Protein 8WG3 (pdb70)

GO terms:
  GO:0006091 generation of precursor metabolites and energy (P, TAS)
  GO:0008218 bioluminescence (P, TAS)

Organism: Aequorea victoria (NCBI:txid6100)

Solvent-accessible surface area: 27228 Å² total

InterPro domains:
  IPR000786 Green fluorescent protein, GFP [PR01229] (3-27)
  IPR000786 Green fluorescent protein, GFP [PR01229] (28-48)
  IPR000786 Green fluorescent protein, GFP [PR01229] (49-69)
  IPR000786 Green fluorescent protein, GFP [PR01229] (70-85)
  IPR000786 Green fluorescent protein, GFP [PR01229] (86-108)
  IPR000786 Green fluorescent protein, GFP [PR01229] (109-129)
  IPR000786 Green fluorescent protein, GFP [PR01229] (130-149)
  IPR000786 Green fluorescent protein, GFP [PR01229] (150-171)
  IPR000786 Green fluorescent protein, GFP [PR01229] (173-192)
  IPR000786 Green fluorescent protein, GFP [PR01229] (193-211)
  IPR000786 Green fluorescent protein, GFP [PR01229] (214-237)
  IPR009017 Green fluorescent protein [G3DSA:2.40.155.10] (1-145)
  IPR009017 Green fluorescent protein [G3DSA:2.40.155.10] (146-238)
  IPR009017 Green fluorescent protein [SSF54511] (2-228)
  IPR011584 Green fluorescent protein-related [PF01353] (14-227)

Foldseek 3Di:
DAAPPCVVPQFQLQADQLLLPVVLLVVLQVLLVVLLLVLLCQVVVPPPPSPLVVVLPPDDPVLLCVAFHDVLVLLLLVLVLVLVLLVVLQCCLVPPQQVVLLVAPHHVDVVRALLSRFLLSHAPPPPCLVVLLVSLLVSLVSLLVSQQVSLQVAALLQKKKKADFDLPADQVLVQVVCCVLPVVWHWDDWAADPVGPGMIMTGTPDNVSSVVQLCQLPPQDDDPVDRGNARDDDPSCVRGVRNRMHMGSDDPPVFFDSPQVSDDDPVLVVQVVVLVVVLLVVLVVLQVVLLVQQDPSDPPHLTRNVSDDNCVRNANVSLLSLVVCLVCLLVVLLVSLVRSRDGTNQVSLLVSLVVNQVSLCCRPPNVSLVSQLPPCVVVCVVVCVNRDGRSNCSNLLSNLSNCLSVVLSVLSVPFGDPPPCAPSSSNLLSSLLSNVLSCLLRCSRRVVSSVSNSSSSVSNSSSSSSCSSPPDDRDDDDCVNSVVSSVSSSVSSLSSLVVSLVVSCVNPNCPPVSNVSSVVSNVVVVVVVVCVPPVNPDDPDSHNNHD

Secondary structure (DSSP, 8-state):
--SS-TTT--BGGG--GGGGHHHHHHHHHHHHHHHHHHHHHHHTT------HHHHTTT--HHHHHHHH-HHHHHHHHHHHHHHHHHHHHHHHIIIIIHHHHTT-STT-SSTT-GGGGSGGGS-TT-TTHHHHHHHHHHHHHHHHHHHHHHHHT---TTEEEEE---TT--HHHHHHHHHHHSTT--EEEEEEE----SEEEEEES-HHHHHHHHHTTT-----SS-SS-PPPP-TTGGGT-GGG-EEEE---TTTB-TTGGG--THHHHHHHHHHHHHHHHHHHHHHHHHHHHH-----SS--BGGGPPPHIIIIIHHHHHHHHHHHHHHHHHHHHGGGG--SBHHHHHHHHHHHHHHHHIIIIIIHHHHHHH--HHHHHHHH------GGGGHHHHHHHHHIIIIIHHHHHHTS---------HHHHHHHHHHHHHHHHHHTTTSTTHHHHHHHHHHHHHHHHHHHHHHTSPP----THHHHHHHHHHHHHHHHHHHHHHHHHHTTS-TTSHHHHHHHHHHHHHHHHHHTTTSS----SSSS----

Radius of gyration: 27.49 Å; Cα contacts (8 Å, |Δi|>4): 751; chains: 1; bounding box: 73×60×71 Å

B-factor: mean 152.03, std 117.5, range [28.9, 999.0]

Structure (mmCIF, N/CA/C/O backbone):
data_8WG3
#
_entry.id   8WG3
#
_cell.length_a   1.00
_cell.length_b   1.00
_cell.length_c   1.00
_cell.angle_alpha   90.00
_cell.angle_beta   90.00
_cell.angle_gamma   90.00
#
_symmetry.space_group_name_H-M   'P 1'
#
loop_
_entity.id
_entity.type
_entity.pdbx_description
1 polymer 'CSC1-like protein 2,Green fluorescent protein'
2 non-polymer 'CHOLESTEROL HEMISUCCINATE'
3 non-polymer 1-palmitoyl-2-oleoyl-sn-glycero-3-phosphocholine
#
loop_
_atom_site.group_PDB
_atom_site.id
_atom_site.type_symbol
_atom_site.label_atom_id
_atom_site.label_alt_id
_atom_site.label_comp_id
_atom_site.label_asym_id
_atom_site.label_entity_id
_atom_site.label_seq_id
_atom_site.pdbx_PDB_ins_code
_atom_site.Cartn_x
_atom_site.Cartn_y
_atom_site.Cartn_z
_atom_site.occupancy
_atom_site.B_iso_or_equiv
_atom_site.auth_seq_id
_atom_site.auth_comp_id
_atom_site.auth_asym_id
_atom_site.auth_atom_id
_atom_site.pdbx_PDB_model_num
ATOM 1 N N . ASP A 1 21 ? 91.972 146.283 131.678 1.00 181.49 21 ASP A N 1
ATOM 2 C CA . ASP A 1 21 ? 92.759 145.499 130.687 1.00 180.83 21 ASP A CA 1
ATOM 3 C C . ASP A 1 21 ? 93.886 144.749 131.403 1.00 200.25 21 ASP A C 1
ATOM 4 O O . ASP A 1 21 ? 94.839 145.374 131.870 1.00 218.27 21 ASP A O 1
ATOM 9 N N . TYR A 1 22 ? 93.765 143.408 131.471 1.00 173.22 22 TYR A N 1
ATOM 10 C CA . TYR A 1 22 ? 94.781 142.515 132.029 1.00 125.90 22 TYR A CA 1
ATOM 11 C C . TYR A 1 22 ? 94.771 141.176 131.290 1.00 103.76 22 TYR A C 1
ATOM 12 O O . TYR A 1 22 ? 93.892 140.908 130.473 1.00 124.38 22 TYR A O 1
ATOM 21 N N . CYS A 1 23 ? 95.730 140.309 131.622 1.00 86.71 23 CYS A N 1
ATOM 22 C CA . CYS A 1 23 ? 95.738 138.940 131.112 1.00 104.60 23 CYS A CA 1
ATOM 23 C C . CYS A 1 23 ? 94.823 138.024 131.937 1.00 133.50 23 CYS A C 1
ATOM 24 O O . CYS A 1 23 ? 93.910 137.419 131.374 1.00 160.83 23 CYS A O 1
ATOM 27 N N . TYR A 1 24 ? 95.050 137.900 133.259 1.00 136.61 24 TYR A N 1
ATOM 28 C CA . TYR A 1 24 ? 94.396 136.866 134.058 1.00 139.06 24 TYR A CA 1
ATOM 29 C C . TYR A 1 24 ? 93.073 137.294 134.699 1.00 142.33 24 TYR A C 1
ATOM 30 O O . TYR A 1 24 ? 92.288 136.422 135.075 1.00 116.32 24 TYR A O 1
ATOM 39 N N . SER A 1 25 ? 92.852 138.609 134.865 1.00 176.54 25 SER A N 1
ATOM 40 C CA . SER A 1 25 ? 91.642 139.164 135.469 1.00 196.41 25 SER A CA 1
ATOM 41 C C . SER A 1 25 ? 91.301 138.439 136.777 1.00 166.44 25 SER A C 1
ATOM 42 O O . SER A 1 25 ? 90.191 137.920 136.949 1.00 181.38 25 SER A O 1
ATOM 45 N N . ALA A 1 26 ? 92.249 138.500 137.725 1.00 139.46 26 ALA A N 1
ATOM 46 C CA . ALA A 1 26 ? 92.261 137.664 138.919 1.00 151.53 26 ALA A CA 1
ATOM 47 C C . ALA A 1 26 ? 91.038 137.880 139.818 1.00 159.03 26 ALA A C 1
ATOM 48 O O . ALA A 1 26 ? 90.771 137.049 140.695 1.00 167.07 26 ALA A O 1
ATOM 50 N N . ARG A 1 27 ? 90.287 138.972 139.594 1.00 164.28 27 ARG A N 1
ATOM 51 C CA . ARG A 1 27 ? 89.072 139.261 140.348 1.00 193.66 27 ARG A CA 1
ATOM 52 C C . ARG A 1 27 ? 87.924 138.343 139.909 1.00 204.71 27 ARG A C 1
ATOM 53 O O . ARG A 1 27 ? 87.070 137.983 140.724 1.00 217.47 27 ARG A O 1
ATOM 61 N N . ILE A 1 28 ? 87.905 137.971 138.618 1.00 211.05 28 ILE A N 1
ATOM 62 C CA . ILE A 1 28 ? 86.832 137.181 138.021 1.00 220.91 28 ILE A CA 1
ATOM 63 C C . ILE A 1 28 ? 87.037 135.686 138.309 1.00 218.18 28 ILE A C 1
ATOM 64 O O . ILE A 1 28 ? 86.085 135.000 138.690 1.00 231.77 28 ILE A O 1
ATOM 69 N N . ARG A 1 29 ? 88.267 135.182 138.096 1.00 207.49 29 ARG A N 1
ATOM 70 C CA . ARG A 1 29 ? 88.642 133.792 138.350 1.00 190.79 29 ARG A CA 1
ATOM 71 C C . ARG A 1 29 ? 90.012 133.734 139.046 1.00 195.85 29 ARG A C 1
ATOM 72 O O . ARG A 1 29 ? 91.034 133.933 138.392 1.00 212.39 29 ARG A O 1
ATOM 80 N N . SER A 1 30 ? 90.027 133.427 140.358 1.00 189.47 30 SER A N 1
ATOM 81 C CA . SER A 1 30 ? 91.233 133.423 141.189 1.00 164.31 30 SER A CA 1
ATOM 82 C C . SER A 1 30 ? 92.124 132.208 140.894 1.00 123.81 30 SER A C 1
ATOM 83 O O . SER A 1 30 ? 92.354 131.357 141.749 1.00 118.46 30 SER A O 1
ATOM 86 N N . THR A 1 31 ? 92.709 132.198 139.691 1.00 101.58 31 THR A N 1
ATOM 87 C CA . THR A 1 31 ? 93.236 130.998 139.047 1.00 106.35 31 THR A CA 1
ATOM 88 C C . THR A 1 31 ? 94.652 130.639 139.522 1.00 91.77 31 THR A C 1
ATOM 89 O O . THR A 1 31 ? 95.549 131.474 139.487 1.00 98.93 31 THR A O 1
ATOM 93 N N . VAL A 1 32 ? 94.881 129.361 139.855 1.00 80.21 32 VAL A N 1
ATOM 94 C CA . VAL A 1 32 ? 96.166 128.873 140.343 1.00 84.66 32 VAL A CA 1
ATOM 95 C C . VAL A 1 32 ? 97.303 129.196 139.381 1.00 79.37 32 VAL A C 1
ATOM 96 O O . VAL A 1 32 ? 98.448 129.281 139.819 1.00 94.61 32 VAL A O 1
ATOM 100 N N . LEU A 1 33 ? 97.022 129.362 138.082 1.00 91.88 33 LEU A N 1
ATOM 101 C CA . LEU A 1 33 ? 98.059 129.568 137.070 1.00 114.59 33 LEU A CA 1
ATOM 102 C C . LEU A 1 33 ? 98.897 130.843 137.278 1.00 119.84 33 LEU A C 1
ATOM 103 O O . LEU A 1 33 ? 99.934 130.990 136.635 1.00 127.79 33 LEU A O 1
ATOM 108 N N . GLN A 1 34 ? 98.510 131.760 138.179 1.00 119.56 34 GLN A N 1
ATOM 109 C CA . GLN A 1 34 ? 99.162 133.064 138.240 1.00 112.58 34 GLN A CA 1
ATOM 110 C C . GLN A 1 34 ? 100.438 133.087 139.103 1.00 101.78 34 GLN A C 1
ATOM 111 O O . GLN A 1 34 ? 100.949 1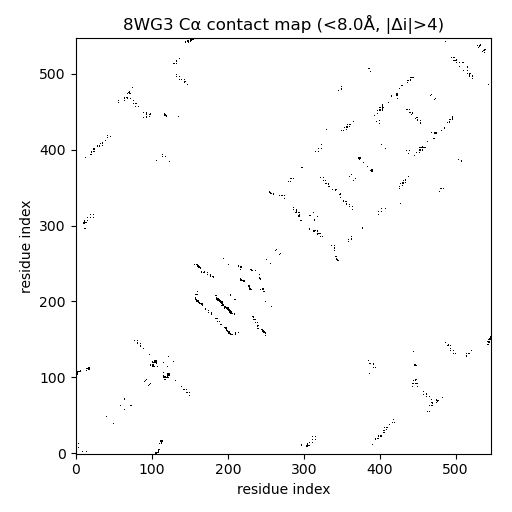34.174 139.391 1.00 121.23 34 GLN A O 1
ATOM 117 N N . GLY A 1 35 ? 100.976 131.912 139.485 1.00 94.70 35 GLY A N 1
ATOM 118 C CA . GLY A 1 35 ? 102.347 131.744 139.967 1.00 86.07 35 GLY A CA 1
ATOM 119 C C . GLY A 1 35 ? 102.597 132.233 141.401 1.00 102.67 35 GLY A C 1
ATOM 120 O O . GLY A 1 35 ? 101.728 132.812 142.052 1.00 119.72 35 GLY A O 1
ATOM 121 N N . LEU A 1 36 ? 103.832 132.021 141.884 1.00 107.98 36 LEU A N 1
ATOM 122 C CA . LEU A 1 36 ? 104.245 132.415 143.230 1.00 106.67 36 LEU A CA 1
ATOM 123 C C . LEU A 1 36 ? 104.487 133.929 143.328 1.00 114.28 36 LEU A C 1
ATOM 124 O O . LEU A 1 36 ? 104.615 134.626 142.324 1.00 107.26 36 LEU A O 1
ATOM 129 N N . PRO A 1 37 ? 104.660 134.470 144.557 1.00 116.36 37 PRO A N 1
ATOM 130 C CA . PRO A 1 37 ? 105.380 135.729 144.766 1.00 116.82 37 PRO A CA 1
ATOM 131 C C . PRO A 1 37 ? 106.800 135.683 144.217 1.00 107.83 37 PRO A C 1
ATOM 132 O O . PRO A 1 37 ? 107.527 134.760 144.556 1.00 95.64 37 PRO A O 1
ATOM 136 N N . PHE A 1 38 ? 107.156 136.644 143.341 1.00 97.03 38 PHE A N 1
ATOM 137 C CA . PHE A 1 38 ? 108.513 136.826 142.830 1.00 81.55 38 PHE A CA 1
ATOM 138 C C . PHE A 1 38 ? 109.082 135.537 142.223 1.00 70.85 38 PHE A C 1
ATOM 139 O O . PHE A 1 38 ? 110.292 135.320 142.240 1.00 57.61 38 PHE A O 1
ATOM 147 N N . GLY A 1 39 ? 108.205 134.695 141.672 1.00 71.00 39 GLY A N 1
ATOM 148 C CA . GLY A 1 39 ? 108.649 133.448 141.074 1.00 87.08 39 GLY A CA 1
ATOM 149 C C . GLY A 1 39 ? 109.335 132.473 142.043 1.00 90.09 39 GLY A C 1
ATOM 150 O O . GLY A 1 39 ? 109.948 131.502 141.609 1.00 87.40 39 GLY A O 1
ATOM 151 N N . GLY A 1 40 ? 109.205 132.692 143.348 1.00 81.66 40 GLY A N 1
ATOM 152 C CA . GLY A 1 40 ? 109.949 131.902 144.308 1.00 96.96 40 GLY A CA 1
ATOM 153 C C . GLY A 1 40 ? 111.455 132.201 144.316 1.00 109.98 40 GLY A C 1
ATOM 154 O O . GLY A 1 40 ? 112.207 131.470 144.944 1.00 84.66 40 GLY A O 1
ATOM 155 N N . VAL A 1 41 ? 111.909 133.295 143.683 1.00 116.71 41 VAL A N 1
ATOM 156 C CA . VAL A 1 41 ? 113.341 133.594 143.634 1.00 99.83 41 VAL A CA 1
ATOM 157 C C . VAL A 1 41 ? 113.878 133.895 145.035 1.00 86.00 41 VAL A C 1
ATOM 1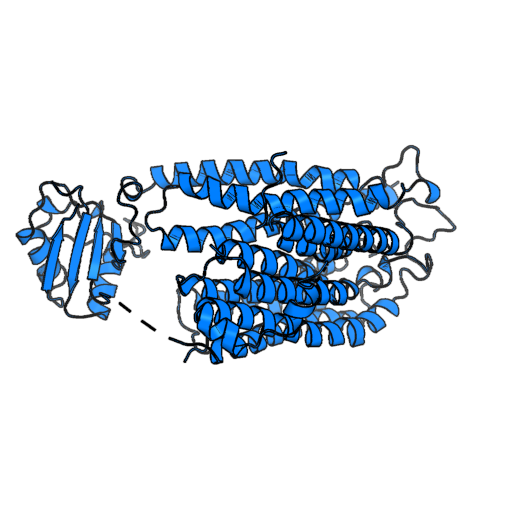58 O O . VAL A 1 41 ? 114.881 133.322 145.418 1.00 81.38 41 VAL A O 1
ATOM 162 N N . PRO A 1 42 ? 113.259 134.775 145.858 1.00 82.59 42 PRO A N 1
ATOM 163 C CA . PRO A 1 42 ? 113.753 135.041 147.210 1.00 86.25 42 PRO A CA 1
ATOM 164 C C . PRO A 1 42 ? 114.040 133.814 148.085 1.00 79.74 42 PRO A C 1
ATOM 165 O O . PRO A 1 42 ? 115.124 133.748 148.655 1.00 68.81 42 PRO A O 1
ATOM 169 N N . THR A 1 43 ? 113.124 132.829 148.168 1.00 71.52 43 THR A N 1
ATOM 170 C CA . THR A 1 43 ? 113.379 131.614 148.947 1.00 62.24 43 THR A CA 1
ATOM 171 C C . THR A 1 43 ? 114.482 130.767 148.327 1.00 64.49 43 THR A C 1
ATOM 172 O O . THR A 1 43 ? 115.307 130.226 149.062 1.00 70.16 43 THR A O 1
ATOM 176 N N . VAL A 1 44 ? 114.509 130.655 146.990 1.00 72.07 44 VAL A N 1
ATOM 177 C CA . VAL A 1 44 ? 115.550 129.883 146.330 1.00 91.05 44 VAL A CA 1
ATOM 178 C C . VAL A 1 44 ? 116.914 130.503 146.630 1.00 96.46 44 VAL A C 1
ATOM 179 O O . VAL A 1 44 ? 117.844 129.804 147.015 1.00 63.53 44 VAL A O 1
ATOM 183 N N . LEU A 1 45 ? 117.012 131.829 146.481 1.00 92.38 45 LEU A N 1
ATOM 184 C CA . LEU A 1 45 ? 118.222 132.603 146.711 1.00 79.29 45 LEU A CA 1
ATOM 185 C C . LEU A 1 45 ? 118.677 132.510 148.171 1.00 96.33 45 LEU A C 1
ATOM 186 O O . LEU A 1 45 ? 119.837 132.190 148.429 1.00 103.34 45 LEU A O 1
ATOM 191 N N . ALA A 1 46 ? 117.769 132.773 149.120 1.00 88.94 46 ALA A N 1
ATOM 192 C CA . ALA A 1 46 ? 118.068 132.697 150.546 1.00 71.04 46 ALA A CA 1
ATOM 193 C C . ALA A 1 46 ? 118.584 131.323 150.948 1.00 62.69 46 ALA A C 1
ATOM 194 O O . ALA A 1 46 ? 119.615 131.237 151.608 1.00 77.84 46 ALA A O 1
ATOM 196 N N . LEU A 1 47 ? 117.883 130.252 150.564 1.00 67.85 47 LEU A N 1
ATOM 197 C CA . LEU A 1 47 ? 118.310 128.903 150.910 1.00 94.23 47 LEU A CA 1
ATOM 198 C C . LEU A 1 47 ? 119.585 128.518 150.171 1.00 102.85 47 LEU A C 1
ATOM 199 O O . LEU A 1 47 ? 120.393 127.785 150.741 1.00 91.82 47 LEU A O 1
ATOM 204 N N . ASP A 1 48 ? 119.766 128.982 148.919 1.00 107.81 48 ASP A N 1
ATOM 205 C CA . ASP A 1 48 ? 120.951 128.632 148.142 1.00 129.59 48 ASP A CA 1
ATOM 206 C C . ASP A 1 48 ? 122.196 129.311 148.727 1.00 113.04 48 ASP A C 1
ATOM 207 O O . ASP A 1 48 ? 123.219 128.653 148.924 1.00 68.84 48 ASP A O 1
ATOM 212 N N . PHE A 1 49 ? 122.101 130.609 149.048 1.00 95.41 49 PHE A N 1
ATOM 213 C CA . PHE A 1 49 ? 123.174 131.287 149.761 1.00 100.23 49 PHE A CA 1
ATOM 214 C C . PHE A 1 49 ? 123.511 130.585 151.083 1.00 70.10 49 PHE A C 1
ATOM 215 O O . PHE A 1 49 ? 124.658 130.288 151.357 1.00 66.15 49 PHE A O 1
ATOM 223 N N . MET A 1 50 ? 122.509 130.343 151.915 1.00 69.53 50 MET A N 1
ATOM 224 C CA . MET A 1 50 ? 122.693 129.713 153.208 1.00 82.65 50 MET A CA 1
ATOM 225 C C . MET A 1 50 ? 123.289 128.301 153.070 1.00 74.20 50 MET A C 1
ATOM 226 O O . MET A 1 50 ? 124.077 127.870 153.909 1.00 72.14 50 MET A O 1
ATOM 231 N N . CYS A 1 51 ? 122.955 127.583 152.003 1.00 72.78 51 CYS A N 1
ATOM 232 C CA . CYS A 1 51 ? 123.546 126.286 151.731 1.00 102.68 51 CYS A CA 1
ATOM 233 C C . CYS A 1 51 ? 124.996 126.427 151.230 1.00 131.78 51 CYS A C 1
ATOM 234 O O . CYS A 1 51 ? 125.857 125.616 151.582 1.00 114.66 51 CYS A O 1
ATOM 237 N N . PHE A 1 52 ? 125.287 127.467 150.428 1.00 129.01 52 PHE A N 1
ATOM 238 C CA . PHE A 1 52 ? 126.647 127.808 150.008 1.00 113.39 52 PHE A CA 1
ATOM 239 C C . PHE A 1 52 ? 127.521 128.071 151.230 1.00 104.17 52 PHE A C 1
ATOM 240 O O . PHE A 1 52 ? 128.528 127.401 151.414 1.00 83.11 52 PHE A O 1
ATOM 248 N N . LEU A 1 53 ? 127.094 129.019 152.070 1.00 92.29 53 LEU A N 1
ATOM 249 C CA . LEU A 1 53 ? 127.778 129.422 153.292 1.00 70.53 53 LEU A CA 1
ATOM 250 C C . LEU A 1 53 ? 128.091 128.204 154.166 1.00 64.74 53 LEU A C 1
ATOM 251 O O . LEU A 1 53 ? 129.235 127.996 154.557 1.00 81.98 53 LEU A O 1
ATOM 256 N N . ALA A 1 54 ? 127.102 127.351 154.413 1.00 60.17 54 ALA A N 1
ATOM 257 C CA . ALA A 1 54 ? 127.302 126.138 155.190 1.00 70.26 54 ALA A CA 1
ATOM 258 C C . ALA A 1 54 ? 128.360 125.222 154.570 1.00 93.23 54 ALA A C 1
ATOM 259 O O . ALA A 1 54 ? 129.187 124.650 155.290 1.00 89.75 54 ALA A O 1
ATOM 261 N N . LEU A 1 55 ? 128.364 125.092 153.234 1.00 114.38 55 LEU A N 1
ATOM 262 C CA . LEU A 1 55 ? 129.370 124.294 152.544 1.00 135.69 55 LEU A CA 1
ATOM 263 C C . LEU A 1 55 ? 130.768 124.915 152.665 1.00 112.97 55 LEU A C 1
ATOM 264 O O . LEU A 1 55 ? 131.728 124.153 152.717 1.00 88.43 55 LEU A O 1
ATOM 269 N N . LEU A 1 56 ? 130.908 126.260 152.725 1.00 79.96 56 LEU A N 1
ATOM 270 C CA . LEU A 1 56 ? 132.225 126.868 152.907 1.00 74.90 56 LEU A CA 1
ATOM 271 C C . LEU A 1 56 ? 132.768 126.635 154.322 1.00 83.94 56 LEU A C 1
ATOM 272 O O . LEU A 1 56 ? 133.970 126.450 154.505 1.00 87.07 56 LEU A O 1
ATOM 277 N N . PHE A 1 57 ? 131.905 126.622 155.335 1.00 86.47 57 PHE A N 1
ATOM 278 C CA . PHE A 1 57 ? 132.335 126.182 156.649 1.00 91.94 57 PHE A CA 1
ATOM 279 C C . PHE A 1 57 ? 132.728 124.710 156.605 1.00 79.17 57 PHE A C 1
ATOM 280 O O . PHE A 1 57 ? 133.773 124.346 157.143 1.00 89.61 57 PHE A O 1
ATOM 288 N N . LEU A 1 58 ? 131.922 123.875 155.944 1.00 80.78 58 LEU A N 1
ATOM 289 C CA . LEU A 1 58 ? 132.233 122.453 155.860 1.00 114.65 58 LEU A CA 1
ATOM 290 C C . LEU A 1 58 ? 133.573 122.234 155.159 1.00 133.52 58 LEU A C 1
ATOM 291 O O . LEU A 1 58 ? 134.347 121.371 155.581 1.00 134.07 58 LEU A O 1
ATOM 296 N N . PHE A 1 59 ? 133.831 123.004 154.087 1.00 118.40 59 PHE A N 1
ATO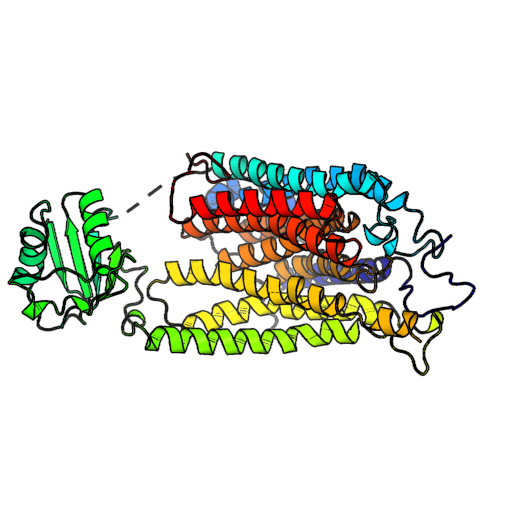M 297 C CA . PHE A 1 59 ? 135.100 122.957 153.380 1.00 114.59 59 PHE A CA 1
ATOM 298 C C . PHE A 1 59 ? 136.251 123.284 154.338 1.00 105.93 59 PHE A C 1
ATOM 299 O O . PHE A 1 59 ? 137.246 122.550 154.403 1.00 74.18 59 PHE A O 1
ATOM 307 N N . SER A 1 60 ? 136.086 124.356 155.120 1.00 82.01 60 SER A N 1
ATOM 308 C CA . SER A 1 60 ? 137.126 124.786 156.034 1.00 86.87 60 SER A CA 1
ATOM 309 C C . SER A 1 60 ? 137.515 123.663 157.014 1.00 69.73 60 SER A C 1
ATOM 310 O O . SER A 1 60 ? 138.683 123.300 157.098 1.00 71.38 60 SER A O 1
ATOM 313 N N . ILE A 1 61 ? 136.559 123.094 157.743 1.00 72.67 61 ILE A N 1
ATOM 314 C CA . ILE A 1 61 ? 136.871 122.025 158.686 1.00 91.87 61 ILE A CA 1
ATOM 315 C C . ILE A 1 61 ? 137.367 120.771 157.968 1.00 109.90 61 ILE A C 1
ATOM 316 O O . ILE A 1 61 ? 137.958 119.914 158.625 1.00 144.77 61 ILE A O 1
ATOM 321 N N . LEU A 1 62 ? 137.137 120.643 156.650 1.00 103.48 62 LEU A N 1
ATOM 322 C CA . LEU A 1 62 ? 137.731 119.547 155.903 1.00 118.27 62 LEU A CA 1
ATOM 323 C C . LEU A 1 62 ? 139.201 119.831 155.604 1.00 135.96 62 LEU A C 1
ATOM 324 O O . LEU A 1 62 ? 140.037 118.984 155.913 1.00 123.38 62 LEU A O 1
ATOM 329 N N . ARG A 1 63 ? 139.549 121.000 155.030 1.00 140.75 63 ARG A N 1
ATOM 330 C CA . ARG A 1 63 ? 140.944 121.241 154.657 1.00 155.71 63 ARG A CA 1
ATOM 331 C C . ARG A 1 63 ? 141.848 121.436 155.880 1.00 145.33 63 ARG A C 1
ATOM 332 O O . ARG A 1 63 ? 143.040 121.157 155.792 1.00 151.51 63 ARG A O 1
ATOM 340 N N . LYS A 1 64 ? 141.293 121.840 157.028 1.00 133.09 64 LYS A N 1
ATOM 341 C CA . LYS A 1 64 ? 142.062 121.904 158.266 1.00 142.26 64 LYS A CA 1
ATOM 342 C C . LYS A 1 64 ? 142.206 120.552 158.985 1.00 156.16 64 LYS A C 1
ATOM 343 O O . LYS A 1 64 ? 142.878 120.500 160.014 1.00 165.24 64 LYS A O 1
ATOM 349 N N . VAL A 1 65 ? 141.635 119.449 158.479 1.00 137.89 65 VAL A N 1
ATOM 350 C CA . VAL A 1 65 ? 141.621 118.206 159.246 1.00 138.54 65 VAL A CA 1
ATOM 351 C C . VAL A 1 65 ? 142.983 117.506 159.205 1.00 147.84 65 VAL A C 1
ATOM 352 O O . VAL A 1 65 ? 143.304 116.749 160.127 1.00 159.59 65 VAL A O 1
ATOM 356 N N . ALA A 1 66 ? 143.787 117.775 158.163 1.00 165.19 66 ALA A N 1
ATOM 357 C CA . ALA A 1 66 ? 144.901 116.908 157.785 1.00 193.38 66 ALA A CA 1
ATOM 358 C C . ALA A 1 66 ? 146.188 117.186 158.576 1.00 202.55 66 ALA A C 1
ATOM 359 O O . ALA A 1 66 ? 147.059 116.314 158.642 1.00 195.72 66 ALA A O 1
ATOM 361 N N . TRP A 1 67 ? 146.325 118.389 159.162 1.00 207.27 67 TRP A N 1
ATOM 362 C CA . TRP A 1 67 ? 147.581 118.782 159.794 1.00 217.65 67 TRP A CA 1
ATOM 363 C C . TRP A 1 67 ? 147.389 119.918 160.814 1.00 251.06 67 TRP A C 1
ATOM 364 O O . TRP A 1 67 ? 146.446 120.740 160.689 1.00 278.29 67 TRP A O 1
ATOM 375 N N . ASN A 1 123 ? 147.281 127.622 158.398 1.00 252.89 123 ASN A N 1
ATOM 376 C CA . ASN A 1 123 ? 147.657 128.921 159.025 1.00 246.84 123 ASN A CA 1
ATOM 377 C C . ASN A 1 123 ? 146.556 129.390 159.981 1.00 209.48 123 ASN A C 1
ATOM 378 O O . ASN A 1 123 ? 146.846 130.068 160.967 1.00 207.54 123 ASN A O 1
ATOM 383 N N . GLY A 1 124 ? 145.296 129.036 159.680 1.00 168.25 124 GLY A N 1
ATOM 384 C CA . GLY A 1 124 ? 144.141 129.567 160.387 1.00 154.48 124 GLY A CA 1
ATOM 385 C C . GLY A 1 124 ? 142.849 129.245 159.641 1.00 125.98 124 GLY A C 1
ATOM 386 O O . GLY A 1 124 ? 142.897 128.891 158.464 1.00 125.72 124 GLY A O 1
ATOM 387 N N . PHE A 1 125 ? 141.698 129.428 160.297 1.00 116.22 125 PHE A N 1
ATOM 388 C CA . PHE A 1 125 ? 140.469 128.760 159.889 1.00 135.74 125 PHE A CA 1
ATOM 389 C C . PHE A 1 125 ? 140.116 129.113 158.447 1.00 113.73 125 PHE A C 1
ATOM 390 O O . PHE A 1 125 ? 139.975 128.230 157.581 1.00 104.67 125 PHE A O 1
ATOM 421 N N . SER A 1 127 ? 141.863 130.851 156.244 1.00 128.87 127 SER A N 1
ATOM 422 C CA . SER A 1 127 ? 143.072 131.378 155.618 1.00 124.05 127 SER A CA 1
ATOM 423 C C . SER A 1 127 ? 143.005 131.264 154.100 1.00 102.49 127 SER A C 1
ATOM 424 O O . SER A 1 127 ? 143.470 132.158 153.397 1.00 104.61 127 SER A O 1
ATOM 427 N N . TRP A 1 128 ? 142.422 130.169 153.606 1.00 89.50 128 TRP A N 1
ATOM 428 C CA . TRP A 1 128 ? 142.278 129.905 152.183 1.00 90.57 128 TRP A CA 1
ATOM 429 C C . TRP A 1 128 ? 141.521 131.011 151.450 1.00 101.58 128 TRP A C 1
ATOM 430 O O . TRP A 1 128 ? 141.806 131.279 150.282 1.00 108.75 128 TRP A O 1
ATOM 441 N N . LEU A 1 129 ? 140.562 131.656 152.127 1.00 105.70 129 LEU A N 1
ATOM 442 C CA . LEU A 1 129 ? 139.775 132.732 151.538 1.00 107.64 129 LEU A CA 1
ATOM 443 C C . LEU A 1 129 ? 140.632 133.977 151.276 1.00 91.99 129 LEU A C 1
ATOM 444 O O . LEU A 1 129 ? 140.323 134.737 150.372 1.00 93.63 129 LEU A O 1
ATOM 449 N N . THR A 1 130 ? 141.714 134.183 152.045 1.00 86.89 130 THR A N 1
ATOM 450 C CA . THR A 1 130 ? 142.672 135.253 151.793 1.00 99.81 130 THR A CA 1
ATOM 451 C C . THR A 1 130 ? 143.552 134.925 150.582 1.00 122.94 130 THR A C 1
ATOM 452 O O . THR A 1 130 ? 143.888 135.814 149.798 1.00 127.65 130 THR A O 1
ATOM 456 N N . ALA A 1 131 ? 143.923 133.646 150.428 1.00 155.18 131 ALA A N 1
ATOM 457 C CA . ALA A 1 131 ? 144.800 133.192 149.356 1.00 162.73 131 ALA A CA 1
ATOM 458 C C . ALA A 1 131 ? 144.193 133.483 147.977 1.00 176.15 131 ALA A C 1
ATOM 459 O O . ALA A 1 131 ? 144.915 133.894 147.072 1.00 203.07 131 ALA A O 1
ATOM 461 N N . ILE A 1 132 ? 142.868 133.313 147.836 1.00 160.91 132 ILE A N 1
ATOM 462 C CA . ILE A 1 132 ? 142.127 133.506 146.592 1.00 167.80 132 ILE A CA 1
ATOM 463 C C . ILE A 1 132 ? 142.521 134.808 145.882 1.00 156.44 132 ILE A C 1
ATOM 464 O O . ILE A 1 132 ? 142.725 134.807 144.668 1.00 184.62 132 ILE A O 1
ATOM 469 N N . PHE A 1 133 ? 142.616 135.914 146.626 1.00 132.02 133 PHE A N 1
ATOM 470 C CA . PHE A 1 133 ? 142.807 137.232 146.037 1.00 131.47 133 PHE A CA 1
ATOM 471 C C . PHE A 1 133 ? 144.279 137.654 146.015 1.00 137.40 133 PHE A C 1
ATOM 472 O O . PHE A 1 133 ? 144.574 138.768 145.582 1.00 157.97 133 PHE A O 1
ATOM 480 N N . ARG A 1 134 ? 145.202 136.787 146.466 1.00 131.53 134 ARG A N 1
ATOM 481 C CA . ARG A 1 134 ? 146.611 137.148 146.571 1.00 151.94 134 ARG A CA 1
ATOM 482 C C . ARG A 1 134 ? 147.404 136.650 145.359 1.00 161.23 134 ARG A C 1
ATOM 483 O O . ARG A 1 134 ? 148.294 137.364 144.894 1.00 177.27 134 ARG A O 1
ATOM 491 N N . ILE A 1 135 ? 147.105 135.443 144.851 1.00 149.91 135 ILE A N 1
ATOM 492 C CA . ILE A 1 135 ? 147.972 134.806 143.863 1.00 146.05 135 ILE A CA 1
ATOM 493 C C . ILE A 1 135 ? 147.942 135.578 142.539 1.00 147.32 135 ILE A C 1
ATOM 494 O O . ILE A 1 135 ? 146.875 135.882 142.002 1.00 122.98 135 ILE A O 1
ATOM 499 N N . LYS A 1 136 ? 149.150 135.874 142.020 1.00 179.77 136 LYS A N 1
ATOM 500 C CA . LYS A 1 136 ? 149.329 136.671 140.814 1.00 196.26 136 LYS A CA 1
ATOM 501 C C . LYS A 1 136 ? 149.208 135.788 139.570 1.00 158.47 136 LYS A C 1
ATOM 502 O O . LYS A 1 136 ? 149.529 134.604 139.582 1.00 108.02 136 LYS A O 1
ATOM 508 N N . ASP A 1 137 ? 148.800 136.418 138.466 1.00 153.27 137 ASP A N 1
ATOM 509 C CA . ASP A 1 137 ? 148.523 135.722 137.223 1.00 146.66 137 ASP A CA 1
ATOM 510 C C . ASP A 1 137 ? 149.774 135.007 136.723 1.00 129.52 137 ASP A C 1
ATOM 511 O O . ASP A 1 137 ? 149.684 133.905 136.176 1.00 136.75 137 ASP A O 1
ATOM 516 N N . ASP A 1 138 ? 150.943 135.622 136.935 1.00 130.99 138 ASP A N 1
ATOM 517 C CA . ASP A 1 138 ? 152.215 135.043 136.519 1.00 153.49 138 ASP A CA 1
ATOM 518 C C . ASP A 1 138 ? 152.546 133.770 137.299 1.00 151.95 138 ASP A C 1
ATOM 519 O O . ASP A 1 138 ? 153.233 132.890 136.772 1.00 150.32 138 ASP A O 1
ATOM 524 N N . GLU A 1 139 ? 152.071 133.671 138.548 1.00 132.92 139 GLU A N 1
ATOM 525 C CA . GLU A 1 139 ? 152.255 132.465 139.346 1.00 133.49 139 GLU A CA 1
ATOM 526 C C . GLU A 1 139 ? 151.429 131.316 138.756 1.00 117.17 139 GLU A C 1
ATOM 527 O O . GLU A 1 139 ? 151.917 130.191 138.647 1.00 92.96 139 GLU A O 1
ATOM 533 N N . ILE A 1 140 ? 150.197 131.622 138.322 1.00 119.96 140 ILE A N 1
ATOM 534 C CA . ILE A 1 140 ? 149.351 130.659 137.628 1.00 110.87 140 ILE A CA 1
ATOM 535 C C . ILE A 1 140 ? 150.081 130.183 136.372 1.00 108.62 140 ILE A C 1
ATOM 536 O O . ILE A 1 140 ? 150.270 128.983 136.188 1.00 116.55 140 ILE A O 1
ATOM 541 N N . ARG A 1 141 ? 150.463 131.140 135.513 1.00 94.67 141 ARG A N 1
ATOM 542 C CA . ARG A 1 141 ? 151.141 130.887 134.253 1.00 92.19 141 ARG A CA 1
ATOM 543 C C . ARG A 1 141 ? 152.384 130.017 134.455 1.00 110.65 141 ARG A C 1
ATOM 544 O O . ARG A 1 141 ? 152.607 129.072 133.694 1.00 122.59 141 ARG A O 1
ATOM 552 N N . ASP A 1 142 ? 153.195 130.342 135.470 1.00 117.48 142 ASP A N 1
ATOM 553 C CA . ASP A 1 142 ? 154.462 129.670 135.717 1.00 153.40 142 ASP A CA 1
ATOM 554 C C . ASP A 1 142 ? 154.260 128.219 136.183 1.00 176.67 142 ASP A C 1
ATOM 555 O O . ASP A 1 142 ? 154.888 127.307 135.640 1.00 191.84 142 ASP A O 1
ATOM 560 N N . LYS A 1 143 ? 153.395 127.989 137.186 1.00 173.24 143 LYS A N 1
ATOM 561 C CA . LYS A 1 143 ? 153.194 126.659 137.762 1.00 152.59 143 LYS A CA 1
ATOM 562 C C . LYS A 1 143 ? 152.450 125.719 136.809 1.00 122.54 143 LYS A C 1
ATOM 563 O O . LYS A 1 143 ? 152.852 124.570 136.638 1.00 117.78 143 LYS A O 1
ATOM 569 N N . CYS A 1 144 ? 151.360 126.208 136.207 1.00 120.67 144 CYS A N 1
ATOM 570 C CA . CYS A 1 144 ? 150.390 125.366 135.523 1.00 125.24 144 CYS A CA 1
ATOM 571 C C . CYS A 1 144 ? 150.778 125.106 134.066 1.00 129.77 144 CYS A C 1
ATOM 572 O O . CYS A 1 144 ? 150.545 124.017 133.545 1.00 114.89 144 CYS A O 1
ATOM 575 N N . GLY A 1 145 ? 151.334 126.129 133.403 1.00 129.57 145 GLY A N 1
ATOM 576 C CA . GLY A 1 145 ? 151.531 126.111 131.965 1.00 112.01 145 GLY A CA 1
ATOM 577 C C . GLY A 1 145 ? 150.350 126.718 131.210 1.00 104.18 145 GLY A C 1
ATOM 578 O O . GLY A 1 145 ? 149.320 127.026 131.792 1.00 85.19 145 GLY A O 1
ATOM 579 N N . GLY A 1 146 ? 150.506 126.811 129.884 1.00 129.31 146 GLY A N 1
ATOM 580 C CA . GLY A 1 146 ? 149.700 127.678 129.033 1.00 121.42 146 GLY A CA 1
ATOM 581 C C . GLY A 1 146 ? 148.236 127.262 128.937 1.00 86.45 146 GLY A C 1
ATOM 582 O O . GLY A 1 146 ? 147.370 128.108 128.751 1.00 63.29 146 GLY A O 1
ATOM 583 N N . ASP A 1 147 ? 147.951 125.967 129.098 1.00 85.71 147 ASP A N 1
ATOM 584 C CA . ASP A 1 147 ? 146.584 125.480 128.966 1.00 93.07 147 ASP A CA 1
ATOM 585 C C . ASP A 1 147 ? 145.662 126.034 130.042 1.00 71.15 147 ASP A C 1
ATOM 586 O O . ASP A 1 147 ? 144.510 126.319 129.771 1.00 64.80 147 ASP A O 1
ATOM 591 N N . ALA A 1 148 ? 146.199 126.232 131.249 1.00 86.78 148 ALA A N 1
ATOM 592 C CA . ALA A 1 148 ? 145.479 126.853 132.354 1.00 72.43 148 ALA A CA 1
ATOM 593 C C . ALA A 1 148 ? 145.227 128.348 132.072 1.00 59.52 148 ALA A C 1
ATOM 594 O O . ALA A 1 148 ? 144.169 128.860 132.425 1.00 41.64 148 ALA A O 1
ATOM 596 N N . VAL A 1 149 ? 146.176 129.034 131.424 1.00 53.11 149 VAL A N 1
ATOM 597 C CA . VAL A 1 149 ? 146.019 130.441 131.132 1.00 66.11 149 VAL A CA 1
ATOM 598 C C . VAL A 1 149 ? 145.073 130.666 129.954 1.00 73.15 149 VAL A C 1
ATOM 599 O O . VAL A 1 149 ? 144.297 131.629 129.951 1.00 82.66 149 VAL A O 1
ATOM 603 N N . HIS A 1 150 ? 145.110 129.782 128.965 1.00 80.96 150 HIS A N 1
ATOM 604 C CA . HIS A 1 150 ? 144.176 129.824 127.843 1.00 90.25 150 HIS A CA 1
ATOM 605 C C . HIS A 1 150 ? 142.759 129.583 128.368 1.00 73.97 150 HIS A C 1
ATOM 606 O O . HIS A 1 150 ? 141.812 130.245 127.956 1.00 65.72 150 HIS A O 1
ATOM 613 N N . TYR A 1 151 ? 142.628 128.682 129.347 1.00 73.63 151 TYR A N 1
ATOM 614 C CA . TYR A 1 151 ? 141.371 128.381 130.005 1.00 65.03 151 TYR A CA 1
ATOM 615 C C . TYR A 1 151 ? 140.881 129.575 130.785 1.00 67.94 151 TYR A C 1
ATOM 616 O O . TYR A 1 151 ? 139.727 129.967 130.620 1.00 83.95 151 TYR A O 1
ATOM 625 N N . LEU A 1 152 ? 141.726 130.140 131.652 1.00 72.94 152 LEU A N 1
ATOM 626 C CA . LEU A 1 152 ? 141.317 131.307 132.441 1.00 78.43 152 LEU A CA 1
ATOM 627 C C . LEU A 1 152 ? 141.058 132.503 131.533 1.00 67.86 152 LEU A C 1
ATOM 628 O O . LEU A 1 152 ? 140.145 133.259 131.832 1.00 75.01 152 LEU A O 1
ATOM 633 N N . SER A 1 153 ? 141.786 132.655 130.416 1.00 58.52 153 SER A N 1
ATOM 634 C CA . SER A 1 153 ? 141.443 133.684 129.442 1.00 81.74 153 SER A CA 1
ATOM 635 C C . SER A 1 153 ? 140.012 133.542 128.916 1.00 81.66 153 SER A C 1
ATOM 636 O O . SER A 1 153 ? 139.288 134.532 128.811 1.00 60.03 153 SER A O 1
ATOM 639 N N . PHE A 1 154 ? 139.593 132.308 128.618 1.00 89.72 154 PHE A N 1
ATOM 640 C CA . PHE A 1 154 ? 138.249 132.056 128.118 1.00 92.61 154 PHE A CA 1
ATOM 641 C C . PHE A 1 154 ? 137.200 132.529 129.118 1.00 79.19 154 PHE A C 1
ATOM 642 O O . PHE A 1 154 ? 136.282 133.260 128.752 1.00 75.46 154 PHE A O 1
ATOM 650 N N . GLN A 1 155 ? 137.406 132.173 130.386 1.00 57.42 155 GLN A N 1
ATOM 651 C CA . GLN A 1 155 ? 136.536 132.607 131.459 1.00 55.70 155 GLN A CA 1
ATOM 652 C C . GLN A 1 155 ? 136.538 134.109 131.567 1.00 56.64 155 GLN A C 1
ATOM 653 O O . GLN A 1 155 ? 135.457 134.687 131.742 1.00 67.44 155 GLN A O 1
ATOM 659 N N . ARG A 1 156 ? 137.735 134.719 131.496 1.00 50.62 156 ARG A N 1
ATOM 660 C CA . ARG A 1 156 ? 137.915 136.148 131.721 1.00 57.91 156 ARG A CA 1
ATOM 661 C C . ARG A 1 156 ? 137.170 136.978 130.685 1.00 54.60 156 ARG A C 1
ATOM 662 O O . ARG A 1 156 ? 136.648 138.055 131.026 1.00 28.90 156 ARG A O 1
ATOM 670 N N . HIS A 1 157 ? 137.116 136.430 129.441 1.00 66.83 157 HIS A N 1
ATOM 671 C CA . HIS A 1 157 ? 136.346 137.010 128.341 1.00 61.87 157 HIS A CA 1
ATOM 672 C C . HIS A 1 157 ? 134.853 136.870 128.574 1.00 82.75 157 HIS A C 1
ATOM 673 O O . HIS A 1 157 ? 134.130 137.854 128.485 1.00 55.09 157 HIS A O 1
ATOM 680 N N . ILE A 1 158 ? 134.390 135.675 128.948 1.00 102.90 158 ILE A N 1
ATOM 681 C CA . ILE A 1 158 ? 132.969 135.456 129.197 1.00 101.25 158 ILE A CA 1
ATOM 682 C C . ILE A 1 158 ? 132.457 136.295 130.375 1.00 101.27 158 ILE A C 1
ATOM 683 O O . ILE A 1 158 ? 131.340 136.826 130.287 1.00 112.74 158 ILE A O 1
ATOM 688 N N . ILE A 1 159 ? 133.269 136.494 131.430 1.00 67.96 159 ILE A N 1
ATOM 689 C CA . ILE A 1 159 ? 132.864 137.392 132.498 1.00 66.54 159 ILE A CA 1
ATOM 690 C C . ILE A 1 159 ? 132.638 138.796 131.920 1.00 70.52 159 ILE A C 1
ATOM 691 O O . ILE A 1 159 ? 131.615 139.435 132.211 1.00 50.78 159 ILE A O 1
ATOM 696 N N . GLY A 1 160 ? 133.612 139.286 131.125 1.00 63.95 160 GLY A N 1
ATOM 697 C CA . GLY A 1 160 ? 133.530 140.613 130.534 1.00 69.76 160 GLY A CA 1
ATOM 698 C C . GLY A 1 160 ? 132.376 140.758 129.548 1.00 67.62 160 GLY A C 1
ATOM 699 O O . GLY A 1 160 ? 131.741 141.823 129.459 1.00 56.82 160 GLY A O 1
ATOM 700 N N . LEU A 1 161 ? 132.116 139.661 128.829 1.00 56.40 161 LEU A N 1
ATOM 701 C CA . LEU A 1 161 ? 131.026 139.561 127.865 1.00 72.22 161 LEU A CA 1
ATOM 702 C C . LEU A 1 161 ? 129.669 139.776 128.557 1.00 68.50 161 LEU A C 1
ATOM 703 O O . LEU A 1 161 ? 128.833 140.561 128.103 1.00 37.38 161 LEU A O 1
ATOM 708 N N . LEU A 1 162 ? 129.504 139.075 129.690 1.00 82.72 162 LEU A N 1
ATOM 709 C CA . LEU A 1 162 ? 128.296 139.138 130.489 1.00 90.71 162 LEU A CA 1
ATOM 710 C C . LEU A 1 162 ? 128.102 140.492 131.178 1.00 96.74 162 LEU A C 1
ATOM 711 O O . LEU A 1 162 ? 126.966 140.814 131.470 1.00 103.49 162 LEU A O 1
ATOM 716 N N . VAL A 1 163 ? 129.134 141.310 131.436 1.00 80.51 163 VAL A N 1
ATOM 717 C CA . VAL A 1 163 ? 128.870 142.667 131.902 1.00 59.08 163 VAL A CA 1
ATOM 718 C C . VAL A 1 163 ? 128.214 143.468 130.780 1.00 66.58 163 VAL A C 1
ATOM 719 O O . VAL A 1 163 ? 127.213 144.132 131.044 1.00 65.64 163 VAL A O 1
ATOM 723 N N . VAL A 1 164 ? 128.697 143.374 129.529 1.00 79.88 164 VAL A N 1
ATOM 724 C CA . VAL A 1 164 ? 128.087 144.153 128.449 1.00 100.80 164 VAL A CA 1
ATOM 725 C C . VAL A 1 164 ? 126.652 143.668 128.165 1.00 106.70 164 VAL A C 1
ATOM 726 O O . VAL A 1 164 ? 125.725 144.477 128.082 1.00 68.84 164 VAL A O 1
ATOM 730 N N . VAL A 1 165 ? 126.472 142.340 128.043 1.00 129.21 165 VAL A N 1
ATOM 731 C CA . VAL A 1 165 ? 125.164 141.720 127.851 1.00 115.32 165 VAL A CA 1
ATOM 732 C C . VAL A 1 165 ? 124.284 141.978 129.077 1.00 87.17 165 VAL A C 1
ATOM 733 O O . VAL A 1 165 ? 123.079 142.156 128.950 1.00 98.05 165 VAL A O 1
ATOM 737 N N . GLY A 1 166 ? 124.885 142.005 130.265 1.00 61.36 166 GLY A N 1
ATOM 738 C CA . GLY A 1 166 ? 124.183 142.273 131.507 1.00 66.84 166 GLY A CA 1
ATOM 739 C C . GLY A 1 166 ? 123.635 143.683 131.601 1.00 64.85 166 GLY A C 1
ATOM 740 O O . GLY A 1 166 ? 122.466 143.851 131.914 1.00 73.24 166 GLY A O 1
ATOM 741 N N . VAL A 1 167 ? 124.466 144.689 131.312 1.00 60.74 167 VAL A N 1
ATOM 742 C CA . VAL A 1 167 ? 124.035 146.079 131.361 1.00 73.87 167 VAL A CA 1
ATOM 743 C C . VAL A 1 167 ? 122.996 146.383 130.273 1.00 79.98 167 VAL A C 1
ATOM 744 O O . VAL A 1 167 ? 122.071 147.142 130.516 1.00 62.33 167 VAL A O 1
ATOM 748 N N . LEU A 1 168 ? 123.109 145.786 129.086 1.00 84.00 168 LEU A N 1
ATOM 749 C CA . LEU A 1 168 ? 122.075 145.966 128.076 1.00 98.18 168 LEU A CA 1
ATOM 750 C C . LEU A 1 168 ? 120.768 145.282 128.502 1.00 92.67 168 LEU A C 1
ATOM 751 O O . LEU A 1 168 ? 119.702 145.866 128.355 1.00 67.51 168 LEU A O 1
ATOM 756 N N . SER A 1 169 ? 120.834 144.063 129.058 1.00 94.41 169 SER A N 1
ATOM 757 C CA . SER A 1 169 ? 119.657 143.326 129.511 1.00 90.59 169 SER A CA 1
ATOM 758 C C . SER A 1 169 ? 118.919 144.027 130.655 1.00 80.38 169 SER A C 1
ATOM 759 O O . SER A 1 169 ? 117.733 144.322 130.537 1.00 73.08 169 SER A O 1
ATOM 762 N N . VAL A 1 170 ? 119.638 144.325 131.742 1.00 63.81 170 VAL A N 1
ATOM 763 C CA . VAL A 1 170 ? 119.047 144.985 132.900 1.00 71.15 170 VAL A CA 1
ATOM 764 C C . VAL A 1 170 ? 118.813 146.490 132.642 1.00 84.02 170 VAL A C 1
ATOM 765 O O . VAL A 1 170 ? 117.867 147.083 133.161 1.00 60.10 170 VAL A O 1
ATOM 769 N N . GLY A 1 171 ? 119.656 147.107 131.807 1.00 82.69 171 GLY A N 1
ATOM 770 C CA . GLY A 1 171 ? 119.582 148.521 131.524 1.00 86.86 171 GLY A CA 1
ATOM 771 C C . GLY A 1 171 ? 118.530 148.877 130.475 1.00 112.39 171 GLY A C 1
ATOM 772 O O . GLY A 1 171 ? 117.795 149.847 130.675 1.00 138.85 171 GLY A O 1
ATOM 773 N N . ILE A 1 172 ? 118.459 148.119 129.362 1.00 104.23 172 ILE A N 1
ATOM 774 C CA . ILE A 1 172 ? 117.670 148.555 128.208 1.00 109.93 172 ILE A CA 1
ATOM 775 C C . ILE A 1 172 ? 116.566 147.559 127.835 1.00 87.66 172 ILE A C 1
ATOM 776 O O . ILE A 1 172 ? 115.526 147.986 127.342 1.00 80.09 172 ILE A O 1
ATOM 781 N N . VAL A 1 173 ? 116.727 146.247 128.093 1.00 79.65 173 VAL A N 1
ATOM 782 C CA . VAL A 1 173 ? 115.628 145.312 127.852 1.00 77.87 173 VAL A CA 1
ATOM 783 C C . VAL A 1 173 ? 114.604 145.421 128.988 1.00 85.79 173 VAL A C 1
ATOM 784 O O . VAL A 1 173 ? 113.419 145.598 128.719 1.00 66.59 173 VAL A O 1
ATOM 788 N N . LEU A 1 174 ? 115.059 145.310 130.250 1.00 91.20 174 LEU A N 1
ATOM 789 C CA . LEU A 1 174 ? 114.150 145.161 131.387 1.00 84.28 174 LEU A CA 1
ATOM 790 C C . LEU A 1 174 ? 113.176 146.328 131.524 1.00 82.49 174 LEU A C 1
ATOM 791 O O . LEU A 1 174 ? 111.976 146.096 131.601 1.00 91.56 174 LEU A O 1
ATOM 796 N N . PRO A 1 175 ? 113.595 147.607 131.522 1.00 81.88 175 PRO A N 1
ATOM 797 C CA . PRO A 1 175 ? 112.628 148.709 131.508 1.00 87.79 175 PRO A CA 1
ATOM 798 C C . PRO A 1 175 ? 111.643 148.753 130.340 1.00 89.63 175 PRO A C 1
ATOM 799 O O . PRO A 1 175 ? 110.595 149.377 130.477 1.00 87.61 175 PRO A O 1
ATOM 803 N N . VAL A 1 176 ? 111.949 148.084 129.211 1.00 107.43 176 VAL A N 1
ATOM 804 C CA . VAL A 1 176 ? 110.955 147.903 128.159 1.00 109.52 176 VAL A CA 1
ATOM 805 C C . VAL A 1 176 ? 109.950 146.846 128.616 1.00 107.07 176 VAL A C 1
ATOM 806 O O . VAL A 1 176 ? 108.761 147.145 128.665 1.00 117.84 176 VAL A O 1
ATOM 810 N N . ASN A 1 177 ? 110.410 145.638 128.982 1.00 81.28 177 ASN A N 1
ATOM 811 C CA . ASN A 1 177 ? 109.508 144.585 129.429 1.00 84.19 177 ASN A CA 1
ATOM 812 C C . ASN A 1 177 ? 108.545 145.101 130.502 1.00 79.84 177 ASN A C 1
ATOM 813 O O . ASN A 1 177 ? 107.330 144.889 130.439 1.00 69.67 177 ASN A O 1
ATOM 818 N N . PHE A 1 178 ? 109.122 145.727 131.517 1.00 78.04 178 PHE A N 1
ATOM 819 C CA . PHE A 1 178 ? 108.378 146.159 132.679 1.00 74.34 178 PHE A CA 1
ATOM 820 C C . PHE A 1 178 ? 107.377 147.264 132.337 1.00 70.96 178 PHE A C 1
ATOM 821 O O . PHE A 1 178 ? 106.529 147.589 133.175 1.00 74.27 178 PHE A O 1
ATOM 829 N N . SER A 1 179 ? 107.464 147.857 131.139 1.00 66.27 179 SER A N 1
ATOM 830 C CA . SER A 1 179 ? 106.459 148.825 130.708 1.00 96.75 179 SER A CA 1
ATOM 831 C C . SER A 1 179 ? 105.219 148.135 130.123 1.00 111.30 179 SER A C 1
ATOM 832 O O . SER A 1 179 ? 104.264 148.813 129.723 1.00 94.51 179 SER A O 1
ATOM 835 N N . GLY A 1 180 ? 105.231 146.790 130.094 1.00 104.87 180 GLY A N 1
ATOM 836 C CA . GLY A 1 180 ? 104.156 145.981 129.547 1.00 111.45 180 GLY A CA 1
ATOM 837 C C . GLY A 1 180 ? 102.832 146.147 130.285 1.00 103.51 180 GLY A C 1
ATOM 838 O O . GLY A 1 180 ? 102.794 146.230 131.506 1.00 104.40 180 GLY A O 1
ATOM 839 N N . ASP A 1 181 ? 101.739 146.170 129.509 1.00 109.05 181 ASP A N 1
ATOM 840 C CA . ASP A 1 181 ? 100.409 146.431 130.039 1.00 101.94 181 ASP A CA 1
ATOM 841 C C . ASP A 1 181 ? 99.679 145.134 130.374 1.00 78.36 181 ASP A C 1
ATOM 842 O O . ASP A 1 181 ? 98.570 145.211 130.897 1.00 92.78 181 ASP A O 1
ATOM 847 N N . LEU A 1 182 ? 100.288 143.965 130.128 1.00 65.69 182 LEU A N 1
ATOM 848 C CA . LEU A 1 182 ? 99.560 142.697 130.100 1.00 71.55 182 LEU A CA 1
ATOM 849 C C . LEU A 1 182 ? 99.409 142.060 131.489 1.00 70.40 182 LEU A C 1
ATOM 850 O O . LEU A 1 182 ? 98.338 141.571 131.818 1.00 72.68 182 LEU A O 1
ATOM 855 N N . LEU A 1 183 ? 100.466 142.085 132.308 1.00 85.07 183 LEU A N 1
ATOM 856 C CA . LEU A 1 183 ? 100.469 141.543 133.668 1.00 84.57 183 LEU A CA 1
ATOM 857 C C . LEU A 1 183 ? 100.585 142.699 134.684 1.00 91.16 183 LEU A C 1
ATOM 858 O O . LEU A 1 183 ? 101.511 142.733 135.511 1.00 106.48 183 LEU A O 1
ATOM 863 N N . GLU A 1 184 ? 99.685 143.688 134.615 1.00 102.53 184 GLU A N 1
ATOM 864 C CA . GLU A 1 184 ? 99.778 144.836 135.510 1.00 131.57 184 GLU A CA 1
ATOM 865 C C . GLU A 1 184 ? 98.968 144.613 136.793 1.00 163.27 184 GLU A C 1
ATOM 866 O O . GLU A 1 184 ? 99.252 145.262 137.799 1.00 197.70 184 GLU A O 1
ATOM 872 N N . ASN A 1 185 ? 97.971 143.713 136.779 1.00 159.86 185 ASN A N 1
ATOM 873 C CA . ASN A 1 185 ? 97.512 143.084 138.010 1.00 167.79 185 ASN A CA 1
ATOM 874 C C . ASN A 1 185 ? 98.621 142.132 138.457 1.00 173.82 185 ASN A C 1
ATOM 875 O O . ASN A 1 185 ? 99.585 141.945 137.724 1.00 172.85 185 ASN A O 1
ATOM 880 N N . ASN A 1 186 ? 98.510 141.543 139.656 1.00 168.89 186 ASN A N 1
ATOM 881 C CA . ASN A 1 186 ? 99.475 140.537 140.087 1.00 160.14 186 ASN A CA 1
ATOM 882 C C . ASN A 1 186 ? 100.868 141.178 140.128 1.00 136.51 186 ASN A C 1
ATOM 883 O O . ASN A 1 186 ? 101.836 140.669 139.554 1.00 108.50 186 ASN A O 1
ATOM 888 N N . ALA A 1 187 ? 100.968 142.271 140.898 1.00 137.84 187 ALA A N 1
ATOM 889 C CA . ALA A 1 187 ? 102.108 143.180 140.905 1.00 133.65 187 ALA A CA 1
ATOM 890 C C . ALA A 1 187 ? 103.425 142.523 141.337 1.00 114.86 187 ALA A C 1
ATOM 891 O O . ALA A 1 187 ? 104.490 143.015 140.960 1.00 124.56 187 ALA A O 1
ATOM 893 N N . TYR A 1 188 ? 103.368 141.443 142.135 1.00 120.60 188 TYR A N 1
ATOM 894 C CA . TYR A 1 188 ? 104.558 140.734 142.589 1.00 126.72 188 TYR A CA 1
ATOM 895 C C . TYR A 1 188 ? 104.966 139.607 141.638 1.00 110.96 188 TYR A C 1
ATOM 896 O O . TYR A 1 188 ? 105.906 138.871 141.939 1.00 109.20 188 TYR A O 1
ATOM 905 N N . SER A 1 189 ? 104.300 139.466 140.486 1.00 103.30 189 SER A N 1
ATOM 906 C CA . SER A 1 189 ? 104.557 138.332 139.608 1.00 111.49 189 SER A CA 1
ATOM 907 C C . SER A 1 189 ? 105.879 138.487 138.863 1.00 91.91 189 SER A C 1
ATOM 908 O O . SER A 1 189 ? 106.081 139.471 138.170 1.00 85.87 189 SER A O 1
ATOM 911 N N . PHE A 1 190 ? 106.748 137.469 138.956 1.00 88.48 190 PHE A N 1
ATOM 912 C CA . PHE A 1 190 ? 108.043 137.463 138.284 1.00 75.69 190 PHE A CA 1
ATOM 913 C C . PHE A 1 190 ? 107.861 137.563 136.772 1.00 71.27 190 PHE A C 1
ATOM 914 O O . PHE A 1 190 ? 108.736 138.053 136.069 1.00 79.23 190 PHE A O 1
ATOM 922 N N . GLY A 1 191 ? 106.699 137.136 136.285 1.00 79.37 191 GLY A N 1
ATOM 923 C CA . GLY A 1 191 ? 106.323 137.274 134.884 1.00 82.36 191 GLY A CA 1
ATOM 924 C C . GLY A 1 191 ? 106.431 138.692 134.354 1.00 65.78 191 GLY A C 1
ATOM 925 O O . GLY A 1 191 ? 106.599 138.821 133.155 1.00 97.42 191 GLY A O 1
ATOM 926 N N . ARG A 1 192 ? 106.346 139.734 135.195 1.00 65.07 192 ARG A N 1
ATOM 927 C CA . ARG A 1 192 ? 106.424 141.118 134.726 1.00 82.41 192 ARG A CA 1
ATOM 928 C C . ARG A 1 192 ? 107.779 141.454 134.082 1.00 75.93 192 ARG A C 1
ATOM 929 O O . ARG A 1 192 ? 107.839 142.207 133.110 1.00 60.89 192 ARG A O 1
ATOM 937 N N . THR A 1 193 ? 108.856 140.858 134.599 1.00 59.12 193 THR A N 1
ATOM 938 C CA . THR A 1 193 ? 110.188 141.086 134.065 1.00 54.11 193 THR A CA 1
ATOM 939 C C . THR A 1 193 ? 110.550 140.094 132.952 1.00 80.61 193 THR A C 1
ATOM 940 O O . THR A 1 193 ? 111.712 139.700 132.868 1.00 93.85 193 THR A O 1
ATOM 944 N N . THR A 1 194 ? 109.588 139.711 132.080 1.00 99.55 194 THR A N 1
ATOM 945 C CA . THR A 1 194 ? 109.825 138.807 130.945 1.00 88.89 194 THR A CA 1
ATOM 946 C C . THR A 1 194 ? 109.006 139.264 129.735 1.00 83.09 194 THR A C 1
ATOM 947 O O . THR A 1 194 ? 108.112 140.100 129.858 1.00 64.67 194 THR A O 1
ATOM 951 N N . ILE A 1 195 ? 109.306 138.675 128.565 1.00 93.87 195 ILE A N 1
ATOM 952 C CA . ILE A 1 195 ? 108.690 139.026 127.281 1.00 107.19 195 ILE A CA 1
ATOM 953 C C . ILE A 1 195 ? 107.171 138.839 127.315 1.00 99.22 195 ILE A C 1
ATOM 954 O O . ILE A 1 195 ? 106.444 139.474 126.546 1.00 63.97 195 ILE A O 1
ATOM 959 N N . ALA A 1 196 ? 106.717 137.950 128.220 1.00 86.02 196 ALA A N 1
ATOM 960 C CA . ALA A 1 196 ? 105.315 137.613 128.412 1.00 69.37 196 ALA A CA 1
ATOM 961 C C . ALA A 1 196 ? 104.484 138.812 128.861 1.00 52.31 196 ALA A C 1
ATOM 962 O O . ALA A 1 196 ? 103.257 138.743 128.843 1.00 45.64 196 ALA A O 1
ATOM 964 N N . ASN A 1 197 ? 105.145 139.895 129.258 1.00 48.03 197 ASN A N 1
ATOM 965 C CA . ASN A 1 197 ? 104.450 141.092 129.675 1.00 61.28 197 ASN A CA 1
ATOM 966 C C . ASN A 1 197 ? 104.153 142.001 128.470 1.00 77.11 197 ASN A C 1
ATOM 967 O O . ASN A 1 197 ? 103.559 143.065 128.654 1.00 78.91 197 ASN A O 1
ATOM 972 N N . LEU A 1 198 ? 104.534 141.607 127.240 1.00 79.64 198 LEU A N 1
ATOM 973 C CA . LEU A 1 198 ? 104.428 142.502 126.090 1.00 94.12 198 LEU A CA 1
ATOM 974 C C . LEU A 1 198 ? 103.352 142.034 125.124 1.00 79.54 198 LEU A C 1
ATOM 975 O O . LEU A 1 198 ? 103.482 140.957 124.533 1.00 80.60 198 LEU A O 1
ATOM 980 N N . LYS A 1 199 ? 102.333 142.895 124.952 1.00 82.13 199 LYS A N 1
ATOM 981 C CA . LYS A 1 199 ? 101.132 142.567 124.192 1.00 97.14 199 LYS A CA 1
ATOM 982 C C . LYS A 1 199 ? 101.496 142.386 122.719 1.00 127.04 199 LYS A C 1
ATOM 983 O O . LYS A 1 199 ? 102.143 143.260 122.151 1.00 176.14 199 LYS A O 1
ATOM 989 N N . SER A 1 200 ? 101.098 141.271 122.088 1.00 135.13 200 SER A N 1
ATOM 990 C CA . SER A 1 200 ? 101.500 140.983 120.714 1.00 136.82 200 SER A CA 1
ATOM 991 C C . SER A 1 200 ? 101.052 142.106 119.776 1.00 150.40 200 SER A C 1
ATOM 992 O O . SER A 1 200 ? 99.950 142.641 119.907 1.00 139.28 200 SER A O 1
ATOM 995 N N . GLY A 1 201 ? 101.923 142.473 118.826 1.00 165.18 201 GLY A N 1
ATOM 996 C CA . GLY A 1 201 ? 101.650 143.586 117.928 1.00 177.64 201 GLY A CA 1
ATOM 997 C C . GLY A 1 201 ? 102.197 144.925 118.435 1.00 175.11 201 GLY A C 1
ATOM 998 O O . GLY A 1 201 ? 102.218 145.900 117.686 1.00 200.09 201 GLY A O 1
ATOM 999 N N . ASN A 1 202 ? 102.656 144.973 119.694 1.00 141.78 202 ASN A N 1
ATOM 1000 C CA . ASN A 1 202 ? 103.270 146.164 120.272 1.00 128.09 202 ASN A CA 1
ATOM 1001 C C . ASN A 1 202 ? 104.592 146.440 119.557 1.00 120.18 202 ASN A C 1
ATOM 1002 O O . ASN A 1 202 ? 105.447 145.562 119.507 1.00 95.41 202 ASN A O 1
ATOM 1007 N N . ASN A 1 203 ? 104.794 147.687 119.089 1.00 123.00 203 ASN A N 1
ATOM 1008 C CA . ASN A 1 203 ? 105.898 148.060 118.203 1.00 110.28 203 ASN A CA 1
ATOM 1009 C C . ASN A 1 203 ? 107.269 147.704 118.785 1.00 95.50 203 ASN A C 1
ATOM 1010 O O . ASN A 1 203 ? 108.175 147.360 118.034 1.00 68.85 203 ASN A O 1
ATOM 1015 N N . LEU A 1 204 ? 107.404 147.784 120.118 1.00 106.90 204 LEU A N 1
ATOM 1016 C CA . LEU A 1 204 ? 108.690 147.660 120.801 1.00 98.28 204 LEU A CA 1
ATOM 1017 C C . LEU A 1 204 ? 109.233 146.237 120.744 1.00 81.69 204 LEU A C 1
ATOM 1018 O O . LEU A 1 204 ? 110.362 146.029 121.176 1.00 82.67 204 LEU A O 1
ATOM 1023 N N . LEU A 1 205 ? 108.478 145.278 120.190 1.00 87.34 205 LEU A N 1
ATOM 1024 C CA . LEU A 1 205 ? 108.911 143.882 120.129 1.00 109.02 205 LEU A CA 1
ATOM 1025 C C . LEU A 1 205 ? 110.116 143.674 119.209 1.00 98.63 205 LEU A C 1
ATOM 1026 O O . LEU A 1 205 ? 110.774 142.640 119.331 1.00 61.45 205 LEU A O 1
ATOM 1031 N N . TRP A 1 206 ? 110.405 144.654 118.330 1.00 99.51 206 TRP A N 1
ATOM 1032 C CA . TRP A 1 206 ? 111.596 144.621 117.483 1.00 115.59 206 TRP A CA 1
ATOM 1033 C C . TRP A 1 206 ? 112.903 144.759 118.275 1.00 115.36 206 TRP A C 1
ATOM 1034 O O . TRP A 1 206 ? 113.961 144.317 117.823 1.00 74.84 206 TRP A O 1
ATOM 1045 N N . LEU A 1 207 ? 112.834 145.415 119.432 1.00 102.43 207 LEU A N 1
ATOM 1046 C CA . LEU A 1 207 ? 113.992 145.635 120.272 1.00 87.81 207 LEU A CA 1
ATOM 1047 C C . LEU A 1 207 ? 114.569 144.309 120.756 1.00 73.60 207 LEU A C 1
ATOM 1048 O O . LEU A 1 207 ? 115.774 144.118 120.773 1.00 62.53 207 LEU A O 1
ATOM 1053 N N . HIS A 1 208 ? 113.702 143.349 121.062 1.00 81.52 208 HIS A N 1
ATOM 1054 C CA . HIS A 1 208 ? 114.117 142.024 121.516 1.00 94.36 208 HIS A CA 1
ATOM 1055 C C . HIS A 1 208 ? 114.854 141.258 120.419 1.00 84.81 208 HIS A C 1
ATOM 1056 O O . HIS A 1 208 ? 115.884 140.648 120.696 1.00 54.40 208 HIS A O 1
ATOM 1063 N N . THR A 1 209 ? 114.336 141.322 119.181 1.00 90.63 209 THR A N 1
ATOM 1064 C CA . THR A 1 209 ? 114.971 140.674 118.043 1.00 105.92 209 THR A CA 1
ATOM 1065 C C . THR A 1 209 ? 116.310 141.336 117.702 1.00 127.41 209 THR A C 1
ATOM 1066 O O . THR A 1 209 ? 117.266 140.650 117.306 1.00 105.22 209 THR A O 1
ATOM 1070 N N . SER A 1 210 ? 116.366 142.675 117.861 1.00 93.15 210 SER A N 1
ATOM 1071 C CA . SER A 1 210 ? 117.568 143.456 117.601 1.00 64.87 210 SER A CA 1
ATOM 1072 C C . SER A 1 210 ? 118.685 143.083 118.567 1.00 63.07 210 SER A C 1
ATOM 1073 O O . SER A 1 210 ? 119.795 142.774 118.141 1.00 54.52 210 SER A O 1
ATOM 1076 N N . PHE A 1 211 ? 118.367 143.075 119.864 1.00 70.16 211 PHE A N 1
ATOM 1077 C CA . PHE A 1 211 ? 119.347 142.699 120.867 1.00 76.93 211 PHE A CA 1
ATOM 1078 C C . PHE A 1 211 ? 119.811 141.267 120.645 1.00 78.18 211 PHE A C 1
ATOM 1079 O O . PHE A 1 211 ? 120.991 140.993 120.819 1.00 78.01 211 PHE A O 1
ATOM 1087 N N . ALA A 1 212 ? 118.923 140.360 120.248 1.00 77.00 212 ALA A N 1
ATOM 1088 C CA . ALA A 1 212 ? 119.324 138.977 120.049 1.00 92.46 212 ALA A CA 1
ATOM 1089 C C . ALA A 1 212 ? 120.410 138.899 118.985 1.00 81.10 212 ALA A C 1
ATOM 1090 O O . ALA A 1 212 ? 121.361 138.135 119.133 1.00 73.38 212 ALA A O 1
ATOM 1092 N N . PHE A 1 213 ? 120.267 139.702 117.919 1.00 87.98 213 PHE A N 1
ATOM 1093 C CA . PHE A 1 213 ? 121.278 139.777 116.874 1.00 116.58 213 PHE A CA 1
ATOM 1094 C C . PHE A 1 213 ? 122.545 140.465 117.397 1.00 115.38 213 PHE A C 1
ATOM 1095 O O . PHE A 1 213 ? 123.654 139.978 117.168 1.00 83.79 213 PHE A O 1
ATOM 1103 N N . LEU A 1 214 ? 122.391 141.587 118.113 1.00 111.51 214 LEU A N 1
ATOM 1104 C CA . LEU A 1 214 ? 123.522 142.333 118.654 1.00 96.83 214 LEU A CA 1
ATOM 1105 C C . LEU A 1 214 ? 124.385 141.446 119.558 1.00 67.81 214 LEU A C 1
ATOM 1106 O O . LEU A 1 214 ? 125.606 141.499 119.470 1.00 46.73 214 LEU A O 1
ATOM 1111 N N . TYR A 1 215 ? 123.737 140.614 120.388 1.00 67.70 215 TYR A N 1
ATOM 1112 C CA . TYR A 1 215 ? 124.405 139.664 121.261 1.00 70.61 215 TYR A CA 1
ATOM 1113 C C . TYR A 1 215 ? 125.198 138.626 120.465 1.00 64.30 215 TYR A C 1
ATOM 1114 O O . TYR A 1 215 ? 126.267 138.217 120.898 1.00 71.25 215 TYR A O 1
ATOM 1123 N N . LEU A 1 216 ? 124.727 138.229 119.292 1.00 62.17 216 LEU A N 1
ATOM 1124 C CA . LEU A 1 216 ? 125.526 137.360 118.451 1.00 76.56 216 LEU A CA 1
ATOM 1125 C C . LEU A 1 216 ? 126.810 138.075 118.015 1.00 103.43 216 LEU A C 1
ATOM 1126 O O . LEU A 1 216 ? 127.899 137.498 118.098 1.00 90.17 216 LEU A O 1
ATOM 1131 N N . LEU A 1 217 ? 126.713 139.352 117.622 1.00 105.41 217 LEU A N 1
ATOM 1132 C CA . LEU A 1 217 ? 127.900 140.096 117.214 1.00 97.42 217 LEU A CA 1
ATOM 1133 C C . LEU A 1 217 ? 128.884 140.186 118.381 1.00 82.86 217 LEU A C 1
ATOM 1134 O O . LEU A 1 217 ? 130.062 139.956 118.178 1.00 82.27 217 LEU A O 1
ATOM 1139 N N . LEU A 1 218 ? 128.404 140.446 119.609 1.00 77.43 218 LEU A N 1
ATOM 1140 C CA . LEU A 1 218 ? 129.262 140.555 120.784 1.00 66.55 218 LEU A CA 1
ATOM 1141 C C . LEU A 1 218 ? 129.853 139.214 121.182 1.00 53.88 218 LEU A C 1
ATOM 1142 O O . LEU A 1 218 ? 131.041 139.173 121.485 1.00 50.85 218 LEU A O 1
ATOM 1147 N N . THR A 1 219 ? 129.078 138.129 121.176 1.00 56.78 219 THR A N 1
ATOM 1148 C CA . THR A 1 219 ? 129.648 136.830 121.525 1.00 81.09 219 THR A CA 1
ATOM 1149 C C . THR A 1 219 ? 130.674 136.359 120.504 1.00 92.38 219 THR A C 1
ATOM 1150 O O . THR A 1 219 ? 131.503 135.513 120.839 1.00 97.77 219 THR A O 1
ATOM 1154 N N . VAL A 1 220 ? 130.599 136.885 119.270 1.00 87.23 220 VAL A N 1
ATOM 1155 C CA . VAL A 1 220 ? 131.626 136.665 118.253 1.00 94.37 220 VAL A CA 1
ATOM 1156 C C . VAL A 1 220 ? 132.837 137.575 118.507 1.00 75.59 220 VAL A C 1
ATOM 1157 O O . VAL A 1 220 ? 133.952 137.091 118.630 1.00 64.19 220 VAL A O 1
ATOM 1161 N N . TYR A 1 221 ? 132.610 138.882 118.601 1.00 64.23 221 TYR A N 1
ATOM 1162 C CA . TYR A 1 221 ? 133.669 139.858 118.761 1.00 66.89 221 TYR A CA 1
ATOM 1163 C C . TYR A 1 221 ? 134.481 139.567 120.022 1.00 59.20 221 TYR A C 1
ATOM 1164 O O . TYR A 1 221 ? 135.714 139.640 119.998 1.00 58.03 221 TYR A O 1
ATOM 1173 N N . SER A 1 222 ? 133.815 139.195 121.112 1.00 67.67 222 SER A N 1
ATOM 1174 C CA . SER A 1 222 ? 134.517 138.846 122.347 1.00 98.60 222 SER A CA 1
ATOM 1175 C C . SER A 1 222 ? 135.362 137.569 122.217 1.00 87.04 222 SER A C 1
ATOM 1176 O O . SER A 1 222 ? 136.341 137.380 122.933 1.00 59.94 222 SER A O 1
ATOM 1179 N N . MET A 1 223 ? 135.009 136.706 121.258 1.00 80.06 223 MET A N 1
ATOM 1180 C CA . MET A 1 223 ? 135.754 135.497 121.025 1.00 79.91 223 MET A CA 1
ATOM 1181 C C . MET A 1 223 ? 136.838 135.690 119.958 1.00 83.45 223 MET A C 1
ATOM 1182 O O . MET A 1 223 ? 137.865 135.012 120.015 1.00 99.78 223 MET A O 1
ATOM 1187 N N . ARG A 1 224 ? 136.682 136.659 119.044 1.00 77.32 224 ARG A N 1
ATOM 1188 C CA . ARG A 1 224 ? 137.794 137.103 118.212 1.00 78.04 224 ARG A CA 1
ATOM 1189 C C . ARG A 1 224 ? 138.899 137.706 119.081 1.00 70.50 224 ARG A C 1
ATOM 1190 O O . ARG A 1 224 ? 140.064 137.553 118.753 1.00 68.66 224 ARG A O 1
ATOM 1198 N N . ARG A 1 225 ? 138.562 138.344 120.209 1.00 64.64 225 ARG A N 1
ATOM 1199 C CA . ARG A 1 225 ? 139.565 138.876 121.118 1.00 63.99 225 ARG A CA 1
ATOM 1200 C C . ARG A 1 225 ? 140.263 137.773 121.915 1.00 62.26 225 ARG A C 1
ATOM 1201 O O . ARG A 1 225 ? 141.494 137.741 121.971 1.00 57.95 225 ARG A O 1
ATOM 1209 N N . HIS A 1 226 ? 139.487 136.885 122.545 1.00 62.10 226 HIS A N 1
ATOM 1210 C CA . HIS A 1 226 ? 140.064 135.763 123.261 1.00 64.58 226 HIS A CA 1
ATOM 1211 C C . HIS A 1 226 ? 141.054 135.054 122.348 1.00 90.10 226 HIS A C 1
ATOM 1212 O O . HIS A 1 226 ? 142.219 134.923 122.694 1.00 122.46 226 HIS A O 1
ATOM 1219 N N . THR A 1 227 ? 140.614 134.618 121.159 1.00 90.28 227 THR A N 1
ATOM 1220 C CA . THR A 1 227 ? 141.471 133.829 120.297 1.00 85.42 227 THR A CA 1
ATOM 1221 C C . THR A 1 227 ? 142.659 134.648 119.786 1.00 91.15 227 THR A C 1
ATOM 1222 O O . THR A 1 227 ? 143.762 134.105 119.741 1.00 91.08 227 THR A O 1
ATOM 1226 N N . SER A 1 228 ? 142.477 135.952 119.499 1.00 72.21 228 SER A N 1
ATOM 1227 C CA . SER A 1 228 ? 143.553 136.839 119.049 1.00 73.09 228 SER A CA 1
ATOM 1228 C C . SER A 1 228 ? 144.770 136.859 119.962 1.00 87.64 228 SER A C 1
ATOM 1229 O O . SER A 1 228 ? 145.873 137.111 119.487 1.00 113.17 228 SER A O 1
ATOM 1232 N N . LYS A 1 229 ? 144.569 136.633 121.262 1.00 106.32 229 LYS A N 1
ATOM 1233 C CA . LYS A 1 229 ? 145.658 136.678 122.227 1.00 97.32 229 LYS A CA 1
ATOM 1234 C C . LYS A 1 229 ? 146.433 135.372 122.302 1.00 68.42 229 LYS A C 1
ATOM 1235 O O . LYS A 1 229 ? 147.442 135.357 122.990 1.00 100.59 229 LYS A O 1
ATOM 1241 N N . MET A 1 230 ? 146.022 134.306 121.602 1.00 72.13 230 MET A N 1
ATOM 1242 C CA . MET A 1 230 ? 146.570 132.987 121.907 1.00 111.64 230 MET A CA 1
ATOM 1243 C C . MET A 1 230 ? 147.273 132.345 120.703 1.00 135.26 230 MET A C 1
ATOM 1244 O O . MET A 1 230 ? 146.874 132.523 119.552 1.00 168.02 230 MET A O 1
ATOM 1249 N N . ARG A 1 231 ? 148.332 131.579 121.009 1.00 157.80 231 ARG A N 1
ATOM 1250 C CA . ARG A 1 231 ? 149.129 130.856 120.023 1.00 182.55 231 ARG A CA 1
ATOM 1251 C C . ARG A 1 231 ? 148.323 129.662 119.487 1.00 184.53 231 ARG A C 1
ATOM 1252 O O . ARG A 1 231 ? 148.715 129.110 118.432 1.00 152.63 231 ARG A O 1
ATOM 1260 N N . VAL A 1 238 ? 155.593 114.895 110.403 1.00 323.94 238 VAL A N 1
ATOM 1261 C CA . VAL A 1 238 ? 154.324 114.129 110.607 1.00 329.30 238 VAL A CA 1
ATOM 1262 C C . VAL A 1 238 ? 153.262 114.605 109.614 1.00 314.60 238 VAL A C 1
ATOM 1263 O O . VAL A 1 238 ? 152.392 113.826 109.228 1.00 299.90 238 VAL A O 1
ATOM 1267 N N . LYS A 1 239 ? 153.357 115.864 109.162 1.00 316.08 239 LYS A N 1
ATOM 1268 C CA . LYS A 1 239 ? 152.306 116.475 108.361 1.00 311.86 239 LYS A CA 1
ATOM 1269 C C . LYS A 1 239 ? 152.282 115.927 106.928 1.00 304.08 239 LYS A C 1
ATOM 1270 O O . LYS A 1 239 ? 151.424 116.343 106.147 1.00 315.51 239 LYS A O 1
ATOM 1276 N N . ARG A 1 240 ? 153.168 114.963 106.603 1.00 272.49 240 ARG A N 1
ATOM 1277 C CA . ARG A 1 240 ? 153.133 114.223 105.340 1.00 235.28 240 ARG A CA 1
ATOM 1278 C C . ARG A 1 240 ? 152.864 112.726 105.559 1.00 202.88 240 ARG A C 1
ATOM 1279 O O . ARG A 1 240 ? 153.046 111.933 104.636 1.00 200.53 240 ARG A O 1
ATOM 1287 N N . THR A 1 241 ? 152.412 112.334 106.766 1.00 185.80 241 THR A N 1
ATOM 1288 C CA . THR A 1 241 ? 152.311 110.929 107.158 1.00 179.84 241 THR A CA 1
ATOM 1289 C C . THR A 1 241 ? 150.849 110.509 107.355 1.00 176.96 241 THR A C 1
ATOM 1290 O O . THR A 1 241 ? 150.088 111.167 108.067 1.00 180.90 241 THR A O 1
ATOM 1294 N N . LEU A 1 242 ? 150.484 109.369 106.749 1.00 149.07 242 LEU A N 1
ATOM 1295 C CA . LEU A 1 242 ? 149.157 108.794 106.875 1.00 131.47 242 LEU A CA 1
ATOM 1296 C C . LEU A 1 242 ? 149.207 107.475 107.640 1.00 143.51 242 LEU A C 1
ATOM 1297 O O . LEU A 1 242 ? 150.162 106.707 107.525 1.00 131.20 242 LEU A O 1
ATOM 1302 N N . PHE A 1 243 ? 148.128 107.232 108.394 1.00 149.46 243 PHE A N 1
ATOM 1303 C CA . PHE A 1 243 ? 147.865 105.962 109.045 1.00 153.16 243 PHE A CA 1
ATOM 1304 C C . PHE A 1 243 ? 146.734 105.261 108.288 1.00 138.11 243 PHE A C 1
ATOM 1305 O O . PHE A 1 243 ? 145.630 105.794 108.136 1.00 97.19 243 PHE A O 1
ATOM 1313 N N . ILE A 1 244 ? 147.066 104.061 107.798 1.00 145.46 244 ILE A N 1
ATOM 1314 C CA . ILE A 1 244 ? 146.290 103.322 106.818 1.00 140.86 244 ILE A CA 1
ATOM 1315 C C . ILE A 1 244 ? 145.907 101.982 107.439 1.00 144.97 244 ILE A C 1
ATOM 1316 O O . ILE A 1 244 ? 146.778 101.202 107.833 1.00 113.23 244 ILE A O 1
ATOM 1321 N N . ASN A 1 245 ? 144.590 101.740 107.505 1.00 160.13 245 ASN A N 1
ATOM 1322 C CA . ASN A 1 245 ? 144.003 100.682 108.312 1.00 162.48 245 ASN A CA 1
ATOM 1323 C C . ASN A 1 245 ? 143.162 99.779 107.408 1.00 149.15 245 ASN A C 1
ATOM 1324 O O . ASN A 1 245 ? 142.529 100.250 106.464 1.00 131.55 245 ASN A O 1
ATOM 1329 N N . GLY A 1 246 ? 143.177 98.473 107.699 1.00 146.76 246 GLY A N 1
ATOM 1330 C CA . GLY A 1 246 ? 142.442 97.502 106.903 1.00 162.31 246 GLY A CA 1
ATOM 1331 C C . GLY A 1 246 ? 143.317 96.774 105.885 1.00 153.06 246 GLY A C 1
ATOM 1332 O O . GLY A 1 246 ? 142.802 96.052 105.036 1.00 181.41 246 GLY A O 1
ATOM 1333 N N . ILE A 1 247 ? 144.634 96.969 105.972 1.00 151.45 247 ILE A N 1
ATOM 1334 C CA . ILE A 1 247 ? 145.600 96.143 105.259 1.00 178.83 247 ILE A CA 1
ATOM 1335 C C . ILE A 1 247 ? 145.485 94.706 105.778 1.00 184.25 247 ILE A C 1
ATOM 1336 O O . ILE A 1 247 ? 145.343 94.499 106.979 1.00 166.39 247 ILE A O 1
ATOM 1341 N N . SER A 1 248 ? 145.548 93.710 104.879 1.00 206.61 248 SER A N 1
ATOM 1342 C CA . SER A 1 248 ? 145.613 92.312 105.288 1.00 227.33 248 SER A CA 1
ATOM 1343 C C . SER A 1 248 ? 147.009 91.984 105.828 1.00 256.82 248 SER A C 1
ATOM 1344 O O . SER A 1 248 ? 148.011 92.455 105.295 1.00 244.86 248 SER A O 1
ATOM 1347 N N . LYS A 1 249 ? 147.069 91.126 106.861 1.00 284.23 249 LYS A N 1
ATOM 1348 C CA . LYS A 1 249 ? 148.283 90.885 107.637 1.00 282.68 249 LYS A CA 1
ATOM 1349 C C . LYS A 1 249 ? 149.413 90.314 106.771 1.00 289.07 249 LYS A C 1
ATOM 1350 O O . LYS A 1 249 ? 150.585 90.422 107.139 1.00 282.88 249 LYS A O 1
ATOM 1356 N N . TYR A 1 250 ? 149.061 89.725 105.614 1.00 310.71 250 TYR A N 1
ATOM 1357 C CA . TYR A 1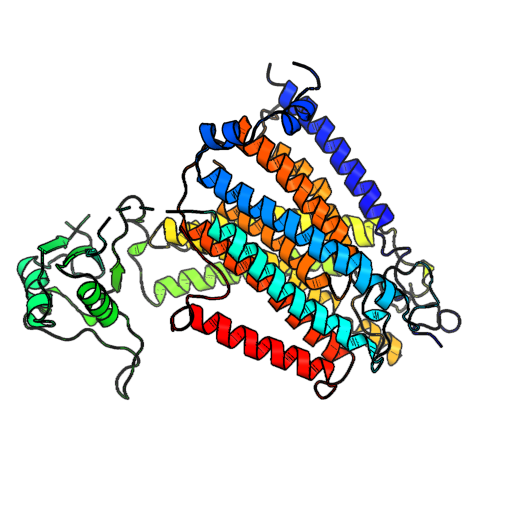 250 ? 150.021 89.090 104.714 1.00 329.60 250 TYR A CA 1
ATOM 1358 C C . TYR A 1 250 ? 150.588 90.055 103.665 1.00 321.13 250 TYR A C 1
ATOM 1359 O O . TYR A 1 250 ? 151.311 89.618 102.770 1.00 313.14 250 TYR A O 1
ATOM 1368 N N . ALA A 1 251 ? 150.282 91.359 103.775 1.00 324.16 251 ALA A N 1
ATOM 1369 C CA . ALA A 1 251 ? 150.718 92.361 102.804 1.00 333.45 251 ALA A CA 1
ATOM 1370 C C . ALA A 1 251 ? 152.225 92.633 102.900 1.00 351.32 251 ALA A C 1
ATOM 1371 O O . ALA A 1 251 ? 152.876 92.316 103.897 1.00 353.34 251 ALA A O 1
ATOM 1373 N N . GLU A 1 252 ? 152.768 93.255 101.839 1.00 358.08 252 GLU A N 1
ATOM 1374 C CA . GLU A 1 252 ? 154.202 93.449 101.666 1.00 361.49 252 GLU A CA 1
ATOM 1375 C C . GLU A 1 252 ? 154.498 94.915 101.335 1.00 341.01 252 GLU A C 1
ATOM 1376 O O . GLU A 1 252 ? 153.807 95.520 100.518 1.00 313.61 252 GLU A O 1
ATOM 1382 N N . SER A 1 253 ? 155.568 95.467 101.933 1.00 324.66 253 SER A N 1
ATOM 1383 C CA . SER A 1 253 ? 155.917 96.874 101.773 1.00 302.41 253 SER A CA 1
ATOM 1384 C C . SER A 1 253 ? 156.127 97.230 100.298 1.00 295.55 253 SER A C 1
ATOM 1385 O O . SER A 1 253 ? 155.733 98.313 99.880 1.00 278.84 253 SER A O 1
ATOM 1388 N N . GLU A 1 254 ? 156.693 96.307 99.502 1.00 301.39 254 GLU A N 1
ATOM 1389 C CA . GLU A 1 254 ? 156.940 96.513 98.077 1.00 298.67 254 GLU A CA 1
ATOM 1390 C C . GLU A 1 254 ? 155.675 96.973 97.348 1.00 272.33 254 GLU A C 1
ATOM 1391 O O . GLU A 1 254 ? 155.679 97.987 96.647 1.00 262.39 254 GLU A O 1
ATOM 1397 N N . LYS A 1 255 ? 154.598 96.199 97.511 1.00 254.86 255 LYS A N 1
ATOM 1398 C CA . LYS A 1 255 ? 153.340 96.438 96.822 1.00 240.06 255 LYS A CA 1
ATOM 1399 C C . LYS A 1 255 ? 152.662 97.692 97.370 1.00 225.88 255 LYS A C 1
ATOM 1400 O O . LYS A 1 255 ? 152.148 98.496 96.595 1.00 221.86 255 LYS A O 1
ATOM 1406 N N . ILE A 1 256 ? 152.699 97.877 98.697 1.00 196.17 256 ILE A N 1
ATOM 1407 C CA . ILE A 1 256 ? 152.120 99.046 99.351 1.00 173.34 256 ILE A CA 1
ATOM 1408 C C . ILE A 1 256 ? 152.795 100.322 98.836 1.00 182.30 256 ILE A C 1
ATOM 1409 O O . ILE A 1 256 ? 152.113 101.278 98.465 1.00 184.24 256 ILE A O 1
ATOM 1414 N N . LYS A 1 257 ? 154.130 100.299 98.762 1.00 173.09 257 LYS A N 1
ATOM 1415 C CA . LYS A 1 257 ? 154.946 101.393 98.253 1.00 188.73 257 LYS A CA 1
ATOM 1416 C C . LYS A 1 257 ? 154.613 101.680 96.786 1.00 204.40 257 LYS A C 1
ATOM 1417 O O . LYS A 1 257 ? 154.257 102.805 96.435 1.00 210.69 257 LYS A O 1
ATOM 1423 N N . LYS A 1 258 ? 154.720 100.650 95.934 1.00 208.03 258 LYS A N 1
ATOM 1424 C CA . LYS A 1 258 ? 154.541 100.789 94.495 1.00 215.70 258 LYS A CA 1
ATOM 1425 C C . LYS A 1 258 ? 153.106 101.191 94.132 1.00 215.60 258 LYS A C 1
ATOM 1426 O O . LYS A 1 258 ? 152.905 101.809 93.084 1.00 231.31 258 LYS A O 1
ATOM 1432 N N . HIS A 1 259 ? 152.121 100.870 94.988 1.00 204.64 259 HIS A N 1
ATOM 1433 C CA . HIS A 1 259 ? 150.730 101.233 94.750 1.00 213.55 259 HIS A CA 1
ATOM 1434 C C . HIS A 1 259 ? 150.584 102.739 94.505 1.00 237.47 259 HIS A C 1
ATOM 1435 O O . HIS A 1 259 ? 150.113 103.147 93.442 1.00 263.32 259 HIS A O 1
ATOM 1442 N N . PHE A 1 260 ? 151.001 103.576 95.465 1.00 221.22 260 PHE A N 1
ATOM 1443 C CA . PHE A 1 260 ? 150.735 105.006 95.373 1.00 202.31 260 PHE A CA 1
ATOM 1444 C C . PHE A 1 260 ? 151.451 105.605 94.165 1.00 181.88 260 PHE A C 1
ATOM 1445 O O . PHE A 1 260 ? 150.845 106.364 93.422 1.00 169.45 260 PHE A O 1
ATOM 1453 N N . GLU A 1 261 ? 152.716 105.225 93.947 1.00 200.97 261 GLU A N 1
ATOM 1454 C CA . GLU A 1 261 ? 153.549 105.791 92.893 1.00 225.92 261 GLU A CA 1
ATOM 1455 C C . GLU A 1 261 ? 153.146 105.325 91.486 1.00 229.90 261 GLU A C 1
ATOM 1456 O O . GLU A 1 261 ? 153.813 105.708 90.524 1.00 242.42 261 GLU A O 1
ATOM 1462 N N . GLU A 1 262 ? 152.067 104.531 91.352 1.00 225.79 262 GLU A N 1
ATOM 1463 C CA . GLU A 1 262 ? 151.568 104.092 90.049 1.00 227.11 262 GLU A CA 1
ATOM 1464 C C . GLU A 1 262 ? 150.065 104.376 89.893 1.00 222.79 262 GLU A C 1
ATOM 1465 O O . GLU A 1 262 ? 149.614 104.695 88.792 1.00 228.32 262 GLU A O 1
ATOM 1471 N N . ALA A 1 263 ? 149.290 104.258 90.983 1.00 229.26 263 ALA A N 1
ATOM 1472 C CA . ALA A 1 263 ? 147.887 104.656 91.011 1.00 245.00 263 ALA A CA 1
ATOM 1473 C C . ALA A 1 263 ? 147.751 106.185 91.011 1.00 270.40 263 ALA A C 1
ATOM 1474 O O . ALA A 1 263 ? 146.774 106.721 90.480 1.00 276.15 263 ALA A O 1
ATOM 1476 N N . TYR A 1 264 ? 148.741 106.871 91.617 1.00 294.07 264 TYR A N 1
ATOM 1477 C CA . TYR A 1 264 ? 148.846 108.326 91.662 1.00 318.01 264 TYR A CA 1
ATOM 1478 C C . TYR A 1 264 ? 150.282 108.724 91.291 1.00 351.53 264 TYR A C 1
ATOM 1479 O O . TYR A 1 264 ? 151.056 109.132 92.158 1.00 365.19 264 TYR A O 1
ATOM 1488 N N . PRO A 1 265 ? 150.693 108.606 90.001 1.00 378.02 265 PRO A N 1
ATOM 1489 C CA . PRO A 1 265 ? 152.094 108.798 89.602 1.00 389.21 265 PRO A CA 1
ATOM 1490 C C . PRO A 1 265 ? 152.735 110.147 89.943 1.00 380.57 265 PRO A C 1
ATOM 1491 O O . PRO A 1 265 ? 153.956 110.278 89.873 1.00 375.02 265 PRO A O 1
ATOM 1495 N N . ASN A 1 266 ? 151.915 111.134 90.332 1.00 375.78 266 ASN A N 1
ATOM 1496 C CA . ASN A 1 266 ? 152.395 112.441 90.757 1.00 375.04 266 ASN A CA 1
ATOM 1497 C C . ASN A 1 266 ? 153.046 112.381 92.145 1.00 354.39 266 ASN A C 1
ATOM 1498 O O . ASN A 1 266 ? 153.809 113.282 92.498 1.00 358.10 266 ASN A O 1
ATOM 1503 N N . CYS A 1 267 ? 152.757 111.332 92.934 1.00 337.51 267 CYS A N 1
ATOM 1504 C CA . CYS A 1 267 ? 153.281 111.229 94.294 1.00 329.79 267 CYS A CA 1
ATOM 1505 C C . CYS A 1 267 ? 154.703 110.656 94.324 1.00 301.71 267 CYS A C 1
ATOM 1506 O O . CYS A 1 267 ? 155.229 110.165 93.322 1.00 284.75 267 CYS A O 1
ATOM 1509 N N . THR A 1 268 ? 155.331 110.738 95.507 1.00 301.29 268 THR A N 1
ATOM 1510 C CA . THR A 1 268 ? 156.579 110.039 95.784 1.00 314.25 268 THR A CA 1
ATOM 1511 C C . THR A 1 268 ? 156.567 109.573 97.242 1.00 323.82 268 THR A C 1
ATOM 1512 O O . THR A 1 268 ? 156.217 110.340 98.142 1.00 331.96 268 THR A O 1
ATOM 1516 N N . VAL A 1 269 ? 156.954 108.305 97.458 1.00 314.64 269 VAL A N 1
ATOM 1517 C CA . VAL A 1 269 ? 156.841 107.649 98.754 1.00 313.57 269 VAL A CA 1
ATOM 1518 C C . VAL A 1 269 ? 158.203 107.638 99.444 1.00 318.65 269 VAL A C 1
ATOM 1519 O O . VAL A 1 269 ? 159.194 107.192 98.863 1.00 314.55 269 VAL A O 1
ATOM 1523 N N . LEU A 1 270 ? 158.222 108.111 100.702 1.00 325.50 270 LEU A N 1
ATOM 1524 C CA . LEU A 1 270 ? 159.430 108.170 101.513 1.00 321.09 270 LEU A CA 1
ATOM 1525 C C . LEU A 1 270 ? 159.541 106.917 102.394 1.00 314.11 270 LEU A C 1
ATOM 1526 O O . LEU A 1 270 ? 160.613 106.316 102.478 1.00 286.95 270 LEU A O 1
ATOM 1531 N N . GLU A 1 271 ? 158.431 106.537 103.059 1.00 319.31 271 GLU A N 1
ATOM 1532 C CA . GLU A 1 271 ? 158.372 105.380 103.950 1.00 320.13 271 GLU A CA 1
ATOM 1533 C C . GLU A 1 271 ? 156.991 104.714 103.880 1.00 291.75 271 GLU A C 1
ATOM 1534 O O . GLU A 1 271 ? 155.993 105.394 103.653 1.00 271.68 271 GLU A O 1
ATOM 1540 N N . ALA A 1 272 ? 156.934 103.390 104.115 1.00 260.59 272 ALA A N 1
ATOM 1541 C CA . ALA A 1 272 ? 155.685 102.636 104.077 1.00 231.22 272 ALA A CA 1
ATOM 1542 C C . ALA A 1 272 ? 155.797 101.344 104.895 1.00 203.90 272 ALA A C 1
ATOM 1543 O O . ALA A 1 272 ? 156.242 100.320 104.369 1.00 166.54 272 ALA A O 1
ATOM 1545 N N . ARG A 1 273 ? 155.346 101.394 106.166 1.00 218.92 273 ARG A N 1
ATOM 1546 C CA . ARG A 1 273 ? 155.595 100.344 107.153 1.00 256.41 273 ARG A CA 1
ATOM 1547 C C . ARG A 1 273 ? 154.307 99.903 107.867 1.00 249.37 273 ARG A C 1
ATOM 1548 O O . ARG A 1 273 ? 153.623 100.731 108.467 1.00 199.25 273 ARG A O 1
ATOM 1556 N N . PRO A 1 274 ? 153.959 98.587 107.891 1.00 258.83 274 PRO A N 1
ATOM 1557 C CA . PRO A 1 274 ? 152.909 98.081 108.787 1.00 262.80 274 PRO A CA 1
ATOM 1558 C C . PRO A 1 274 ? 153.385 98.079 110.245 1.00 286.35 274 PRO A C 1
ATOM 1559 O O . PRO A 1 274 ? 154.577 98.250 110.500 1.00 291.20 274 PRO A O 1
ATOM 1563 N N . CYS A 1 275 ? 152.459 97.900 111.209 1.00 287.70 275 CYS A N 1
ATOM 1564 C CA . CYS A 1 275 ? 152.774 98.158 112.614 1.00 278.68 275 CYS A CA 1
ATOM 1565 C C . CYS A 1 275 ? 151.993 97.292 113.616 1.00 289.23 275 CYS A C 1
ATOM 1566 O O . CYS A 1 275 ? 151.022 96.608 113.282 1.00 309.99 275 CYS A O 1
ATOM 1569 N N . TYR A 1 276 ? 152.455 97.366 114.876 1.00 266.99 276 TYR A N 1
ATOM 1570 C CA . TYR A 1 276 ? 151.925 96.619 116.010 1.00 250.74 276 TYR A CA 1
ATOM 1571 C C . TYR A 1 276 ? 150.469 97.009 116.287 1.00 229.01 276 TYR A C 1
ATOM 1572 O O . TYR A 1 276 ? 149.588 96.113 116.296 1.00 216.31 276 TYR A O 1
ATOM 1581 N N . LYS A 1 357 ? 154.310 90.308 113.278 1.00 384.71 357 LYS A N 1
ATOM 1582 C CA . LYS A 1 357 ? 152.845 90.083 113.130 1.00 381.35 357 LYS A CA 1
ATOM 1583 C C . LYS A 1 357 ? 152.111 91.408 113.353 1.00 402.34 357 LYS A C 1
ATOM 1584 O O . LYS A 1 357 ? 151.544 91.636 114.422 1.00 412.18 357 LYS A O 1
ATOM 1590 N N . PRO A 1 358 ? 152.112 92.333 112.359 1.00 404.22 358 PRO A N 1
ATOM 1591 C CA . PRO A 1 358 ? 151.295 93.547 112.427 1.00 393.90 358 PRO A CA 1
ATOM 1592 C C . PRO A 1 358 ? 149.821 93.218 112.188 1.00 384.41 358 PRO A C 1
ATOM 1593 O O . PRO A 1 358 ? 149.508 92.366 111.358 1.00 387.87 358 PRO A O 1
ATOM 1597 N N . LEU A 1 359 ? 148.921 93.915 112.901 1.00 355.83 359 LEU A N 1
ATOM 1598 C CA . LEU A 1 359 ? 147.507 93.550 112.956 1.00 314.87 359 LEU A CA 1
ATOM 1599 C C . LEU A 1 359 ? 146.700 94.162 111.803 1.00 262.01 359 LEU A C 1
ATOM 1600 O O . LEU A 1 359 ? 145.471 94.133 111.841 1.00 250.12 359 LEU A O 1
ATOM 1605 N N . GLY A 1 360 ? 147.373 94.717 110.782 1.00 222.45 360 GLY A N 1
ATOM 1606 C CA . GLY A 1 360 ? 146.701 95.228 109.594 1.00 208.27 360 GLY A CA 1
ATOM 1607 C C . GLY A 1 360 ? 146.556 96.750 109.591 1.00 204.14 360 GLY A C 1
ATOM 1608 O O . GLY A 1 360 ? 145.680 97.286 108.907 1.00 230.44 360 GLY A O 1
ATOM 1609 N N . MET A 1 361 ? 147.429 97.432 110.353 1.00 166.73 361 MET A N 1
ATOM 1610 C CA . MET A 1 361 ? 147.532 98.885 110.329 1.00 167.63 361 MET A CA 1
ATOM 1611 C C . MET A 1 361 ? 148.955 99.282 109.940 1.00 169.33 361 MET A C 1
ATOM 1612 O O . MET A 1 361 ? 149.899 98.551 110.239 1.00 154.67 361 MET A O 1
ATOM 1617 N N . ALA A 1 362 ? 149.095 100.456 109.299 1.00 184.95 362 ALA A N 1
ATOM 1618 C CA . ALA A 1 362 ? 150.368 100.889 108.734 1.00 189.17 362 ALA A CA 1
ATOM 1619 C C . ALA A 1 362 ? 150.538 102.410 108.800 1.00 171.60 362 ALA A C 1
ATOM 1620 O O . ALA A 1 362 ? 149.562 103.159 108.821 1.00 148.63 362 ALA A O 1
ATOM 1622 N N . PHE A 1 363 ? 151.808 102.841 108.801 1.00 158.47 363 PHE A N 1
ATOM 1623 C CA . PHE A 1 363 ? 152.178 104.222 108.544 1.00 172.90 363 PHE A CA 1
ATOM 1624 C C . PHE A 1 363 ? 152.786 104.333 107.139 1.00 169.33 363 PHE A C 1
ATOM 1625 O O . PHE A 1 363 ? 153.571 103.471 106.744 1.00 145.55 363 PHE A O 1
ATOM 1633 N N . VAL A 1 364 ? 152.433 105.398 106.392 1.00 158.70 364 VAL A N 1
ATOM 1634 C CA . VAL A 1 364 ? 153.049 105.721 105.105 1.00 157.66 364 VAL A CA 1
ATOM 1635 C C . VAL A 1 364 ? 153.356 107.221 105.086 1.00 173.15 364 VAL A C 1
ATOM 1636 O O . VAL A 1 364 ? 152.584 107.995 105.639 1.00 168.33 364 VAL A O 1
ATOM 1640 N N . THR A 1 365 ? 154.461 107.642 104.441 1.00 180.23 365 THR A N 1
ATOM 1641 C CA . THR A 1 365 ? 154.832 109.056 104.392 1.00 186.59 365 THR A CA 1
ATOM 1642 C C . THR A 1 365 ? 155.182 109.505 102.969 1.00 180.77 365 THR A C 1
ATOM 1643 O O . THR A 1 365 ? 155.948 108.845 102.267 1.00 188.22 365 THR A O 1
ATOM 1647 N N . PHE A 1 366 ? 154.652 110.677 102.579 1.00 169.50 366 PHE A N 1
ATOM 1648 C CA . PHE A 1 366 ? 154.863 111.266 101.264 1.00 185.68 366 PHE A CA 1
ATOM 1649 C C . PHE A 1 366 ? 155.870 112.420 101.281 1.00 209.87 366 PHE A C 1
ATOM 1650 O O . PHE A 1 366 ? 156.311 112.889 102.328 1.00 196.52 366 PHE A O 1
ATOM 1658 N N . HIS A 1 367 ? 156.182 112.899 100.070 1.00 253.58 367 HIS A N 1
ATOM 1659 C CA . HIS A 1 367 ? 157.044 114.048 99.829 1.00 278.54 367 HIS A CA 1
ATOM 1660 C C . HIS A 1 367 ? 156.299 115.385 99.957 1.00 271.56 367 HIS A C 1
ATOM 1661 O O . HIS A 1 367 ? 156.929 116.402 100.250 1.00 258.82 367 HIS A O 1
ATOM 1668 N N . ASN A 1 368 ? 154.968 115.394 99.735 1.00 295.07 368 ASN A N 1
ATOM 1669 C CA . ASN A 1 368 ? 154.192 116.628 99.590 1.00 333.84 368 ASN A CA 1
ATOM 1670 C C . ASN A 1 368 ? 152.849 116.564 100.338 1.00 377.15 368 ASN A C 1
ATOM 1671 O O . ASN A 1 368 ? 152.164 115.542 100.319 1.00 388.41 368 ASN A O 1
ATOM 1676 N N . GLU A 1 369 ? 152.428 117.701 100.926 1.00 426.04 369 GLU A N 1
ATOM 1677 C CA . GLU A 1 369 ? 151.271 117.766 101.814 1.00 467.76 369 GLU A CA 1
ATOM 1678 C C . GLU A 1 369 ? 149.939 117.784 101.048 1.00 472.10 369 GLU A C 1
ATOM 1679 O O . GLU A 1 369 ? 148.984 117.135 101.481 1.00 498.22 369 GLU A O 1
ATOM 1685 N N . THR A 1 370 ? 149.838 118.522 99.928 1.00 439.51 370 THR A N 1
ATOM 1686 C CA . THR A 1 370 ? 148.599 118.547 99.150 1.00 413.47 370 THR A CA 1
ATOM 1687 C C . THR A 1 370 ? 148.356 117.180 98.496 1.00 401.01 370 THR A C 1
ATOM 1688 O O . THR A 1 370 ? 147.215 116.723 98.435 1.00 393.48 370 THR A O 1
ATOM 1692 N N . ILE A 1 371 ? 149.427 116.515 98.034 1.00 386.47 371 ILE A N 1
ATOM 1693 C CA . ILE A 1 371 ? 149.360 115.144 97.537 1.00 375.14 371 ILE A CA 1
ATOM 1694 C C . ILE A 1 371 ? 148.897 114.206 98.658 1.00 344.05 371 ILE A C 1
ATOM 1695 O O . ILE A 1 371 ? 148.013 113.381 98.430 1.00 325.37 371 ILE A O 1
ATOM 1700 N N . THR A 1 372 ? 149.459 114.351 99.872 1.00 321.45 372 THR A N 1
ATOM 1701 C CA . THR A 1 372 ? 149.016 113.593 101.039 1.00 285.62 372 THR A CA 1
ATOM 1702 C C . THR A 1 372 ? 147.500 113.729 101.214 1.00 314.92 372 THR A C 1
ATOM 1703 O O . THR A 1 372 ? 146.802 112.722 101.325 1.00 324.30 372 THR A O 1
ATOM 1707 N N . ALA A 1 373 ? 146.988 114.971 101.209 1.00 320.07 373 ALA A N 1
ATOM 1708 C CA . ALA A 1 373 ? 145.562 115.251 101.353 1.00 300.84 373 ALA A CA 1
ATOM 1709 C C . ALA A 1 373 ? 144.736 114.621 100.224 1.00 288.10 373 ALA A C 1
ATOM 1710 O O . ALA A 1 373 ? 143.667 114.071 100.487 1.00 293.32 373 ALA A O 1
ATOM 1712 N N . ILE A 1 374 ? 145.230 114.673 98.977 1.00 284.79 374 ILE A N 1
ATOM 1713 C CA . ILE A 1 374 ? 144.547 114.083 97.829 1.00 287.64 374 ILE A CA 1
ATOM 1714 C C . ILE A 1 374 ? 144.463 112.555 97.973 1.00 257.41 374 ILE A C 1
ATOM 1715 O O . ILE A 1 374 ? 143.392 111.977 97.770 1.00 259.15 374 ILE A O 1
ATOM 1720 N N . ILE A 1 375 ? 145.571 111.893 98.347 1.00 225.83 375 ILE A N 1
ATOM 1721 C CA . ILE A 1 375 ? 145.567 110.449 98.570 1.00 210.63 375 ILE A CA 1
ATOM 1722 C C . ILE A 1 375 ? 144.614 110.115 99.728 1.00 219.38 375 ILE A C 1
ATOM 1723 O O . ILE A 1 375 ? 143.815 109.188 99.607 1.00 230.50 375 ILE A O 1
ATOM 1728 N N . LEU A 1 376 ? 144.645 110.901 100.817 1.00 220.72 376 LEU A N 1
ATOM 1729 C CA . LEU A 1 376 ? 143.775 110.699 101.973 1.00 224.80 376 LEU A CA 1
ATOM 1730 C C . LEU A 1 376 ? 142.292 110.829 101.600 1.00 244.62 376 LEU A C 1
ATOM 1731 O O . LEU A 1 376 ? 141.457 110.099 102.136 1.00 263.22 376 LEU A O 1
ATOM 1736 N N . LYS A 1 377 ? 141.956 111.758 100.691 1.00 261.54 377 LYS A N 1
ATOM 1737 C CA . LYS A 1 377 ? 140.592 111.932 100.210 1.00 272.01 377 LYS A CA 1
ATOM 1738 C C . LYS A 1 377 ? 140.104 110.703 99.437 1.00 271.14 377 LYS A C 1
ATOM 1739 O O . LYS A 1 377 ? 138.971 110.283 99.635 1.00 278.52 377 LYS A O 1
ATOM 1745 N N . ASP A 1 378 ? 140.960 110.099 98.600 1.00 279.37 378 ASP A N 1
ATOM 1746 C CA . ASP A 1 378 ? 140.528 109.118 97.610 1.00 296.46 378 ASP A CA 1
ATOM 1747 C C . ASP A 1 378 ? 140.085 107.782 98.230 1.00 281.20 378 ASP A C 1
ATOM 1748 O O . ASP A 1 378 ? 139.570 106.928 97.507 1.00 297.13 378 ASP A O 1
ATOM 1753 N N . PHE A 1 379 ? 140.278 107.580 99.547 1.00 248.09 379 PHE A N 1
ATOM 1754 C CA . PHE A 1 379 ? 139.755 106.408 100.250 1.00 229.57 379 PHE A CA 1
ATOM 1755 C C . PHE A 1 379 ? 138.418 106.680 100.946 1.00 259.11 379 PHE A C 1
ATOM 1756 O O . PHE A 1 379 ? 137.806 105.740 101.450 1.00 272.58 379 PHE A O 1
ATOM 1764 N N . ASN A 1 380 ? 137.957 107.946 100.974 1.00 296.54 380 ASN A N 1
ATOM 1765 C CA . ASN A 1 380 ? 136.972 108.393 101.959 1.00 332.34 380 ASN A CA 1
ATOM 1766 C C . ASN A 1 380 ? 135.907 109.350 101.388 1.00 384.03 380 ASN A C 1
ATOM 1767 O O . ASN A 1 380 ? 134.826 109.457 101.968 1.00 381.37 380 ASN A O 1
ATOM 1772 N N . VAL A 1 381 ? 136.175 110.020 100.248 1.00 455.39 381 VAL A N 1
ATOM 1773 C CA . VAL A 1 381 ? 135.437 111.213 99.816 1.00 513.15 381 VAL A CA 1
ATOM 1774 C C . VAL A 1 381 ? 134.023 110.899 99.300 1.00 559.44 381 VAL A C 1
ATOM 1775 O O . VAL A 1 381 ? 133.811 110.024 98.458 1.00 572.45 381 VAL A O 1
ATOM 1779 N N . CYS A 1 382 ? 133.045 111.698 99.756 1.00 603.03 382 CYS A N 1
ATOM 1780 C CA . CYS A 1 382 ? 131.680 111.617 99.258 1.00 644.67 382 CYS A CA 1
ATOM 1781 C C . CYS A 1 382 ? 131.525 112.395 97.947 1.00 666.83 382 CYS A C 1
ATOM 1782 O O . CYS A 1 382 ? 131.244 113.594 97.949 1.00 678.20 382 CYS A O 1
ATOM 1785 N N . LYS A 1 383 ? 131.701 111.684 96.822 1.00 679.86 383 LYS A N 1
ATOM 1786 C CA . LYS A 1 383 ? 131.221 112.115 95.513 1.00 689.04 383 LYS A CA 1
ATOM 1787 C C . LYS A 1 383 ? 130.830 110.872 94.711 1.00 731.20 383 LYS A C 1
ATOM 1788 O O . LYS A 1 383 ? 131.414 109.803 94.895 1.00 736.71 383 LYS A O 1
ATOM 1794 N N . CYS A 1 384 ? 129.840 111.017 93.815 1.00 771.04 384 CYS A N 1
ATOM 1795 C CA . CYS A 1 384 ? 128.993 109.886 93.461 1.00 800.72 384 CYS A CA 1
ATOM 1796 C C . CYS A 1 384 ? 128.682 109.763 91.965 1.00 831.84 384 CYS A C 1
ATOM 1797 O O . CYS A 1 384 ? 128.873 110.684 91.167 1.00 831.02 384 CYS A O 1
ATOM 1800 N N . GLN A 1 385 ? 128.206 108.552 91.628 1.00 868.64 385 GLN A N 1
ATOM 1801 C CA . GLN A 1 385 ? 127.682 108.173 90.323 1.00 898.31 385 GLN A CA 1
ATOM 1802 C C . GLN A 1 385 ? 126.426 107.318 90.525 1.00 932.84 385 GLN A C 1
ATOM 1803 O O . GLN A 1 385 ? 126.015 107.063 91.658 1.00 935.56 385 GLN A O 1
ATOM 1809 N N . GLY A 1 386 ? 125.851 106.824 89.419 1.00 973.53 386 GLY A N 1
ATOM 1810 C CA . GLY A 1 386 ? 124.763 105.859 89.474 1.00 999.00 386 GLY A CA 1
ATOM 1811 C C . GLY A 1 386 ? 125.172 104.533 90.122 1.00 999.00 386 GLY A C 1
ATOM 1812 O O . GLY A 1 386 ? 124.321 103.824 90.654 1.00 999.00 386 GLY A O 1
ATOM 1813 N N . CYS A 1 387 ? 126.477 104.214 90.083 1.00 999.00 387 CYS A N 1
ATOM 1814 C CA . CYS A 1 387 ? 127.013 102.950 90.572 1.00 999.00 387 CYS A CA 1
ATOM 1815 C C . CYS A 1 387 ? 127.282 102.988 92.083 1.00 999.00 387 CYS A C 1
ATOM 1816 O O . CYS A 1 387 ? 126.982 102.019 92.789 1.00 999.00 387 CYS A O 1
ATOM 1819 N N . THR A 1 388 ? 127.861 104.097 92.583 1.00 999.00 388 THR A N 1
ATOM 1820 C CA . THR A 1 388 ? 128.319 104.177 93.970 1.00 999.00 388 THR A CA 1
ATOM 1821 C C . THR A 1 388 ? 128.283 105.618 94.503 1.00 999.00 388 THR A C 1
ATOM 1822 O O . THR A 1 388 ? 128.470 106.576 93.757 1.00 999.00 388 THR A O 1
ATOM 1826 N N . CYS A 1 389 ? 128.088 105.748 95.830 1.00 963.12 389 CYS A N 1
ATOM 1827 C CA . CYS A 1 389 ? 127.836 107.023 96.494 1.00 912.09 389 CYS A CA 1
ATOM 1828 C C . CYS A 1 389 ? 129.118 107.748 96.924 1.00 869.80 389 CYS A C 1
ATOM 1829 O O . CYS A 1 389 ? 129.036 108.874 97.418 1.00 865.69 389 CYS A O 1
ATOM 1832 N N . ARG A 1 390 ? 130.288 107.103 96.755 1.00 825.95 390 ARG A N 1
ATOM 1833 C CA . ARG A 1 390 ? 131.572 107.638 97.204 1.00 788.81 390 ARG A CA 1
ATOM 1834 C C . ARG A 1 390 ? 132.675 107.344 96.182 1.00 752.03 390 ARG A C 1
ATOM 1835 O O . ARG A 1 390 ? 132.547 106.449 95.347 1.00 755.65 390 ARG A O 1
ATOM 1843 N N . GLY A 1 391 ? 133.771 108.109 96.257 1.00 706.41 391 GLY A N 1
ATOM 1844 C CA . GLY A 1 391 ? 134.959 107.824 95.468 1.00 671.51 391 GLY A CA 1
ATOM 1845 C C . GLY A 1 391 ? 135.646 106.550 95.952 1.00 641.90 391 GLY A C 1
ATOM 1846 O O . GLY A 1 391 ? 136.349 106.575 96.960 1.00 649.57 391 GLY A O 1
ATOM 1847 N N . GLU A 1 392 ? 135.424 105.445 95.224 1.00 597.67 392 GLU A N 1
ATOM 1848 C CA . GLU A 1 392 ? 136.002 104.143 95.538 1.00 560.34 392 GLU A CA 1
ATOM 1849 C C . GLU A 1 392 ? 137.498 104.161 95.208 1.00 495.68 392 GLU A C 1
ATOM 1850 O O . GLU A 1 392 ? 137.880 104.610 94.127 1.00 492.67 392 GLU A O 1
ATOM 1856 N N . PRO A 1 393 ? 138.402 103.684 96.106 1.00 418.14 393 PRO A N 1
ATOM 1857 C CA . PRO A 1 393 ? 139.841 103.817 95.879 1.00 385.92 393 PRO A CA 1
ATOM 1858 C C . PRO A 1 393 ? 140.308 103.009 94.669 1.00 376.26 393 PRO A C 1
ATOM 1859 O O . PRO A 1 393 ? 140.044 101.812 94.555 1.00 352.44 393 PRO A O 1
ATOM 1863 N N . ARG A 1 394 ? 141.020 103.707 93.777 1.00 387.57 394 ARG A N 1
ATOM 1864 C CA . ARG A 1 394 ? 141.300 103.245 92.425 1.00 392.73 394 ARG A CA 1
ATOM 1865 C C . ARG A 1 394 ? 142.286 102.073 92.409 1.00 371.71 394 ARG A C 1
ATOM 1866 O O . ARG A 1 394 ? 143.181 101.957 93.249 1.00 348.77 394 ARG A O 1
ATOM 1874 N N . ALA A 1 395 ? 142.120 101.220 91.388 1.00 365.53 395 ALA A N 1
ATOM 1875 C CA . ALA A 1 395 ? 142.820 99.949 91.278 1.00 351.93 395 ALA A CA 1
ATOM 1876 C C . ALA A 1 395 ? 144.284 100.117 90.859 1.00 315.74 395 ALA A C 1
ATOM 1877 O O . ALA A 1 395 ? 144.744 101.208 90.516 1.00 299.44 395 ALA A O 1
ATOM 1879 N N . SER A 1 396 ? 145.007 98.982 90.887 1.00 288.57 396 SER A N 1
ATOM 1880 C CA . SER A 1 396 ? 146.439 98.913 90.624 1.00 266.53 396 SER A CA 1
ATOM 1881 C C . SER A 1 396 ? 146.877 97.470 90.345 1.00 259.05 396 SER A C 1
ATOM 1882 O O . SER A 1 396 ? 146.126 96.526 90.585 1.00 241.70 396 SER A O 1
ATOM 1885 N N . SER A 1 397 ? 148.130 97.295 89.896 1.00 279.38 397 SER A N 1
ATOM 1886 C CA . SER A 1 397 ? 148.746 95.975 89.792 1.00 305.33 397 SER A CA 1
ATOM 1887 C C . SER A 1 397 ? 149.042 95.380 91.176 1.00 330.71 397 SER A C 1
ATOM 1888 O O . SER A 1 397 ? 149.121 94.160 91.325 1.00 346.99 397 SER A O 1
ATOM 1891 N N . CYS A 1 398 ? 149.182 96.245 92.191 1.00 345.32 398 CYS A N 1
ATOM 1892 C CA . CYS A 1 398 ? 149.527 95.871 93.558 1.00 351.78 398 CYS A CA 1
ATOM 1893 C C . CYS A 1 398 ? 148.356 95.295 94.367 1.00 344.90 398 CYS A C 1
ATOM 1894 O O . CYS A 1 398 ? 148.579 94.789 95.467 1.00 343.56 398 CYS A O 1
ATOM 1897 N N . SER A 1 399 ? 147.124 95.336 93.827 1.00 322.52 399 SER A N 1
ATOM 1898 C CA . SER A 1 399 ? 145.884 95.340 94.606 1.00 302.12 399 SER A CA 1
ATOM 1899 C C . SER A 1 399 ? 145.662 94.102 95.483 1.00 272.86 399 SER A C 1
ATOM 1900 O O . SER A 1 399 ? 144.924 94.195 96.467 1.00 253.19 399 SER A O 1
ATOM 1903 N N . GLU A 1 400 ? 146.270 92.955 95.137 1.00 264.92 400 GLU A N 1
ATOM 1904 C CA . GLU A 1 400 ? 146.028 91.688 95.823 1.00 260.20 400 GLU A CA 1
ATOM 1905 C C . GLU A 1 400 ? 146.516 91.725 97.277 1.00 224.01 400 GLU A C 1
ATOM 1906 O O . GLU A 1 400 ? 145.943 91.057 98.144 1.00 204.68 400 GLU A O 1
ATOM 1912 N N . ALA A 1 401 ? 147.589 92.486 97.542 1.00 205.06 401 ALA A N 1
ATOM 1913 C CA . ALA A 1 401 ? 148.074 92.717 98.896 1.00 202.16 401 ALA A CA 1
ATOM 1914 C C . ALA A 1 401 ? 147.193 93.718 99.649 1.00 198.07 401 ALA A C 1
ATOM 1915 O O . ALA A 1 401 ? 147.235 93.766 100.879 1.00 195.15 401 ALA A O 1
ATOM 1917 N N . LEU A 1 402 ? 146.406 94.522 98.913 1.00 200.93 402 LEU A N 1
ATOM 1918 C CA . LEU A 1 402 ? 145.778 95.725 99.449 1.00 196.19 402 LEU A CA 1
ATOM 1919 C C . LEU A 1 402 ? 144.380 95.433 100.004 1.00 202.10 402 LEU A C 1
ATOM 1920 O O . LEU A 1 402 ? 144.132 95.710 101.176 1.00 199.38 402 LEU A O 1
ATOM 1925 N N . HIS A 1 403 ? 143.479 94.877 99.176 1.00 203.90 403 HIS A N 1
ATOM 1926 C CA . HIS A 1 403 ? 142.044 94.836 99.457 1.00 198.70 403 HIS A CA 1
ATOM 1927 C C . HIS A 1 403 ? 141.517 96.265 99.612 1.00 214.49 403 HIS A C 1
ATOM 1928 O O . HIS A 1 403 ? 140.901 96.607 100.625 1.00 203.55 403 HIS A O 1
ATOM 1935 N N . ILE A 1 404 ? 141.703 97.065 98.545 1.00 242.69 404 ILE A N 1
ATOM 1936 C CA . ILE A 1 404 ? 141.705 98.528 98.598 1.00 252.69 404 ILE A CA 1
ATOM 1937 C C . ILE A 1 404 ? 140.373 99.073 99.111 1.00 278.28 404 ILE A C 1
ATOM 1938 O O . ILE A 1 404 ? 140.359 100.015 99.902 1.00 293.79 404 ILE A O 1
ATOM 1943 N N . SER A 1 405 ? 139.266 98.520 98.596 1.00 292.93 405 SER A N 1
ATOM 1944 C CA . SER A 1 405 ? 137.911 98.955 98.915 1.00 302.43 405 SER A CA 1
ATOM 1945 C C . SER A 1 405 ? 137.592 98.857 100.410 1.00 286.61 405 SER A C 1
ATOM 1946 O O . SER A 1 405 ? 136.670 99.520 100.891 1.00 286.45 405 SER A O 1
ATOM 1949 N N . ASN A 1 406 ? 138.342 98.018 101.138 1.00 259.45 406 ASN A N 1
ATOM 1950 C CA . ASN A 1 406 ? 137.992 97.643 102.501 1.00 245.05 406 ASN A CA 1
ATOM 1951 C C . ASN A 1 406 ? 138.787 98.447 103.539 1.00 231.34 406 ASN A C 1
ATOM 1952 O O . ASN A 1 406 ? 138.650 98.196 104.734 1.00 229.49 406 ASN A O 1
ATOM 1957 N N . TRP A 1 407 ? 139.589 99.430 103.097 1.00 223.62 407 TRP A N 1
ATOM 1958 C CA . TRP A 1 407 ? 140.420 100.246 103.980 1.00 203.20 407 TRP A CA 1
ATOM 1959 C C . TRP A 1 407 ? 139.640 101.331 104.720 1.00 176.18 407 TRP A C 1
ATOM 1960 O O . TRP A 1 407 ? 138.506 101.668 104.379 1.00 161.19 407 TRP A O 1
ATOM 1971 N N . THR A 1 408 ? 140.314 101.905 105.725 1.00 150.24 408 THR A N 1
ATOM 1972 C CA . THR A 1 408 ? 140.069 103.270 106.156 1.00 153.55 408 THR A CA 1
ATOM 1973 C C . THR A 1 408 ? 141.422 103.953 106.323 1.00 183.70 408 THR A C 1
ATOM 1974 O O . THR A 1 408 ? 142.360 103.339 106.824 1.00 173.45 408 THR A O 1
ATOM 1978 N N . VAL A 1 409 ? 141.515 105.217 105.881 1.00 211.30 409 VAL A N 1
ATOM 1979 C CA . VAL A 1 409 ? 142.789 105.921 105.827 1.00 215.06 409 VAL A CA 1
ATOM 1980 C C . VAL A 1 409 ? 142.630 107.292 106.492 1.00 214.27 409 VAL A C 1
ATOM 1981 O O . VAL A 1 409 ? 141.612 107.959 106.306 1.00 174.29 409 VAL A O 1
ATOM 1985 N N . THR A 1 410 ? 143.652 107.686 107.276 1.00 227.97 410 THR A N 1
ATOM 1986 C CA . THR A 1 410 ? 143.575 108.780 108.243 1.00 237.80 410 THR A CA 1
ATOM 1987 C C . THR A 1 410 ? 144.925 109.493 108.368 1.00 223.37 410 THR A C 1
ATOM 1988 O O . THR A 1 410 ? 145.958 108.860 108.199 1.00 217.12 410 THR A O 1
ATOM 1992 N N . TYR A 1 411 ? 144.942 110.795 108.698 1.00 212.26 411 TYR A N 1
ATOM 1993 C CA . TYR A 1 411 ? 146.193 111.451 109.069 1.00 194.79 411 TYR A CA 1
ATOM 1994 C C . TYR A 1 411 ? 146.751 110.791 110.328 1.00 158.59 411 TYR A C 1
ATOM 1995 O O . TYR A 1 411 ? 146.008 110.570 111.278 1.00 132.78 411 TYR A O 1
ATOM 2004 N N . ALA A 1 412 ? 148.056 110.486 110.337 1.00 158.68 412 ALA A N 1
ATOM 2005 C CA . ALA A 1 412 ? 148.657 109.730 111.427 1.00 166.10 412 ALA A CA 1
ATOM 2006 C C . ALA A 1 412 ? 148.832 110.591 112.677 1.00 170.69 412 ALA A C 1
ATOM 2007 O O . ALA A 1 412 ? 149.670 111.493 112.683 1.00 195.33 412 ALA A O 1
ATOM 2009 N N . PRO A 1 413 ? 148.126 110.317 113.803 1.00 155.05 413 PRO A N 1
ATOM 2010 C CA . PRO A 1 413 ? 148.528 110.875 115.091 1.00 153.49 413 PRO A CA 1
ATOM 2011 C C . PRO A 1 413 ? 149.721 110.077 115.616 1.00 160.96 413 PRO A C 1
ATOM 2012 O O . PRO A 1 413 ? 150.073 109.036 115.062 1.00 142.07 413 PRO A O 1
ATOM 2016 N N . ASP A 1 414 ? 150.325 110.574 116.702 1.00 164.72 414 ASP A N 1
ATOM 2017 C CA . ASP A 1 414 ? 151.394 109.871 117.402 1.00 160.97 414 ASP A CA 1
ATOM 2018 C C . ASP A 1 414 ? 150.831 108.661 118.150 1.00 129.29 414 ASP A C 1
ATOM 2019 O O . ASP A 1 414 ? 149.718 108.723 118.660 1.00 113.59 414 ASP A O 1
ATOM 2024 N N . PRO A 1 415 ? 151.575 107.532 118.260 1.00 143.73 415 PRO A N 1
ATOM 2025 C CA . PRO A 1 415 ? 151.099 106.342 118.978 1.00 159.45 415 PRO A CA 1
ATOM 2026 C C . PRO A 1 415 ? 150.669 106.490 120.442 1.00 159.52 415 PRO A C 1
ATOM 2027 O O . PRO A 1 415 ? 150.102 105.554 120.998 1.00 150.34 415 PRO A O 1
ATOM 2031 N N . GLN A 1 416 ? 150.897 107.659 121.061 1.00 163.17 416 GLN A N 1
ATOM 2032 C CA . GLN A 1 416 ? 150.374 107.946 122.394 1.00 181.77 416 GLN A CA 1
ATOM 2033 C C . GLN A 1 416 ? 148.870 108.266 122.352 1.00 144.71 416 GLN A C 1
ATOM 2034 O O . GLN A 1 416 ? 148.185 108.173 123.367 1.00 156.84 416 GLN A O 1
ATOM 2040 N N . ASN A 1 417 ? 148.365 108.637 121.175 1.00 109.38 417 ASN A N 1
ATOM 2041 C CA . ASN A 1 417 ? 146.976 108.996 120.935 1.00 103.28 417 ASN A CA 1
ATOM 2042 C C . ASN A 1 417 ? 146.167 107.755 120.544 1.00 109.83 417 ASN A C 1
ATOM 2043 O O . ASN A 1 417 ? 144.990 107.648 120.868 1.00 110.58 417 ASN A O 1
ATOM 2048 N N . ILE A 1 418 ? 146.809 106.815 119.829 1.00 132.58 418 ILE A N 1
ATOM 2049 C CA . ILE A 1 418 ? 146.188 105.626 119.241 1.00 125.58 418 ILE A CA 1
ATOM 2050 C C . ILE A 1 418 ? 145.721 104.646 120.321 1.00 128.84 418 ILE A C 1
ATOM 2051 O O . ILE A 1 418 ? 146.494 104.266 121.200 1.00 131.20 418 ILE A O 1
ATOM 2056 N N . TYR A 1 419 ? 144.460 104.200 120.231 1.00 116.14 419 TYR A N 1
ATOM 2057 C CA . TYR A 1 419 ? 144.028 103.018 120.951 1.00 121.71 419 TYR A CA 1
ATOM 2058 C C . TYR A 1 419 ? 144.264 101.782 120.085 1.00 126.57 419 TYR A C 1
ATOM 2059 O O . TYR A 1 419 ? 143.406 101.438 119.275 1.00 146.94 419 TYR A O 1
ATOM 2068 N N . TRP A 1 420 ? 145.389 101.076 120.281 1.00 151.19 420 TRP A N 1
ATOM 2069 C CA . TRP A 1 420 ? 145.679 99.874 119.502 1.00 177.88 420 TRP A CA 1
ATOM 2070 C C . TRP A 1 420 ? 144.665 98.746 119.750 1.00 164.15 420 TRP A C 1
ATOM 2071 O O . TRP A 1 420 ? 144.643 97.760 119.015 1.00 178.11 420 TRP A O 1
ATOM 2082 N N . GLU A 1 421 ? 143.840 98.873 120.799 1.00 148.83 421 GLU A N 1
ATOM 2083 C CA . GLU A 1 421 ? 142.742 97.952 121.072 1.00 153.72 421 GLU A CA 1
ATOM 2084 C C . GLU A 1 421 ? 141.535 98.257 120.179 1.00 126.32 421 GLU A C 1
ATOM 2085 O O . GLU A 1 421 ? 141.150 97.444 119.339 1.00 134.33 421 GLU A O 1
ATOM 2091 N N . HIS A 1 422 ? 140.955 99.448 120.365 1.00 118.02 422 HIS A N 1
ATOM 2092 C CA . HIS A 1 422 ? 139.616 99.794 119.907 1.00 120.31 422 HIS A CA 1
ATOM 2093 C C . HIS A 1 422 ? 139.435 99.826 118.387 1.00 132.90 422 HIS A C 1
ATOM 2094 O O . HIS A 1 422 ? 138.355 99.465 117.931 1.00 162.93 422 HIS A O 1
ATOM 2101 N N . LEU A 1 423 ? 140.438 100.278 117.607 1.00 149.73 423 LEU A N 1
ATOM 2102 C CA . LEU A 1 423 ? 140.249 100.480 116.169 1.00 133.10 423 LEU A CA 1
ATOM 2103 C C . LEU A 1 423 ? 140.171 99.157 115.395 1.00 143.41 423 LEU A C 1
ATOM 2104 O O . LEU A 1 423 ? 140.073 99.161 114.166 1.00 166.65 423 LEU A O 1
ATOM 2109 N N . SER A 1 424 ? 140.119 98.028 116.118 1.00 133.71 424 SER A N 1
ATOM 2110 C CA . SER A 1 424 ? 139.973 96.710 115.517 1.00 142.90 424 SER A CA 1
ATOM 2111 C C . SER A 1 424 ? 138.574 96.473 114.933 1.00 141.60 424 SER A C 1
ATOM 2112 O O . SER A 1 424 ? 138.353 95.398 114.374 1.00 169.58 424 SER A O 1
ATOM 2115 N N . ILE A 1 425 ? 137.633 97.433 115.055 1.00 120.47 425 ILE A N 1
ATOM 2116 C CA . ILE A 1 425 ? 136.270 97.284 114.537 1.00 116.66 425 ILE A CA 1
ATOM 2117 C C . ILE A 1 425 ? 135.808 98.536 113.788 1.00 100.89 425 ILE A C 1
ATOM 2118 O O . ILE A 1 425 ? 135.981 99.654 114.284 1.00 98.48 425 ILE A O 1
ATOM 2123 N N . ARG A 1 426 ? 135.182 98.345 112.607 1.00 99.73 426 ARG A N 1
ATOM 2124 C CA . ARG A 1 426 ? 134.813 99.472 111.747 1.00 111.15 426 ARG A CA 1
ATOM 2125 C C . ARG A 1 426 ? 133.500 99.232 111.011 1.00 97.57 426 ARG A C 1
ATOM 2126 O O . ARG A 1 426 ? 132.965 98.127 111.003 1.00 99.83 426 ARG A O 1
ATOM 2134 N N . GLY A 1 427 ? 132.984 100.309 110.408 1.00 122.01 427 GLY A N 1
ATOM 2135 C CA . GLY A 1 427 ? 131.786 100.232 109.586 1.00 162.99 427 GLY A CA 1
ATOM 2136 C C . GLY A 1 427 ? 130.525 100.095 110.432 1.00 182.04 427 GLY A C 1
ATOM 2137 O O . GLY A 1 427 ? 130.474 100.603 111.545 1.00 211.89 427 GLY A O 1
ATOM 2138 N N . PHE A 1 428 ? 129.534 99.357 109.919 1.00 198.44 428 PHE A N 1
ATOM 2139 C CA . PHE A 1 428 ? 128.212 99.290 110.523 1.00 202.35 428 PHE A CA 1
ATOM 2140 C C . PHE A 1 428 ? 128.249 98.734 111.956 1.00 166.74 428 PHE A C 1
ATOM 2141 O O . PHE A 1 428 ? 127.471 99.176 112.799 1.00 165.76 428 PHE A O 1
ATOM 2149 N N . ILE A 1 429 ? 129.148 97.786 112.264 1.00 119.70 429 ILE A N 1
ATOM 2150 C CA . ILE A 1 429 ? 129.239 97.244 113.611 1.00 89.06 429 ILE A CA 1
ATOM 2151 C C . ILE A 1 429 ? 129.591 98.363 114.583 1.00 85.28 429 ILE A C 1
ATOM 2152 O O . ILE A 1 429 ? 128.967 98.479 115.626 1.00 93.51 429 ILE A O 1
ATOM 2157 N N . TRP A 1 430 ? 130.596 99.183 114.271 1.00 100.60 430 TRP A N 1
ATOM 2158 C CA . TRP A 1 430 ? 131.025 100.255 115.164 1.00 95.68 430 TRP A CA 1
ATOM 2159 C C . TRP A 1 430 ? 129.907 101.281 115.351 1.00 90.27 430 TRP A C 1
ATOM 2160 O O . TRP A 1 430 ? 129.673 101.737 116.463 1.00 112.65 430 TRP A O 1
ATOM 2171 N N . TRP A 1 431 ? 129.163 101.601 114.292 1.00 87.26 431 TRP A N 1
ATOM 2172 C CA . TRP A 1 431 ? 128.014 102.478 114.427 1.00 100.70 431 TRP A CA 1
ATOM 2173 C C . TRP A 1 431 ? 126.834 101.845 115.174 1.00 115.80 431 TRP A C 1
ATOM 2174 O O . TRP A 1 431 ? 125.987 102.581 115.674 1.00 129.34 431 TRP A O 1
ATOM 2185 N N . LEU A 1 432 ? 126.772 100.510 115.284 1.00 122.49 432 LEU A N 1
ATOM 2186 C CA . LEU A 1 432 ? 125.780 99.850 116.128 1.00 123.79 432 LEU A CA 1
ATOM 2187 C C . LEU A 1 432 ? 126.113 100.060 117.605 1.00 87.44 432 LEU A C 1
ATOM 2188 O O . LEU A 1 432 ? 125.265 100.550 118.348 1.00 80.99 432 LEU A O 1
ATOM 2193 N N . ARG A 1 433 ? 127.334 99.697 118.029 1.00 76.09 433 ARG A N 1
ATOM 2194 C CA . ARG A 1 433 ? 127.765 99.873 119.411 1.00 72.85 433 ARG A CA 1
ATOM 2195 C C . ARG A 1 433 ? 127.569 101.331 119.804 1.00 79.40 433 ARG A C 1
ATOM 2196 O O . ARG A 1 433 ? 127.124 101.618 120.908 1.00 83.55 433 ARG A O 1
ATOM 2204 N N . CYS A 1 434 ? 127.905 102.254 118.907 1.00 81.15 434 CYS A N 1
ATOM 2205 C CA . CYS A 1 434 ? 127.725 103.676 119.153 1.00 94.11 434 CYS A CA 1
ATOM 2206 C C . CYS A 1 434 ? 126.257 104.047 119.346 1.00 93.76 434 CYS A C 1
ATOM 2207 O O . CYS A 1 434 ? 125.914 104.653 120.355 1.00 123.45 434 CYS A O 1
ATOM 2210 N N . LEU A 1 435 ? 125.381 103.694 118.403 1.00 100.11 435 LEU A N 1
ATOM 2211 C CA . LEU A 1 435 ? 123.988 104.108 118.493 1.00 122.34 435 LEU A CA 1
ATOM 2212 C C . LEU A 1 435 ? 123.263 103.469 119.692 1.00 120.00 435 LEU A C 1
ATOM 2213 O O . LEU A 1 435 ? 122.470 104.159 120.323 1.00 103.19 435 LEU A O 1
ATOM 2218 N N . VAL A 1 436 ? 123.530 102.201 120.066 1.00 93.95 436 VAL A N 1
ATOM 2219 C CA . VAL A 1 436 ? 122.830 101.611 121.208 1.00 88.50 436 VAL A CA 1
ATOM 2220 C C . VAL A 1 436 ? 123.414 102.065 122.553 1.00 88.96 436 VAL A C 1
ATOM 2221 O O . VAL A 1 436 ? 122.678 102.035 123.544 1.00 107.47 436 VAL A O 1
ATOM 2225 N N . ILE A 1 437 ? 124.678 102.529 122.630 1.00 71.74 437 ILE A N 1
ATOM 2226 C CA . ILE A 1 437 ? 125.108 103.230 123.835 1.00 66.62 437 ILE A CA 1
ATOM 2227 C C . ILE A 1 437 ? 124.364 104.566 123.881 1.00 65.20 437 ILE A C 1
ATOM 2228 O O . ILE A 1 437 ? 123.710 104.886 124.867 1.00 68.54 437 ILE A O 1
ATOM 2233 N N . ASN A 1 438 ? 124.429 105.351 122.806 1.00 75.66 438 ASN A N 1
ATOM 2234 C CA . ASN A 1 438 ? 123.921 106.713 122.820 1.00 94.36 438 ASN A CA 1
ATOM 2235 C C . ASN A 1 438 ? 122.403 106.770 122.959 1.00 86.72 438 ASN A C 1
ATOM 2236 O O . ASN A 1 438 ? 121.884 107.772 123.451 1.00 112.53 438 ASN A O 1
ATOM 2241 N N . VAL A 1 439 ? 121.679 105.726 122.540 1.00 86.04 439 VAL A N 1
ATOM 2242 C CA . VAL A 1 439 ? 120.228 105.679 122.710 1.00 115.07 439 VAL A CA 1
ATOM 2243 C C . VAL A 1 439 ? 119.857 105.408 124.173 1.00 106.00 439 VAL A C 1
ATOM 2244 O O . VAL A 1 439 ? 118.957 106.056 124.693 1.00 86.35 439 VAL A O 1
ATOM 2248 N N . VAL A 1 440 ? 120.563 104.492 124.851 1.00 98.51 440 VAL A N 1
ATOM 2249 C CA . VAL A 1 440 ? 120.308 104.202 126.260 1.00 88.71 440 VAL A CA 1
ATOM 2250 C C . VAL A 1 440 ? 120.481 105.463 127.109 1.00 75.59 440 VAL A C 1
ATOM 2251 O O . VAL A 1 440 ? 119.610 105.793 127.900 1.00 81.07 440 VAL A O 1
ATOM 2255 N N . LEU A 1 441 ? 121.577 106.187 126.911 1.00 81.18 441 LEU A N 1
ATOM 2256 C CA . LEU A 1 441 ? 121.795 107.462 127.577 1.00 90.84 441 LEU A CA 1
ATOM 2257 C C . LEU A 1 441 ? 120.702 108.476 127.228 1.00 79.22 441 LEU A C 1
ATOM 2258 O O . LEU A 1 441 ? 120.264 109.183 128.122 1.00 110.64 441 LEU A O 1
ATOM 2263 N N . PHE A 1 442 ? 120.222 108.559 125.982 1.00 77.26 442 PHE A N 1
ATOM 2264 C CA . PHE A 1 442 ? 119.206 109.552 125.666 1.00 84.65 442 PHE A CA 1
ATOM 2265 C C . PHE A 1 442 ? 117.827 109.181 126.232 1.00 93.62 442 PHE A C 1
ATOM 2266 O O . PHE A 1 442 ? 117.062 110.063 126.629 1.00 72.24 442 PHE A O 1
ATOM 2274 N N . ILE A 1 443 ? 117.509 107.878 126.287 1.00 108.65 443 ILE A N 1
ATOM 2275 C CA . ILE A 1 443 ? 116.317 107.388 126.974 1.00 127.21 443 ILE A CA 1
ATOM 2276 C C . ILE A 1 443 ? 116.402 107.766 128.455 1.00 119.08 443 ILE A C 1
ATOM 2277 O O . ILE A 1 443 ? 115.465 108.337 129.000 1.00 105.57 443 ILE A O 1
ATOM 2282 N N . LEU A 1 444 ? 117.541 107.471 129.094 1.00 120.84 444 LEU A N 1
ATOM 2283 C CA . LEU A 1 444 ? 117.775 107.757 130.502 1.00 107.70 444 LEU A CA 1
ATOM 2284 C C . LEU A 1 444 ? 117.593 109.252 130.808 1.00 76.70 444 LEU A C 1
ATOM 2285 O O . LEU A 1 444 ? 117.039 109.576 131.850 1.00 60.13 444 LEU A O 1
ATOM 2290 N N . LEU A 1 445 ? 118.011 110.158 129.914 1.00 70.54 445 LEU A N 1
ATOM 2291 C CA . LEU A 1 445 ? 117.819 111.579 130.128 1.00 80.96 445 LEU A CA 1
ATOM 2292 C C . LEU A 1 445 ? 116.351 111.895 130.339 1.00 100.27 445 LEU A C 1
ATOM 2293 O O . LEU A 1 445 ? 116.058 112.843 131.063 1.00 163.22 445 LEU A O 1
ATOM 2298 N N . PHE A 1 446 ? 115.434 111.179 129.684 1.00 102.07 446 PHE A N 1
ATOM 2299 C CA . PHE A 1 446 ? 114.014 111.496 129.802 1.00 119.60 446 PHE A CA 1
ATOM 2300 C C . PHE A 1 446 ? 113.530 111.289 131.245 1.00 124.88 446 PHE A C 1
ATOM 2301 O O . PHE A 1 446 ? 112.811 112.130 131.787 1.00 125.12 446 PHE A O 1
ATOM 2309 N N . PHE A 1 447 ? 113.976 110.195 131.880 1.00 114.29 447 PHE A N 1
ATOM 2310 C CA . PHE A 1 447 ? 113.620 109.860 133.249 1.00 114.91 447 PHE A CA 1
ATOM 2311 C C . PHE A 1 447 ? 114.392 110.695 134.274 1.00 118.77 447 PHE A C 1
ATOM 2312 O O . PHE A 1 447 ? 113.838 111.004 135.320 1.00 134.22 447 PHE A O 1
ATOM 2320 N N . LEU A 1 448 ? 115.657 111.056 134.016 1.00 125.59 448 LEU A N 1
ATOM 2321 C CA . LEU A 1 448 ? 116.371 112.008 134.863 1.00 111.75 448 LEU A CA 1
ATOM 2322 C C . LEU A 1 448 ? 115.697 113.381 134.808 1.00 102.72 448 LEU A C 1
ATOM 2323 O O . LEU A 1 448 ? 115.600 114.062 135.822 1.00 136.48 448 LEU A O 1
ATOM 2328 N N . THR A 1 449 ? 115.209 113.785 133.636 1.00 91.32 449 THR A N 1
ATOM 2329 C CA . THR A 1 449 ? 114.622 115.097 133.450 1.00 105.10 449 THR A CA 1
ATOM 2330 C C . THR A 1 449 ? 113.266 115.216 134.134 1.00 129.84 449 THR A C 1
ATOM 2331 O O . THR A 1 449 ? 113.017 116.215 134.798 1.00 169.10 449 THR A O 1
ATOM 2335 N N . THR A 1 450 ? 112.378 114.229 133.961 1.00 140.81 450 THR A N 1
ATOM 2336 C CA . THR A 1 450 ? 110.943 114.433 134.161 1.00 152.22 450 THR A CA 1
ATOM 2337 C C . THR A 1 450 ? 110.538 114.723 135.617 1.00 129.22 450 THR A C 1
ATOM 2338 O O . THR A 1 450 ? 109.640 115.532 135.808 1.00 110.41 450 THR A O 1
ATOM 2342 N N . PRO A 1 451 ? 111.132 114.130 136.685 1.00 119.63 451 PRO A N 1
ATOM 2343 C CA . PRO A 1 451 ? 110.837 114.518 138.061 1.00 110.40 451 PRO A CA 1
ATOM 2344 C C . PRO A 1 451 ? 110.884 116.026 138.295 1.00 95.66 451 PRO A C 1
ATOM 2345 O O . PRO A 1 451 ? 110.010 116.570 138.943 1.00 87.63 451 PRO A O 1
ATOM 2349 N N . ALA A 1 452 ? 111.880 116.717 137.744 1.00 89.06 452 ALA A N 1
ATOM 2350 C CA . ALA A 1 452 ? 112.002 118.148 137.924 1.00 78.82 452 ALA A CA 1
ATOM 2351 C C . ALA A 1 452 ? 110.789 118.852 137.346 1.00 78.17 452 ALA A C 1
ATOM 2352 O O . ALA A 1 452 ? 110.341 119.847 137.918 1.00 114.29 452 ALA A O 1
ATOM 2354 N N . ILE A 1 453 ? 110.263 118.381 136.201 1.00 69.05 453 ILE A N 1
ATOM 2355 C CA . ILE A 1 453 ? 109.173 119.079 135.534 1.00 80.26 453 ILE A CA 1
ATOM 2356 C C . ILE A 1 453 ? 107.830 118.767 136.205 1.00 82.12 453 ILE A C 1
ATOM 2357 O O . ILE A 1 453 ? 106.981 119.647 136.307 1.00 86.87 453 ILE A O 1
ATOM 2362 N N . ILE A 1 454 ? 107.639 117.532 136.683 1.00 77.42 454 ILE A N 1
ATOM 2363 C CA . ILE A 1 454 ? 106.422 117.158 137.381 1.00 71.62 454 ILE A CA 1
ATOM 2364 C C . ILE A 1 454 ? 106.344 117.882 138.719 1.00 82.83 454 ILE A C 1
ATOM 2365 O O . ILE A 1 454 ? 105.317 118.492 138.995 1.00 115.59 454 ILE A O 1
ATOM 2370 N N . ILE A 1 455 ? 107.405 117.845 139.538 1.00 79.40 455 ILE A N 1
ATOM 2371 C CA . ILE A 1 455 ? 107.393 118.436 140.877 1.00 83.58 455 ILE A CA 1
ATOM 2372 C C . ILE A 1 455 ? 107.063 119.929 140.793 1.00 95.69 455 ILE A C 1
ATOM 2373 O O . ILE A 1 455 ? 106.398 120.461 141.688 1.00 114.99 455 ILE A O 1
ATOM 2378 N N . THR A 1 456 ? 107.506 120.579 139.703 1.00 88.57 456 THR A N 1
ATOM 2379 C CA . THR A 1 456 ? 107.300 122.000 139.456 1.00 85.77 456 THR A CA 1
ATOM 2380 C C . THR A 1 456 ? 105.853 122.321 139.043 1.00 85.02 456 THR A C 1
ATOM 2381 O O . THR A 1 456 ? 105.415 123.458 139.221 1.00 106.24 456 THR A O 1
ATOM 2385 N N . THR A 1 457 ? 105.113 121.372 138.461 1.00 75.96 457 THR A N 1
ATOM 2386 C CA . THR A 1 457 ? 103.905 121.722 137.729 1.00 97.05 457 THR A CA 1
ATOM 2387 C C . THR A 1 457 ? 102.665 121.139 138.416 1.00 117.69 457 THR A C 1
ATOM 2388 O O . THR A 1 457 ? 102.135 120.098 138.014 1.00 135.70 457 THR A O 1
ATOM 2392 N N . MET A 1 458 ? 102.153 121.868 139.416 1.00 138.03 458 MET A N 1
ATOM 2393 C CA . MET A 1 458 ? 100.972 121.460 140.176 1.00 136.50 458 MET A CA 1
ATOM 2394 C C . MET A 1 458 ? 99.822 122.474 139.991 1.00 142.18 458 MET A C 1
ATOM 2395 O O . MET A 1 458 ? 99.024 122.735 140.899 1.00 123.23 458 MET A O 1
ATOM 2400 N N . ASP A 1 459 ? 99.729 123.051 138.778 1.00 114.08 459 ASP A N 1
ATOM 2401 C CA . ASP A 1 459 ? 98.684 123.993 138.415 1.00 103.92 459 ASP A CA 1
ATOM 2402 C C . ASP A 1 459 ? 97.465 123.239 137.857 1.00 120.95 459 ASP A C 1
ATOM 2403 O O . ASP A 1 459 ? 96.735 123.758 137.010 1.00 93.82 459 ASP A O 1
ATOM 2408 N N . LYS A 1 460 ? 97.227 121.997 138.327 1.00 162.09 460 LYS A N 1
ATOM 2409 C CA . LYS A 1 460 ? 96.091 121.174 137.894 1.00 149.66 460 LYS A CA 1
ATOM 2410 C C . LYS A 1 460 ? 94.821 121.621 138.636 1.00 157.33 460 LYS A C 1
ATOM 2411 O O . LYS A 1 460 ? 94.898 122.478 139.524 1.00 191.82 460 LYS A O 1
ATOM 2417 N N . PHE A 1 461 ? 93.649 121.041 138.308 1.00 137.91 461 PHE A N 1
ATOM 2418 C CA . PHE A 1 461 ? 92.385 121.501 138.887 1.00 149.93 461 PHE A CA 1
ATOM 2419 C C . PHE A 1 461 ? 91.533 120.331 139.429 1.00 160.47 461 PHE A C 1
ATOM 2420 O O . PHE A 1 461 ? 92.063 119.487 140.154 1.00 162.55 461 PHE A O 1
ATOM 2428 N N . ASN A 1 462 ? 90.212 120.330 139.130 1.00 177.52 462 ASN A N 1
ATOM 2429 C CA . ASN A 1 462 ? 89.162 119.509 139.748 1.00 185.39 462 ASN A CA 1
ATOM 2430 C C . ASN A 1 462 ? 88.885 119.929 141.198 1.00 170.00 462 ASN A C 1
ATOM 2431 O O . ASN A 1 462 ? 87.722 120.060 141.589 1.00 154.47 462 ASN A O 1
ATOM 2436 N N . VAL A 1 463 ? 89.955 120.069 141.997 1.00 173.73 463 VAL A N 1
ATOM 2437 C CA . VAL A 1 463 ? 89.948 120.770 143.278 1.00 209.62 463 VAL A CA 1
ATOM 2438 C C . VAL A 1 463 ? 91.259 121.567 143.301 1.00 200.39 463 VAL A C 1
ATOM 2439 O O . VAL A 1 463 ? 91.865 121.706 142.245 1.00 206.08 463 VAL A O 1
ATOM 2443 N N . THR A 1 464 ? 91.683 122.156 144.433 1.00 197.91 464 THR A N 1
ATOM 2444 C CA . THR A 1 464 ? 93.022 122.744 144.559 1.00 187.64 464 THR A CA 1
ATOM 2445 C C . THR A 1 464 ? 93.254 123.808 143.462 1.00 149.58 464 THR A C 1
ATOM 2446 O O . THR A 1 464 ? 94.347 123.925 142.885 1.00 134.63 464 THR A O 1
ATOM 2450 N N . LYS A 1 465 ? 92.241 124.674 143.262 1.00 113.05 465 LYS A N 1
ATOM 2451 C CA . LYS A 1 465 ? 92.163 125.596 142.128 1.00 106.42 465 LYS A CA 1
ATOM 2452 C C . LYS A 1 465 ? 92.451 127.055 142.513 1.00 94.31 465 LYS A C 1
ATOM 2453 O O . LYS A 1 465 ? 93.034 127.774 141.706 1.00 112.09 465 LYS A O 1
ATOM 2459 N N . PRO A 1 466 ? 92.015 127.612 143.668 1.00 95.61 466 PRO A N 1
ATOM 2460 C CA . PRO A 1 466 ? 92.396 128.980 144.037 1.00 108.26 466 PRO A CA 1
ATOM 2461 C C . PRO A 1 466 ? 93.908 129.206 144.164 1.00 137.06 466 PRO A C 1
ATOM 2462 O O . PRO A 1 466 ? 94.663 128.267 144.412 1.00 133.32 466 PRO A O 1
ATOM 2466 N N . VAL A 1 467 ? 94.338 130.478 144.034 1.00 176.41 467 VAL A N 1
ATOM 2467 C CA . VAL A 1 467 ? 95.753 130.857 144.019 1.00 183.87 467 VAL A CA 1
ATOM 2468 C C . VAL A 1 467 ? 96.453 130.436 145.316 1.00 166.73 467 VAL A C 1
ATOM 2469 O O . VAL A 1 467 ? 97.670 130.267 145.342 1.00 131.51 467 VAL A O 1
ATOM 2473 N N . GLU A 1 468 ? 95.674 130.281 146.393 1.00 170.65 468 GLU A N 1
ATOM 2474 C CA . GLU A 1 468 ? 96.193 129.966 147.717 1.00 179.69 468 GLU A CA 1
ATOM 2475 C C . GLU A 1 468 ? 96.816 128.566 147.785 1.00 182.35 468 GLU A C 1
ATOM 2476 O O . GLU A 1 468 ? 97.512 128.260 148.753 1.00 151.59 468 GLU A O 1
ATOM 2482 N N . TYR A 1 469 ? 96.586 127.715 146.767 1.00 163.17 469 TYR A N 1
ATOM 2483 C CA . TYR A 1 469 ? 96.923 126.299 146.855 1.00 137.15 469 TYR A CA 1
ATOM 2484 C C . TYR A 1 469 ? 98.296 125.969 146.263 1.00 147.08 469 TYR A C 1
ATOM 2485 O O . TYR A 1 469 ? 98.664 124.790 146.218 1.00 155.43 469 TYR A O 1
ATOM 2494 N N . LEU A 1 470 ? 99.089 126.966 145.834 1.00 131.00 470 LEU A N 1
ATOM 2495 C CA . LEU A 1 470 ? 100.481 126.693 145.494 1.00 117.10 470 LEU A CA 1
ATOM 2496 C C . LEU A 1 470 ? 101.221 126.250 146.756 1.00 107.24 470 LEU A C 1
ATOM 2497 O O . LEU A 1 470 ? 101.021 126.804 147.832 1.00 105.72 470 LEU A O 1
ATOM 2502 N N . ASN A 1 471 ? 102.113 125.270 146.599 1.00 124.81 471 ASN A N 1
ATOM 2503 C CA . ASN A 1 471 ? 102.986 124.820 147.676 1.00 171.76 471 ASN A CA 1
ATOM 2504 C C . ASN A 1 471 ? 103.997 125.914 148.046 1.00 179.81 471 ASN A C 1
ATOM 2505 O O . ASN A 1 471 ? 104.124 126.918 147.352 1.00 180.26 471 ASN A O 1
ATOM 2510 N N . ASN A 1 472 ? 104.747 125.707 149.135 1.00 138.68 472 ASN A N 1
ATOM 2511 C CA . ASN A 1 472 ? 105.890 126.554 149.428 1.00 104.33 472 ASN A CA 1
ATOM 2512 C C . ASN A 1 472 ? 106.881 126.471 148.267 1.00 88.98 472 ASN A C 1
ATOM 2513 O O . ASN A 1 472 ? 107.127 125.379 147.750 1.00 81.12 472 ASN A O 1
ATOM 2518 N N . PRO A 1 473 ? 107.464 127.597 147.779 1.00 94.67 473 PRO A N 1
ATOM 2519 C CA . PRO A 1 473 ? 108.527 127.522 146.783 1.00 73.00 473 PRO A CA 1
ATOM 2520 C C . PRO A 1 473 ? 109.739 126.745 147.267 1.00 70.18 473 PRO A C 1
ATOM 2521 O O . PRO A 1 473 ? 110.639 126.515 146.469 1.00 110.08 473 PRO A O 1
ATOM 2525 N N . ILE A 1 474 ? 109.739 126.260 148.510 1.00 68.31 474 ILE A N 1
ATOM 2526 C CA . ILE A 1 474 ? 110.691 125.230 148.927 1.00 71.75 474 ILE A CA 1
ATOM 2527 C C . ILE A 1 474 ? 110.537 123.971 148.062 1.00 95.77 474 ILE A C 1
ATOM 2528 O O . ILE A 1 474 ? 111.534 123.468 147.548 1.00 85.95 474 ILE A O 1
ATOM 2533 N N . ILE A 1 475 ? 109.295 123.485 147.855 1.00 109.24 475 ILE A N 1
ATOM 2534 C CA . ILE A 1 475 ? 109.050 122.277 147.069 1.00 90.80 475 ILE A CA 1
ATOM 2535 C C . ILE A 1 475 ? 108.774 122.614 145.600 1.00 92.96 475 ILE A C 1
ATOM 2536 O O . ILE A 1 475 ? 109.215 121.879 144.730 1.00 94.31 475 ILE A O 1
ATOM 2541 N N . THR A 1 476 ? 108.101 123.726 145.293 1.00 88.02 476 THR A N 1
ATOM 2542 C CA . THR A 1 476 ? 107.759 124.043 143.910 1.00 76.84 476 THR A CA 1
ATOM 2543 C C . THR A 1 476 ? 108.912 124.712 143.145 1.00 72.83 476 THR A C 1
ATOM 2544 O O . THR A 1 476 ? 108.848 124.716 141.924 1.00 86.07 476 THR A O 1
ATOM 2548 N N . GLN A 1 477 ? 109.977 125.231 143.786 1.00 70.22 477 GLN A N 1
ATOM 2549 C CA . GLN A 1 477 ? 111.089 125.860 143.065 1.00 69.96 477 GLN A CA 1
ATOM 2550 C C . GLN A 1 477 ? 112.474 125.378 143.534 1.00 78.84 477 GLN A C 1
ATOM 2551 O O . GLN A 1 477 ? 113.284 124.937 142.720 1.00 96.94 477 GLN A O 1
ATOM 2557 N N . PHE A 1 478 ? 112.757 125.488 144.835 1.00 76.54 478 PHE A N 1
ATOM 2558 C CA . PHE A 1 478 ? 114.060 125.155 145.373 1.00 87.12 478 PHE A CA 1
ATOM 2559 C C . PHE A 1 478 ? 114.390 123.676 145.156 1.00 101.16 478 PHE A C 1
ATOM 2560 O O . PHE A 1 478 ? 115.433 123.354 144.573 1.00 125.74 478 PHE A O 1
ATOM 2568 N N . PHE A 1 479 ? 113.503 122.776 145.605 1.00 105.67 479 PHE A N 1
ATOM 2569 C CA . PHE A 1 479 ? 113.758 121.336 145.565 1.00 113.73 479 PHE A CA 1
ATOM 2570 C C . PHE A 1 479 ? 113.976 120.810 144.139 1.00 99.75 479 PHE A C 1
ATOM 2571 O O . PHE A 1 479 ? 114.930 120.066 143.904 1.00 72.89 479 PHE A O 1
ATOM 2579 N N . PRO A 1 480 ? 113.115 121.120 143.136 1.00 90.18 480 PRO A N 1
ATOM 2580 C CA . PRO A 1 480 ? 113.282 120.571 141.794 1.00 90.75 480 PRO A CA 1
ATOM 2581 C C . PRO A 1 480 ? 114.525 121.061 141.073 1.00 81.85 480 PRO A C 1
ATOM 2582 O O . PRO A 1 480 ? 115.183 120.248 140.447 1.00 75.20 480 PRO A O 1
ATOM 2586 N N . THR A 1 481 ? 114.865 122.353 141.206 1.00 93.18 481 THR A N 1
ATOM 2587 C CA . THR A 1 481 ? 116.082 122.903 140.613 1.00 89.52 481 THR A CA 1
ATOM 2588 C C . THR A 1 481 ? 117.346 122.388 141.314 1.00 74.46 481 THR A C 1
ATOM 2589 O O . THR A 1 481 ? 118.383 122.258 140.671 1.00 69.15 481 THR A O 1
ATOM 2593 N N . LEU A 1 482 ? 117.262 122.064 142.609 1.00 73.88 482 LEU A N 1
ATOM 2594 C CA . LEU A 1 482 ? 118.353 121.403 143.302 1.00 79.09 482 LEU A CA 1
ATOM 2595 C C . LEU A 1 482 ? 118.483 119.957 142.842 1.00 73.34 482 LEU A C 1
ATOM 2596 O O . LEU A 1 482 ? 119.604 119.450 142.720 1.00 97.03 482 LEU A O 1
ATOM 2601 N N . LEU A 1 483 ? 117.369 119.271 142.568 1.00 79.52 483 LEU A N 1
ATOM 2602 C CA . LEU A 1 483 ? 117.472 117.905 142.056 1.00 107.23 483 LEU A CA 1
ATOM 2603 C C . LEU A 1 483 ? 118.021 117.901 140.630 1.00 86.25 483 LEU A C 1
ATOM 2604 O O . LEU A 1 483 ? 118.935 117.142 140.333 1.00 67.19 483 LEU A O 1
ATOM 2609 N N . LEU A 1 484 ? 117.475 118.767 139.765 1.00 86.92 484 LEU A N 1
ATOM 2610 C CA . LEU A 1 484 ? 117.980 118.964 138.415 1.00 93.21 484 LEU A CA 1
ATOM 2611 C C . LEU A 1 484 ? 119.469 119.322 138.430 1.00 115.60 484 LEU A C 1
ATOM 2612 O O . LEU A 1 484 ? 120.216 118.816 137.597 1.00 111.56 484 LEU A O 1
ATOM 2617 N N . TRP A 1 485 ? 119.927 120.161 139.374 1.00 118.00 485 TRP A N 1
ATOM 2618 C CA . TRP A 1 485 ? 121.357 120.398 139.526 1.00 105.24 485 TRP A CA 1
ATOM 2619 C C . TRP A 1 485 ? 122.098 119.103 139.912 1.00 75.83 485 TRP A C 1
ATOM 2620 O O . TRP A 1 485 ? 123.141 118.812 139.347 1.00 62.81 485 TRP A O 1
ATOM 2631 N N . CYS A 1 486 ? 121.581 118.308 140.849 1.00 70.62 486 CYS A N 1
ATOM 2632 C CA . CYS A 1 486 ? 122.270 117.098 141.231 1.00 86.23 486 CYS A CA 1
ATOM 2633 C C . CYS A 1 486 ? 122.480 116.200 140.016 1.00 119.96 486 CYS A C 1
ATOM 2634 O O . CYS A 1 486 ? 123.572 115.677 139.804 1.00 160.87 486 CYS A O 1
ATOM 2637 N N . PHE A 1 487 ? 121.445 116.028 139.198 1.00 119.86 487 PHE A N 1
ATOM 2638 C CA . PHE A 1 487 ? 121.555 115.237 137.985 1.00 125.01 487 PHE A CA 1
ATOM 2639 C C . PHE A 1 487 ? 122.483 115.915 136.969 1.00 121.06 487 PHE A C 1
ATOM 2640 O O . PHE A 1 487 ? 123.265 115.213 136.321 1.00 102.49 487 PHE A O 1
ATOM 2648 N N . SER A 1 488 ? 122.439 117.258 136.857 1.00 94.40 488 SER A N 1
ATOM 2649 C CA . SER A 1 488 ? 123.333 117.998 135.972 1.00 81.47 488 SER A CA 1
ATOM 2650 C C . SER A 1 488 ? 124.794 117.767 136.344 1.00 73.86 488 SER A C 1
ATOM 2651 O O . SER A 1 488 ? 125.644 117.712 135.469 1.00 80.08 488 SER A O 1
ATOM 2654 N N . ALA A 1 489 ? 125.101 117.739 137.640 1.00 77.23 489 ALA A N 1
ATOM 2655 C CA . ALA A 1 489 ? 126.467 117.648 138.123 1.00 93.61 489 ALA A CA 1
ATOM 2656 C C . ALA A 1 489 ? 126.959 116.201 138.138 1.00 83.23 489 ALA A C 1
ATOM 2657 O O . ALA A 1 489 ? 128.175 115.989 138.153 1.00 99.25 489 ALA A O 1
ATOM 2659 N N . LEU A 1 490 ? 126.052 115.214 138.123 1.00 79.14 490 LEU A N 1
ATOM 2660 C CA . LEU A 1 490 ? 126.467 113.826 137.966 1.00 100.90 490 LEU A CA 1
ATOM 2661 C C . LEU A 1 490 ? 126.543 113.417 136.486 1.00 100.87 490 LEU A C 1
ATOM 2662 O O . LEU A 1 490 ? 127.321 112.540 136.148 1.00 73.79 490 LEU A O 1
ATOM 2667 N N . LEU A 1 491 ? 125.803 114.070 135.579 1.00 107.98 491 LEU A N 1
ATOM 2668 C CA . LEU A 1 491 ? 125.771 113.697 134.163 1.00 100.51 491 LEU A CA 1
ATOM 2669 C C . LEU A 1 491 ? 127.173 113.566 133.561 1.00 92.19 491 LEU A C 1
ATOM 2670 O O . LEU A 1 491 ? 127.450 112.571 132.897 1.00 101.84 491 LEU A O 1
ATOM 2675 N N . PRO A 1 492 ? 128.095 114.552 133.673 1.00 92.72 492 PRO A N 1
ATOM 2676 C CA . PRO A 1 492 ? 129.456 114.372 133.178 1.00 87.79 492 PRO A CA 1
ATOM 2677 C C . PRO A 1 492 ? 130.110 113.069 133.602 1.00 77.64 492 PRO A C 1
ATOM 2678 O O . PRO A 1 492 ? 130.874 112.519 132.829 1.00 99.94 492 PRO A O 1
ATOM 2682 N N . THR A 1 493 ? 129.829 112.560 134.805 1.00 80.41 493 THR A N 1
ATOM 2683 C CA . THR A 1 493 ? 130.460 111.332 135.279 1.00 92.03 493 THR A CA 1
ATOM 2684 C C . THR A 1 493 ? 129.905 110.091 134.567 1.00 82.29 493 THR A C 1
ATOM 2685 O O . THR A 1 493 ? 130.573 109.063 134.524 1.00 83.27 493 THR A O 1
ATOM 2689 N N . ILE A 1 494 ? 128.698 110.177 134.000 1.00 82.22 494 ILE A N 1
ATOM 2690 C CA . ILE A 1 494 ? 128.158 109.118 133.154 1.00 86.06 494 ILE A CA 1
ATOM 2691 C C . ILE A 1 494 ? 128.858 109.148 131.801 1.00 82.56 494 ILE A C 1
ATOM 2692 O O . ILE A 1 494 ? 129.373 108.124 131.370 1.00 89.79 494 ILE A O 1
ATOM 2697 N N . VAL A 1 495 ? 128.900 110.302 131.118 1.00 74.43 495 VAL A N 1
ATOM 2698 C CA . VAL A 1 495 ? 129.380 110.317 129.735 1.00 74.36 495 VAL A CA 1
ATOM 2699 C C . VAL A 1 495 ? 130.904 110.177 129.653 1.00 71.27 495 VAL A C 1
ATOM 2700 O O . VAL A 1 495 ? 131.380 109.550 128.718 1.00 82.44 495 VAL A O 1
ATOM 2704 N N . TYR A 1 496 ? 131.653 110.620 130.665 1.00 69.17 496 TYR A N 1
ATOM 2705 C CA . TYR A 1 496 ? 133.081 110.348 130.726 1.00 84.33 496 TYR A CA 1
ATOM 2706 C C . TYR A 1 496 ? 133.363 108.865 130.961 1.00 79.88 496 TYR A C 1
ATOM 2707 O O . TYR A 1 496 ? 134.378 108.348 130.496 1.00 88.99 496 TYR A O 1
ATOM 2716 N N . TYR A 1 497 ? 132.497 108.182 131.708 1.00 95.05 497 TYR A N 1
ATOM 2717 C CA . TYR A 1 497 ? 132.662 106.760 131.979 1.00 127.55 497 TYR A CA 1
ATOM 2718 C C . TYR A 1 497 ? 132.239 105.929 130.771 1.00 121.21 497 TYR A C 1
ATOM 2719 O O . TYR A 1 497 ? 132.989 105.060 130.326 1.00 128.65 497 TYR A O 1
ATOM 2728 N N . SER A 1 498 ? 131.039 106.216 130.244 1.00 93.66 498 SER A N 1
ATOM 2729 C CA . SER A 1 498 ? 130.419 105.451 129.173 1.00 93.79 498 SER A CA 1
ATOM 2730 C C . SER A 1 498 ? 131.108 105.611 127.821 1.00 98.73 498 SER A C 1
ATOM 2731 O O . SER A 1 498 ? 131.113 104.666 127.040 1.00 112.48 498 SER A O 1
ATOM 2734 N N . ALA A 1 499 ? 131.695 106.777 127.528 1.00 110.27 499 ALA A N 1
ATOM 2735 C CA . ALA A 1 499 ? 132.386 106.965 126.260 1.00 109.73 499 ALA A CA 1
ATOM 2736 C C . ALA A 1 499 ? 133.553 105.996 126.083 1.00 75.07 499 ALA A C 1
ATOM 2737 O O . ALA A 1 499 ? 133.924 105.720 124.952 1.00 86.32 499 ALA A O 1
ATOM 2739 N N . PHE A 1 500 ? 134.090 105.439 127.169 1.00 71.25 500 PHE A N 1
ATOM 2740 C CA . PHE A 1 500 ? 135.118 104.412 127.098 1.00 98.92 500 PHE A CA 1
ATOM 2741 C C . PHE A 1 500 ? 134.647 103.208 126.278 1.00 121.85 500 PHE A C 1
ATOM 2742 O O . PHE A 1 500 ? 135.438 102.608 125.546 1.00 126.42 500 PHE A O 1
ATOM 2750 N N . PHE A 1 501 ? 133.352 102.865 126.394 1.00 136.41 501 PHE A N 1
ATOM 2751 C CA . PHE A 1 501 ? 132.790 101.649 125.813 1.00 146.91 501 PHE A CA 1
ATOM 2752 C C . PHE A 1 501 ? 132.365 101.810 124.349 1.00 124.63 501 PHE A C 1
ATOM 2753 O O . PHE A 1 501 ? 132.008 100.814 123.728 1.00 116.94 501 PHE A O 1
ATOM 2761 N N . GLU A 1 502 ? 132.387 103.035 123.795 1.00 106.11 502 GLU A N 1
ATOM 2762 C CA . GLU A 1 502 ? 132.120 103.248 122.378 1.00 99.00 502 GLU A CA 1
ATOM 2763 C C . GLU A 1 502 ? 133.294 102.824 121.497 1.00 95.89 502 GLU A C 1
ATOM 2764 O O . GLU A 1 502 ? 133.110 102.647 120.295 1.00 85.16 502 GLU A O 1
ATOM 2770 N N . ALA A 1 503 ? 134.500 102.730 122.092 1.00 91.05 503 ALA A N 1
ATOM 2771 C CA . ALA A 1 503 ? 135.733 102.318 121.421 1.00 89.00 503 ALA A CA 1
ATOM 2772 C C . ALA A 1 503 ? 136.105 103.268 120.284 1.00 102.10 503 ALA A C 1
ATOM 2773 O O . ALA A 1 503 ? 136.220 102.839 119.139 1.00 113.01 503 ALA A O 1
ATOM 2775 N N . HIS A 1 504 ? 136.346 104.551 120.603 1.00 103.57 504 HIS A N 1
ATOM 2776 C CA . HIS A 1 504 ? 136.936 105.484 119.656 1.00 90.44 504 HIS A CA 1
ATOM 2777 C C . HIS A 1 504 ? 138.357 105.030 119.313 1.00 121.95 504 HIS A C 1
ATOM 2778 O O . HIS A 1 504 ? 139.026 104.355 120.096 1.00 120.77 504 HIS A O 1
ATOM 2785 N N . TRP A 1 505 ? 138.851 105.477 118.159 1.00 117.30 505 TRP A N 1
ATOM 2786 C CA . TRP A 1 505 ? 140.151 105.048 117.675 1.00 125.73 505 TRP A CA 1
ATOM 2787 C C . TRP A 1 505 ? 141.293 105.822 118.363 1.00 125.20 505 TRP A C 1
ATOM 2788 O O . TRP A 1 505 ? 142.366 105.267 118.601 1.00 109.48 505 TRP A O 1
ATOM 2799 N N . THR A 1 506 ? 141.061 107.095 118.719 1.00 112.89 506 THR A N 1
ATOM 2800 C CA . THR A 1 506 ? 142.098 107.977 119.237 1.00 95.07 506 THR A CA 1
ATOM 2801 C C . THR A 1 506 ? 141.667 108.718 120.506 1.00 117.72 506 THR A C 1
ATOM 2802 O O . THR A 1 506 ? 140.686 109.459 120.477 1.00 106.33 506 THR A O 1
ATOM 2806 N N . ARG A 1 507 ? 142.455 108.589 121.589 1.00 125.37 507 ARG A N 1
ATOM 2807 C CA . ARG A 1 507 ? 142.196 109.261 122.857 1.00 109.88 507 ARG A CA 1
ATOM 2808 C C . ARG A 1 507 ? 141.809 110.719 122.624 1.00 97.38 507 ARG A C 1
ATOM 2809 O O . ARG A 1 507 ? 140.853 111.190 123.236 1.00 100.92 507 ARG A O 1
ATOM 2817 N N . SER A 1 508 ? 142.538 111.410 121.732 1.00 97.71 508 SER A N 1
ATOM 2818 C CA . SER A 1 508 ? 142.258 112.786 121.343 1.00 124.26 508 SER A CA 1
ATOM 2819 C C . SER A 1 508 ? 140.823 112.946 120.830 1.00 152.56 508 SER A C 1
ATOM 2820 O O . SER A 1 508 ? 140.131 113.904 121.183 1.00 160.04 508 SER A O 1
ATOM 2823 N N . GLY A 1 509 ? 140.393 112.037 119.949 1.00 136.10 509 GLY A N 1
ATOM 2824 C CA . GLY A 1 509 ? 139.024 112.039 119.465 1.00 133.73 509 GLY A CA 1
ATOM 2825 C C . GLY A 1 509 ? 138.040 111.922 120.621 1.00 124.22 509 GLY A C 1
ATOM 2826 O O . GLY A 1 509 ? 137.180 112.771 120.783 1.00 118.70 509 GLY A O 1
ATOM 2827 N N . GLU A 1 510 ? 138.244 110.906 121.463 1.00 127.33 510 GLU A N 1
ATOM 2828 C CA . GLU A 1 510 ? 137.389 110.623 122.611 1.00 128.53 510 GLU A CA 1
ATOM 2829 C C . GLU A 1 510 ? 137.223 111.844 123.508 1.00 109.50 510 GLU A C 1
ATOM 2830 O O . GLU A 1 510 ? 136.099 112.189 123.860 1.00 113.42 510 GLU A O 1
ATOM 2836 N N . ASN A 1 511 ? 138.347 112.485 123.864 1.00 114.83 511 ASN A N 1
ATOM 2837 C CA . ASN A 1 511 ? 138.351 113.696 124.670 1.00 98.51 511 ASN A CA 1
ATOM 2838 C C . ASN A 1 511 ? 137.522 114.770 123.958 1.00 91.52 511 ASN A C 1
ATOM 2839 O O . ASN A 1 511 ? 136.671 115.406 124.579 1.00 118.18 511 ASN A O 1
ATOM 2844 N N . ARG A 1 512 ? 137.783 114.974 122.659 1.00 91.60 512 ARG A N 1
ATOM 2845 C CA . ARG A 1 512 ? 137.159 116.018 121.855 1.00 116.08 512 ARG A CA 1
ATOM 2846 C C . ARG A 1 512 ? 135.681 115.722 121.600 1.00 91.53 512 ARG A C 1
ATOM 2847 O O . ARG A 1 512 ? 134.883 116.643 121.439 1.00 76.54 512 ARG A O 1
ATOM 2855 N N . THR A 1 513 ? 135.314 114.435 121.553 1.00 103.37 513 THR A N 1
ATOM 2856 C CA . THR A 1 513 ? 133.933 114.000 121.399 1.00 121.20 513 THR A CA 1
ATOM 2857 C C . THR A 1 513 ? 133.159 114.244 122.687 1.00 103.30 513 THR A C 1
ATOM 2858 O O . THR A 1 513 ? 132.085 114.829 122.688 1.00 107.71 513 THR A O 1
ATOM 2862 N N . THR A 1 514 ? 133.722 113.764 123.792 1.00 91.30 514 THR A N 1
ATOM 2863 C CA . THR A 1 514 ? 133.037 113.784 125.069 1.00 70.06 514 THR A CA 1
ATOM 2864 C C . THR A 1 514 ? 132.747 115.227 125.494 1.00 74.04 514 THR A C 1
ATOM 2865 O O . THR A 1 514 ? 131.742 115.449 126.141 1.00 75.01 514 THR A O 1
ATOM 2869 N N . MET A 1 515 ? 133.581 116.221 125.155 1.00 64.55 515 MET A N 1
ATOM 2870 C CA . MET A 1 515 ? 133.282 117.581 125.535 1.00 66.69 515 MET A CA 1
ATOM 2871 C C . MET A 1 515 ? 131.999 118.052 124.828 1.00 68.06 515 MET A C 1
ATOM 2872 O O . MET A 1 515 ? 131.160 118.716 125.449 1.00 65.04 515 MET A O 1
ATOM 2877 N N . HIS A 1 516 ? 131.803 117.683 123.551 1.00 64.48 516 HIS A N 1
ATOM 2878 C CA . HIS A 1 516 ? 130.596 118.045 122.809 1.00 76.85 516 HIS A CA 1
ATOM 2879 C C . HIS A 1 516 ? 129.380 117.198 123.219 1.00 80.57 516 HIS A C 1
ATOM 2880 O O . HIS A 1 516 ? 128.233 117.646 123.158 1.00 44.47 516 HIS A O 1
ATOM 2887 N N . LYS A 1 517 ? 129.636 115.955 123.653 1.00 93.71 517 LYS A N 1
ATOM 2888 C CA . LYS A 1 517 ? 128.572 115.093 124.134 1.00 84.67 517 LYS A CA 1
ATOM 2889 C C . LYS A 1 517 ? 128.105 115.522 125.530 1.00 87.48 517 LYS A C 1
ATOM 2890 O O . LYS A 1 517 ? 126.903 115.664 125.708 1.00 96.59 517 LYS A O 1
ATOM 2896 N N . CYS A 1 518 ? 128.989 115.731 126.519 1.00 70.32 518 CYS A N 1
ATOM 2897 C CA . CYS A 1 518 ? 128.576 116.343 127.777 1.00 66.51 518 CYS A CA 1
ATOM 2898 C C . CYS A 1 518 ? 127.682 117.542 127.489 1.00 68.62 518 CYS A C 1
ATOM 2899 O O . CYS A 1 518 ? 126.582 117.641 128.010 1.00 86.54 518 CYS A O 1
ATOM 2902 N N . TYR A 1 519 ? 128.172 118.469 126.677 1.00 66.49 519 TYR A N 1
ATOM 2903 C CA . TYR A 1 519 ? 127.468 119.709 126.438 1.00 74.64 519 TYR A CA 1
ATOM 2904 C C . TYR A 1 519 ? 126.092 119.483 125.826 1.00 80.66 519 TYR A C 1
ATOM 2905 O O . TYR A 1 519 ? 125.134 120.081 126.289 1.00 88.50 519 TYR A O 1
ATOM 2914 N N . THR A 1 520 ? 125.960 118.619 124.816 1.00 99.76 520 THR A N 1
ATOM 2915 C CA . THR A 1 520 ? 124.664 118.464 124.164 1.00 116.66 520 THR A CA 1
ATOM 2916 C C . THR A 1 520 ? 123.665 117.664 125.004 1.00 87.74 520 THR A C 1
ATOM 2917 O O . THR A 1 520 ? 122.477 117.892 124.883 1.00 74.69 520 THR A O 1
ATOM 2921 N N . PHE A 1 521 ? 124.111 116.718 125.833 1.00 67.30 521 PHE A N 1
ATOM 2922 C CA . PHE A 1 521 ? 123.184 116.046 126.721 1.00 65.46 521 PHE A CA 1
ATOM 2923 C C . PHE A 1 521 ? 122.751 116.996 127.827 1.00 69.24 521 PHE A C 1
ATOM 2924 O O . PHE A 1 521 ? 121.569 117.079 128.118 1.00 85.72 521 PHE A O 1
ATOM 2932 N N . LEU A 1 522 ? 123.683 117.737 128.439 1.00 75.64 522 LEU A N 1
ATOM 2933 C CA . LEU A 1 522 ? 123.338 118.768 129.420 1.00 69.85 522 LEU A CA 1
ATOM 2934 C C . LEU A 1 522 ? 122.347 119.765 128.832 1.00 46.15 522 LEU A C 1
ATOM 2935 O O . LEU A 1 522 ? 121.362 120.072 129.466 1.00 53.25 522 LEU A O 1
ATOM 2940 N N . ILE A 1 523 ? 122.548 120.176 127.590 1.00 52.80 523 ILE A N 1
ATOM 2941 C CA . ILE A 1 523 ? 121.609 121.047 126.907 1.00 65.36 523 ILE A CA 1
ATOM 2942 C C . ILE A 1 523 ? 120.239 120.400 126.731 1.00 68.95 523 ILE A C 1
ATOM 2943 O O . ILE A 1 523 ? 119.237 121.066 126.967 1.00 62.33 523 ILE A O 1
ATOM 2948 N N . PHE A 1 524 ? 120.164 119.129 126.321 1.00 86.42 524 PHE A N 1
ATOM 2949 C CA . PHE A 1 524 ? 118.866 118.501 126.150 1.00 96.34 524 PHE A CA 1
ATOM 2950 C C . PHE A 1 524 ? 118.161 118.425 127.488 1.00 74.32 524 PHE A C 1
ATOM 2951 O O . PHE A 1 524 ? 116.980 118.707 127.565 1.00 80.14 524 PHE A O 1
ATOM 2959 N N . MET A 1 525 ? 118.876 118.068 128.544 1.00 68.72 525 MET A N 1
ATOM 2960 C CA . MET A 1 525 ? 118.214 117.694 129.778 1.00 84.98 525 MET A CA 1
ATOM 2961 C C . MET A 1 525 ? 117.991 118.912 130.691 1.00 78.45 525 MET A C 1
ATOM 2962 O O . MET A 1 525 ? 117.036 118.927 131.461 1.00 88.66 525 MET A O 1
ATOM 2967 N N . VAL A 1 526 ? 118.768 119.990 130.534 1.00 79.48 526 VAL A N 1
ATOM 2968 C CA . VAL A 1 526 ? 118.556 121.222 131.283 1.00 66.66 526 VAL A CA 1
ATOM 2969 C C . VAL A 1 526 ? 117.726 122.201 130.462 1.00 65.23 526 VAL A C 1
ATOM 2970 O O . VAL A 1 526 ? 116.712 122.682 130.952 1.00 85.52 526 VAL A O 1
ATOM 2974 N N . LEU A 1 527 ? 118.163 122.552 129.244 1.00 72.33 527 LEU A N 1
ATOM 2975 C CA . LEU A 1 527 ? 117.505 123.619 128.503 1.00 80.90 527 LEU A CA 1
ATOM 2976 C C . LEU A 1 527 ? 116.351 123.086 127.648 1.00 80.21 527 LEU A C 1
ATOM 2977 O O . LEU A 1 527 ? 115.217 123.533 127.844 1.00 47.78 527 LEU A O 1
ATOM 2982 N N . LEU A 1 528 ? 116.612 122.160 126.699 1.00 83.75 528 LEU A N 1
ATOM 2983 C CA . LEU A 1 528 ? 115.654 121.883 125.633 1.00 87.11 528 LEU A CA 1
ATOM 2984 C C . LEU A 1 528 ? 114.458 121.042 126.106 1.00 77.23 528 LEU A C 1
ATOM 2985 O O . LEU A 1 528 ? 113.316 121.437 125.893 1.00 68.62 528 LEU A O 1
ATOM 2990 N N . LEU A 1 529 ? 114.677 119.903 126.765 1.00 67.95 529 LEU A N 1
ATOM 2991 C CA . LEU A 1 529 ? 113.543 119.112 127.218 1.00 77.45 529 LEU A CA 1
ATOM 2992 C C . LEU A 1 529 ? 112.750 119.851 128.297 1.00 78.40 529 LEU A C 1
ATOM 2993 O O . LEU A 1 529 ? 111.541 119.938 128.167 1.00 84.30 529 LEU A O 1
ATOM 2998 N N . PRO A 1 530 ? 113.315 120.429 129.382 1.00 86.47 530 PRO A N 1
ATOM 2999 C CA . PRO A 1 530 ? 112.541 121.355 130.224 1.00 80.33 530 PRO A CA 1
ATOM 3000 C C . PRO A 1 530 ? 111.877 122.527 129.522 1.00 64.14 530 PRO A C 1
ATOM 3001 O O . PRO A 1 530 ? 110.804 122.906 129.943 1.00 61.73 530 PRO A O 1
ATOM 3005 N N . SER A 1 531 ? 112.448 123.065 128.436 1.00 64.71 531 SER A N 1
ATOM 3006 C CA . SER A 1 531 ? 111.762 124.116 127.695 1.00 76.87 531 SER A CA 1
ATOM 3007 C C . SER A 1 531 ? 110.527 123.574 126.984 1.00 98.52 531 SER A C 1
ATOM 3008 O O . SER A 1 531 ? 109.497 124.244 126.982 1.00 104.02 531 SER A O 1
ATOM 3011 N N . LEU A 1 532 ? 110.627 122.382 126.371 1.00 98.81 532 LEU A N 1
ATOM 3012 C CA . LEU A 1 532 ? 109.491 121.757 125.698 1.00 102.01 532 LEU A CA 1
ATOM 3013 C C . LEU A 1 532 ? 108.464 121.270 126.722 1.00 94.00 532 LEU A C 1
ATOM 3014 O O . LEU A 1 532 ? 107.273 121.508 126.553 1.00 92.64 532 LEU A O 1
ATOM 3019 N N . GLY A 1 533 ? 108.934 120.617 127.795 1.00 85.75 533 GLY A N 1
ATOM 3020 C CA . GLY A 1 533 ? 108.099 120.177 128.907 1.00 80.83 533 GLY A CA 1
ATOM 3021 C C . GLY A 1 533 ? 107.287 121.314 129.517 1.00 83.50 533 GLY A C 1
ATOM 3022 O O . GLY A 1 533 ? 106.067 121.238 129.589 1.00 98.67 533 GLY A O 1
ATOM 3023 N N . LEU A 1 534 ? 107.962 122.385 129.941 1.00 94.64 534 LEU A N 1
ATOM 3024 C CA . LEU A 1 534 ? 107.289 123.526 130.549 1.00 89.58 534 LEU A CA 1
ATOM 3025 C C . LEU A 1 534 ? 106.447 124.274 129.515 1.00 88.30 534 LEU A C 1
ATOM 3026 O O . LEU A 1 534 ? 105.399 124.783 129.887 1.00 101.52 534 LEU A O 1
ATOM 3031 N N . SER A 1 535 ? 106.844 124.311 128.230 1.00 98.27 535 SER A N 1
ATOM 3032 C CA . SER A 1 535 ? 106.020 124.910 127.173 1.00 113.87 535 SER A CA 1
ATOM 3033 C C . SER A 1 535 ? 104.784 124.070 126.832 1.00 120.47 535 SER A C 1
ATOM 3034 O O . SER A 1 535 ? 103.817 124.599 126.287 1.00 91.91 535 SER A O 1
ATOM 3037 N N . SER A 1 536 ? 104.850 122.755 127.091 1.00 132.43 536 SER A N 1
ATOM 3038 C CA . SER A 1 536 ? 103.713 121.854 126.985 1.00 142.23 536 SER A CA 1
ATOM 3039 C C . SER A 1 536 ? 102.762 122.098 128.160 1.00 138.51 536 SER A C 1
ATOM 3040 O O . SER A 1 536 ? 102.620 121.287 129.087 1.00 100.79 536 SER A O 1
ATOM 3043 N N . LEU A 1 537 ? 102.114 123.269 128.094 1.00 145.37 537 LEU A N 1
ATOM 3044 C CA . LEU A 1 537 ? 101.115 123.688 129.063 1.00 149.38 537 LEU A CA 1
ATOM 3045 C C . LEU A 1 537 ? 99.723 123.688 128.396 1.00 171.97 537 LEU A C 1
ATOM 3046 O O . LEU A 1 537 ? 99.095 124.729 128.157 1.00 170.15 537 LEU A O 1
ATOM 3051 N N . ASP A 1 538 ? 99.190 122.477 128.167 1.00 127.75 538 ASP A N 1
ATOM 3052 C CA . ASP A 1 538 ? 97.780 122.296 127.856 1.00 93.24 538 ASP A CA 1
ATOM 3053 C C . ASP A 1 538 ? 96.941 122.988 128.926 1.00 105.37 538 ASP A C 1
ATOM 3054 O O . ASP A 1 538 ? 95.772 123.291 128.691 1.00 106.69 538 ASP A O 1
ATOM 3059 N N . LEU A 1 539 ? 97.543 123.202 130.109 1.00 113.70 539 LEU A N 1
ATOM 3060 C CA . LEU A 1 539 ? 97.029 124.006 131.221 1.00 90.67 539 LEU A CA 1
ATOM 3061 C C . LEU A 1 539 ? 96.301 125.252 130.712 1.00 109.36 539 LEU A C 1
ATOM 3062 O O . LEU A 1 539 ? 95.196 125.537 131.180 1.00 137.49 539 LEU A O 1
ATOM 3067 N N . PHE A 1 540 ? 96.892 126.012 129.778 1.00 86.84 540 PHE A N 1
ATOM 3068 C CA . PHE A 1 540 ? 96.203 127.209 129.333 1.00 85.33 540 PHE A CA 1
ATOM 3069 C C . PHE A 1 540 ? 94.976 126.801 128.534 1.00 82.00 540 PHE A C 1
ATOM 3070 O O . PHE A 1 540 ? 93.937 127.442 128.676 1.00 94.92 540 PHE A O 1
ATOM 3078 N N . PHE A 1 541 ? 95.079 125.736 127.713 1.00 73.80 541 PHE A N 1
ATOM 3079 C CA . PHE A 1 541 ? 93.938 125.269 126.934 1.00 74.74 541 PHE A CA 1
ATOM 3080 C C . PHE A 1 541 ? 92.785 124.870 127.855 1.00 91.70 541 PHE A C 1
ATOM 3081 O O . PHE A 1 541 ? 91.643 125.269 127.590 1.00 110.54 541 PHE A O 1
ATOM 3089 N N . ARG A 1 542 ? 93.06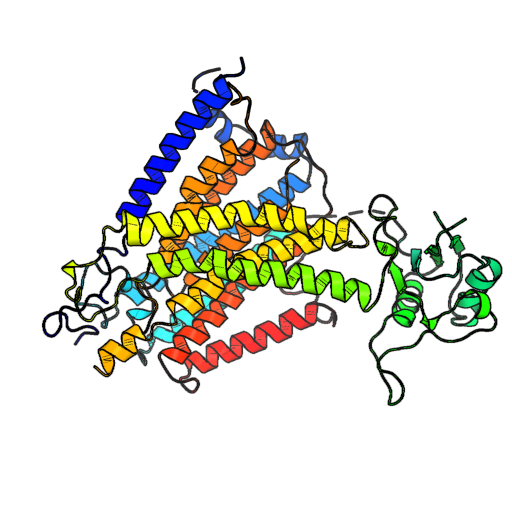4 124.157 128.960 1.00 81.02 542 ARG A N 1
ATOM 3090 C CA . ARG A 1 542 ? 91.988 123.793 129.873 1.00 79.38 542 ARG A CA 1
ATOM 3091 C C . ARG A 1 542 ? 91.392 125.038 130.548 1.00 92.64 542 ARG A C 1
ATOM 3092 O O . ARG A 1 542 ? 90.174 125.091 130.748 1.00 134.38 542 ARG A O 1
ATOM 3100 N N . TRP A 1 543 ? 92.207 126.042 130.896 1.00 88.79 543 TRP A N 1
ATOM 3101 C CA . TRP A 1 543 ? 91.686 127.275 131.468 1.00 110.74 543 TRP A CA 1
ATOM 3102 C C . TRP A 1 543 ? 90.824 128.042 130.457 1.00 96.46 543 TRP A C 1
ATOM 3103 O O . TRP A 1 543 ? 89.775 128.584 130.818 1.00 94.39 543 TRP A O 1
ATOM 3114 N N . LEU A 1 544 ? 91.286 128.086 129.197 1.00 91.04 544 LEU A N 1
ATOM 3115 C CA . LEU A 1 544 ? 90.713 128.892 128.125 1.00 104.21 544 LEU A CA 1
ATOM 3116 C C . LEU A 1 544 ? 89.410 128.295 127.570 1.00 115.15 544 LEU A C 1
ATOM 3117 O O . LEU A 1 544 ? 88.465 129.034 127.274 1.00 81.43 544 LEU A O 1
ATOM 3122 N N . PHE A 1 545 ? 89.362 126.957 127.423 1.00 151.97 545 PHE A N 1
ATOM 3123 C CA . PHE A 1 545 ? 88.214 126.250 126.858 1.00 199.01 545 PHE A CA 1
ATOM 3124 C C . PHE A 1 545 ? 87.271 125.672 127.929 1.00 182.43 545 PHE A C 1
ATOM 3125 O O . PHE A 1 545 ? 86.160 125.262 127.593 1.00 193.69 545 PHE A O 1
ATOM 3133 N N . ASP A 1 546 ? 87.677 125.657 129.208 1.00 173.86 546 ASP A N 1
ATOM 3134 C CA . ASP A 1 546 ? 86.808 125.217 130.292 1.00 181.91 546 ASP A CA 1
ATOM 3135 C C . ASP A 1 546 ? 87.229 125.868 131.621 1.00 165.97 546 ASP A C 1
ATOM 3136 O O . ASP A 1 546 ? 86.545 126.834 132.054 1.00 155.27 546 ASP A O 1
ATOM 3141 N N . GLU A 1 558 ? 98.720 137.470 122.846 1.00 113.19 558 GLU A N 1
ATOM 3142 C CA . GLU A 1 558 ? 98.618 136.132 123.488 1.00 121.11 558 GLU A CA 1
ATOM 3143 C C . GLU A 1 558 ? 99.255 136.178 124.876 1.00 130.08 558 GLU A C 1
ATOM 3144 O O . GLU A 1 558 ? 100.219 136.919 125.062 1.00 127.03 558 GLU A O 1
ATOM 3150 N N . CYS A 1 559 ? 98.724 135.383 125.834 1.00 137.87 559 CYS A N 1
ATOM 3151 C CA . CYS A 1 559 ? 99.261 135.332 127.193 1.00 136.53 559 CYS A CA 1
ATOM 3152 C C . CYS A 1 559 ? 99.955 133.997 127.506 1.00 111.09 559 CYS A C 1
ATOM 3153 O O . CYS A 1 559 ? 100.417 133.787 128.623 1.00 128.25 559 CYS A O 1
ATOM 3156 N N . VAL A 1 560 ? 100.105 133.100 126.526 1.00 96.73 560 VAL A N 1
ATOM 3157 C CA . VAL A 1 560 ? 100.891 131.880 126.705 1.00 93.24 560 VAL A CA 1
ATOM 3158 C C . VAL A 1 560 ? 102.378 132.201 126.809 1.00 85.89 560 VAL A C 1
ATOM 3159 O O . VAL A 1 560 ? 102.939 132.884 125.957 1.00 113.00 560 VAL A O 1
ATOM 3163 N N . PHE A 1 561 ? 102.985 131.686 127.882 1.00 101.01 561 PHE A N 1
ATOM 3164 C CA . PHE A 1 561 ? 104.426 131.597 128.098 1.00 124.31 561 PHE A CA 1
ATOM 3165 C C . PHE A 1 561 ? 104.606 130.576 129.227 1.00 123.38 561 PHE A C 1
ATOM 3166 O O . PHE A 1 561 ? 103.617 130.161 129.833 1.00 145.91 561 PHE A O 1
ATOM 3174 N N . LEU A 1 562 ? 105.842 130.161 129.515 1.00 89.65 562 LEU A N 1
ATOM 3175 C CA . LEU A 1 562 ? 106.122 129.115 130.496 1.00 77.98 562 LEU A CA 1
ATOM 3176 C C . LEU A 1 562 ? 105.316 129.292 131.794 1.00 110.85 562 LEU A C 1
ATOM 3177 O O . LEU A 1 562 ? 105.075 130.417 132.241 1.00 128.14 562 LEU A O 1
ATOM 3182 N N . PRO A 1 563 ? 105.003 128.199 132.540 1.00 124.88 563 PRO A N 1
ATOM 3183 C CA . PRO A 1 563 ? 104.523 128.321 133.917 1.00 121.76 563 PRO A CA 1
ATOM 3184 C C . PRO A 1 563 ? 105.642 128.880 134.797 1.00 110.04 563 PRO A C 1
ATOM 3185 O O . PRO A 1 563 ? 106.823 128.570 134.586 1.00 90.78 563 PRO A O 1
ATOM 3189 N N . ASP A 1 564 ? 105.257 129.747 135.746 1.00 107.70 564 ASP A N 1
ATOM 3190 C CA . ASP A 1 564 ? 106.193 130.530 136.551 1.00 133.01 564 ASP A CA 1
ATOM 3191 C C . ASP A 1 564 ? 106.946 131.576 135.717 1.00 91.48 564 ASP A C 1
ATOM 3192 O O . ASP A 1 564 ? 107.811 132.266 136.255 1.00 88.34 564 ASP A O 1
ATOM 3197 N N . ASN A 1 565 ? 106.617 131.700 134.422 1.00 79.88 565 ASN A N 1
ATOM 3198 C CA . ASN A 1 565 ? 107.324 132.538 133.459 1.00 61.04 565 ASN A CA 1
ATOM 3199 C C . ASN A 1 565 ? 108.847 132.359 133.545 1.00 67.33 565 ASN A C 1
ATOM 3200 O O . ASN A 1 565 ? 109.618 133.306 133.477 1.00 69.00 565 ASN A O 1
ATOM 3205 N N . GLY A 1 566 ? 109.318 131.116 133.607 1.00 74.70 566 GLY A N 1
ATOM 3206 C CA . GLY A 1 566 ? 110.737 130.893 133.395 1.00 82.72 566 GLY A CA 1
ATOM 3207 C C . GLY A 1 566 ? 111.602 131.183 134.616 1.00 83.58 566 GLY A C 1
ATOM 3208 O O . GLY A 1 566 ? 112.818 131.014 134.554 1.00 78.34 566 GLY A O 1
ATOM 3209 N N . ALA A 1 567 ? 110.968 131.560 135.735 1.00 81.39 567 ALA A N 1
ATOM 3210 C CA . ALA A 1 567 ? 111.643 131.654 137.026 1.00 76.95 567 ALA A CA 1
ATOM 3211 C C . ALA A 1 567 ? 112.428 130.372 137.336 1.00 63.82 567 ALA A C 1
ATOM 3212 O O . ALA A 1 567 ? 113.481 130.432 137.960 1.00 46.94 567 ALA A O 1
ATOM 3214 N N . PHE A 1 568 ? 111.922 129.230 136.864 1.00 62.71 568 PHE A N 1
ATOM 3215 C CA . PHE A 1 568 ? 112.602 127.950 136.951 1.00 70.91 568 PHE A CA 1
ATOM 3216 C C . PHE A 1 568 ? 114.063 128.008 136.492 1.00 80.04 568 PHE A C 1
ATOM 3217 O O . PHE A 1 568 ? 114.937 127.374 137.109 1.00 81.15 568 PHE A O 1
ATOM 3225 N N . PHE A 1 569 ? 114.334 128.780 135.428 1.00 78.98 569 PHE A N 1
ATOM 3226 C CA . PHE A 1 569 ? 115.683 128.885 134.886 1.00 84.55 569 PHE A CA 1
ATOM 3227 C C . PHE A 1 569 ? 116.559 129.765 135.773 1.00 73.64 569 PHE A C 1
ATOM 3228 O O . PHE A 1 569 ? 117.684 129.369 136.077 1.00 60.99 569 PHE A O 1
ATOM 3236 N N . VAL A 1 570 ? 116.042 130.929 136.192 1.00 55.16 570 VAL A N 1
ATOM 3237 C CA . VAL A 1 570 ? 116.750 131.755 137.149 1.00 52.49 570 VAL A CA 1
ATOM 3238 C C . VAL A 1 570 ? 117.195 130.884 138.317 1.00 47.22 570 VAL A C 1
ATOM 3239 O O . VAL A 1 570 ? 118.365 130.876 138.688 1.00 49.96 570 VAL A O 1
ATOM 3243 N N . ASN A 1 571 ? 116.229 130.175 138.897 1.00 49.76 571 ASN A N 1
ATOM 3244 C CA . ASN A 1 571 ? 116.423 129.331 140.061 1.00 56.55 571 ASN A CA 1
ATOM 3245 C C . ASN A 1 571 ? 117.472 128.254 139.798 1.00 52.77 571 ASN A C 1
ATOM 3246 O O . ASN A 1 571 ? 118.267 127.944 140.689 1.00 55.06 571 ASN A O 1
ATOM 3251 N N . TYR A 1 572 ? 117.525 127.721 138.579 1.00 48.27 572 TYR A N 1
ATOM 3252 C CA . TYR A 1 572 ? 118.601 126.806 138.243 1.00 62.92 572 TYR A CA 1
ATOM 3253 C C . TYR A 1 572 ? 119.964 127.511 138.256 1.00 68.02 572 TYR A C 1
ATOM 3254 O O . TYR A 1 572 ? 120.925 127.007 138.842 1.00 51.27 572 TYR A O 1
ATOM 3263 N N . VAL A 1 573 ? 120.059 128.680 137.606 1.00 81.67 573 VAL A N 1
ATOM 3264 C CA . VAL A 1 573 ? 121.302 129.439 137.553 1.00 93.86 573 VAL A CA 1
ATOM 3265 C C . VAL A 1 573 ? 121.781 129.792 138.964 1.00 106.42 573 VAL A C 1
ATOM 3266 O O . VAL A 1 573 ? 122.964 129.612 139.250 1.00 103.06 573 VAL A O 1
ATOM 3270 N N . ILE A 1 574 ? 120.884 130.257 139.852 1.00 85.56 574 ILE A N 1
ATOM 3271 C CA . ILE A 1 574 ? 121.231 130.497 141.251 1.00 70.68 574 ILE A CA 1
ATOM 3272 C C . ILE A 1 574 ? 121.732 129.217 141.932 1.00 60.91 574 ILE A C 1
ATOM 3273 O O . ILE A 1 574 ? 122.779 129.245 142.576 1.00 53.27 574 ILE A O 1
ATOM 3278 N N . ALA A 1 575 ? 121.017 128.097 141.764 1.00 54.17 575 ALA A N 1
ATOM 3279 C CA . ALA A 1 575 ? 121.412 126.858 142.402 1.00 68.49 575 ALA A CA 1
ATOM 3280 C C . ALA A 1 575 ? 122.808 126.415 141.978 1.00 74.07 575 ALA A C 1
ATOM 3281 O O . ALA A 1 575 ? 123.637 126.046 142.813 1.00 68.49 575 ALA A O 1
ATOM 3283 N N . SER A 1 576 ? 123.067 126.469 140.668 1.00 99.00 576 SER A N 1
ATOM 3284 C CA . SER A 1 576 ? 124.366 126.124 140.099 1.00 112.79 576 SER A CA 1
ATOM 3285 C C . SER A 1 576 ? 125.438 127.140 140.511 1.00 96.57 576 SER A C 1
ATOM 3286 O O . SER A 1 576 ? 126.583 126.736 140.710 1.00 70.14 576 SER A O 1
ATOM 3289 N N . ALA A 1 577 ? 125.068 128.429 140.682 1.00 71.83 577 ALA A N 1
ATOM 3290 C CA . ALA A 1 577 ? 125.994 129.451 141.160 1.00 70.02 577 ALA A CA 1
ATOM 3291 C C . ALA A 1 577 ? 126.469 129.181 142.592 1.00 84.37 577 ALA A C 1
ATOM 3292 O O . ALA A 1 577 ? 127.665 129.067 142.843 1.00 87.13 577 ALA A O 1
ATOM 3294 N N . PHE A 1 578 ? 125.544 129.148 143.556 1.00 75.52 578 PHE A N 1
ATOM 3295 C CA . PHE A 1 578 ? 125.930 129.092 144.954 1.00 54.16 578 PHE A CA 1
ATOM 3296 C C . PHE A 1 578 ? 126.267 127.660 145.348 1.00 55.71 578 PHE A C 1
ATOM 3297 O O . PHE A 1 578 ? 127.365 127.406 145.835 1.00 63.40 578 PHE A O 1
ATOM 3305 N N . ILE A 1 579 ? 125.354 126.713 145.137 1.00 59.00 579 ILE A N 1
ATOM 3306 C CA . ILE A 1 579 ? 125.616 125.369 145.621 1.00 74.63 579 ILE A CA 1
ATOM 3307 C C . ILE A 1 579 ? 126.649 124.714 144.709 1.00 81.89 579 ILE A C 1
ATOM 3308 O O . ILE A 1 579 ? 127.557 124.048 145.199 1.00 84.87 579 ILE A O 1
ATOM 3313 N N . GLY A 1 580 ? 126.539 124.917 143.392 1.00 86.35 580 GLY A N 1
ATOM 3314 C CA . GLY A 1 580 ? 127.501 124.346 142.461 1.00 109.97 580 GLY A CA 1
ATOM 3315 C C . GLY A 1 580 ? 128.952 124.740 142.757 1.00 99.71 580 GLY A C 1
ATOM 3316 O O . GLY A 1 580 ? 129.820 123.880 142.915 1.00 63.06 580 GLY A O 1
ATOM 3317 N N . ASN A 1 581 ? 129.214 126.046 142.867 1.00 91.57 581 ASN A N 1
ATOM 3318 C CA . ASN A 1 581 ? 130.571 126.509 143.072 1.00 88.24 581 ASN A CA 1
ATOM 3319 C C . ASN A 1 581 ? 131.103 126.081 144.439 1.00 86.70 581 ASN A C 1
ATOM 3320 O O . ASN A 1 581 ? 132.247 125.641 144.537 1.00 71.12 581 ASN A O 1
ATOM 3325 N N . ALA A 1 582 ? 130.309 126.243 145.505 1.00 78.60 582 ALA A N 1
ATOM 3326 C CA . ALA A 1 582 ? 130.742 125.810 146.813 1.00 73.45 582 ALA A CA 1
ATOM 3327 C C . ALA A 1 582 ? 131.094 124.316 146.786 1.00 67.22 582 ALA A C 1
ATOM 3328 O O . ALA A 1 582 ? 132.072 123.892 147.407 1.00 68.21 582 ALA A O 1
ATOM 3330 N N . MET A 1 583 ? 130.312 123.507 146.068 1.00 74.75 583 MET A N 1
ATOM 3331 C CA . MET A 1 583 ? 130.608 122.095 145.888 1.00 116.34 583 MET A CA 1
ATOM 3332 C C . MET A 1 583 ? 131.892 121.878 145.075 1.00 131.59 583 MET A C 1
ATOM 3333 O O . MET A 1 583 ? 132.522 120.818 145.181 1.00 130.28 583 MET A O 1
ATOM 3338 N N . ASP A 1 584 ? 132.271 122.854 144.236 1.00 109.19 584 ASP A N 1
ATOM 3339 C CA . ASP A 1 584 ? 133.426 122.708 143.365 1.00 109.60 584 ASP A CA 1
ATOM 3340 C C . ASP A 1 584 ? 134.723 122.748 144.182 1.00 98.67 584 ASP A C 1
ATOM 3341 O O . ASP A 1 584 ? 135.674 122.055 143.828 1.00 101.93 584 ASP A O 1
ATOM 3346 N N . LEU A 1 585 ? 134.765 123.492 145.299 1.00 81.46 585 LEU A N 1
ATOM 3347 C CA . LEU A 1 585 ? 135.879 123.391 146.243 1.00 76.42 585 LEU A CA 1
ATOM 3348 C C . LEU A 1 585 ? 136.005 121.938 146.708 1.00 93.31 585 LEU A C 1
ATOM 3349 O O . LEU A 1 585 ? 137.101 121.386 146.721 1.00 138.74 585 LEU A O 1
ATOM 3354 N N . LEU A 1 586 ? 134.883 121.353 147.144 1.00 70.52 586 LEU A N 1
ATOM 3355 C CA . LEU A 1 586 ? 134.862 120.060 147.801 1.00 62.24 586 LEU A CA 1
ATOM 3356 C C . LEU A 1 586 ? 135.106 118.904 146.839 1.00 80.91 586 LEU A C 1
ATOM 3357 O O . LEU A 1 586 ? 135.242 117.766 147.281 1.00 89.59 586 LEU A O 1
ATOM 3362 N N . ARG A 1 587 ? 135.181 119.177 145.534 1.00 101.51 587 ARG A N 1
ATOM 3363 C CA . ARG A 1 587 ? 135.289 118.129 144.533 1.00 133.01 587 ARG A CA 1
ATOM 3364 C C . ARG A 1 587 ? 136.667 117.458 144.565 1.00 148.23 587 ARG A C 1
ATOM 3365 O O . ARG A 1 587 ? 136.802 116.363 144.011 1.00 176.27 587 ARG A O 1
ATOM 3373 N N . ILE A 1 588 ? 137.681 118.080 145.205 1.00 144.83 588 ILE A N 1
ATOM 3374 C CA . ILE A 1 588 ? 139.025 117.506 145.273 1.00 141.34 588 ILE A CA 1
ATOM 3375 C C . ILE A 1 588 ? 139.463 117.074 146.694 1.00 198.66 588 ILE A C 1
ATOM 3376 O O . ILE A 1 588 ? 140.203 116.091 146.781 1.00 207.17 588 ILE A O 1
ATOM 3381 N N . PRO A 1 589 ? 139.080 117.701 147.850 1.00 238.56 589 PRO A N 1
ATOM 3382 C CA . PRO A 1 589 ? 139.380 117.139 149.180 1.00 225.06 589 PRO A CA 1
ATOM 3383 C C . PRO A 1 589 ? 138.831 115.743 149.501 1.00 191.78 589 PRO A C 1
ATOM 3384 O O . PRO A 1 589 ? 138.108 115.137 148.713 1.00 183.13 589 PRO A O 1
ATOM 3388 N N . GLY A 1 590 ? 139.206 115.230 150.679 1.00 182.57 590 GLY A N 1
ATOM 3389 C CA . GLY A 1 590 ? 138.881 113.867 151.076 1.00 205.81 590 GLY A CA 1
ATOM 3390 C C . GLY A 1 590 ? 139.143 113.612 152.562 1.00 220.35 590 GLY A C 1
ATOM 3391 O O . GLY A 1 590 ? 138.844 114.478 153.381 1.00 237.24 590 GLY A O 1
ATOM 3392 N N . LEU A 1 591 ? 139.658 112.405 152.873 1.00 205.58 591 LEU A N 1
ATOM 3393 C CA . LEU A 1 591 ? 139.977 111.931 154.219 1.00 217.55 591 LEU A CA 1
ATOM 3394 C C . LEU A 1 591 ? 138.720 111.717 155.078 1.00 266.73 591 LEU A C 1
ATOM 3395 O O . LEU A 1 591 ? 138.847 111.392 156.260 1.00 291.11 591 LEU A O 1
ATOM 3400 N N . LEU A 1 592 ? 137.515 111.863 154.502 1.00 277.23 592 LEU A N 1
ATOM 3401 C CA . LEU A 1 592 ? 136.274 111.712 155.255 1.00 279.36 592 LEU A CA 1
ATOM 3402 C C . LEU A 1 592 ? 135.892 110.228 155.289 1.00 251.66 592 LEU A C 1
ATOM 3403 O O . LEU A 1 592 ? 134.811 109.837 154.848 1.00 225.74 592 LEU A O 1
ATOM 3408 N N . MET A 1 593 ? 136.790 109.407 155.860 1.00 265.33 593 MET A N 1
ATOM 3409 C CA . MET A 1 593 ? 136.629 107.958 155.899 1.00 301.41 593 MET A CA 1
ATOM 3410 C C . MET A 1 593 ? 136.587 107.464 157.351 1.00 348.34 593 MET A C 1
ATOM 3411 O O . MET A 1 593 ? 136.883 106.299 157.621 1.00 351.89 593 MET A O 1
ATOM 3416 N N . TYR A 1 594 ? 136.180 108.345 158.285 1.00 406.81 594 TYR A N 1
ATOM 3417 C CA . TYR A 1 594 ? 136.074 108.013 159.703 1.00 461.50 594 TYR A CA 1
ATOM 3418 C C . TYR A 1 594 ? 134.976 108.874 160.361 1.00 465.88 594 TYR A C 1
ATOM 3419 O O . TYR A 1 594 ? 134.898 110.106 160.123 1.00 470.62 594 TYR A O 1
ATOM 3428 N N . GLU A 1 617 ? 145.332 116.788 136.354 1.00 101.20 617 GLU A N 1
ATOM 3429 C CA . GLU A 1 617 ? 144.099 116.167 136.893 1.00 93.10 617 GLU A CA 1
ATOM 3430 C C . GLU A 1 617 ? 142.896 117.064 136.683 1.00 66.89 617 GLU A C 1
ATOM 3431 O O . GLU A 1 617 ? 141.784 116.662 137.010 1.00 82.93 617 GLU A O 1
ATOM 3437 N N . PHE A 1 618 ? 143.073 118.254 136.122 1.00 72.67 618 PHE A N 1
ATOM 3438 C CA . PHE A 1 618 ? 141.912 119.092 135.833 1.00 80.77 618 PHE A CA 1
ATOM 3439 C C . PHE A 1 618 ? 141.208 118.558 134.598 1.00 82.85 618 PHE A C 1
ATOM 3440 O O . PHE A 1 618 ? 141.834 118.374 133.552 1.00 93.26 618 PHE A O 1
ATOM 3448 N N . GLN A 1 619 ? 139.909 118.278 134.731 1.00 85.83 619 GLN A N 1
ATOM 3449 C CA . GLN A 1 619 ? 139.155 117.680 133.640 1.00 110.58 619 GLN A CA 1
ATOM 3450 C C . GLN A 1 619 ? 138.660 118.795 132.716 1.00 109.62 619 GLN A C 1
ATOM 3451 O O . GLN A 1 619 ? 137.495 119.191 132.769 1.00 93.82 619 GLN A O 1
ATOM 3457 N N . PHE A 1 620 ? 139.556 119.276 131.841 1.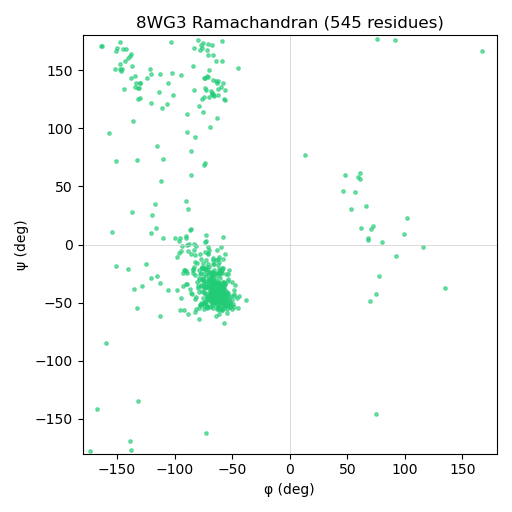00 97.75 620 PHE A N 1
ATOM 3458 C CA . PHE A 1 620 ? 139.311 120.484 131.066 1.00 85.50 620 PHE A CA 1
ATOM 3459 C C . PHE A 1 620 ? 138.053 120.368 130.214 1.00 82.17 620 PHE A C 1
ATOM 3460 O O . PHE A 1 620 ? 137.269 121.314 130.175 1.00 74.47 620 PHE A O 1
ATOM 3468 N N . GLY A 1 621 ? 137.861 119.218 129.552 1.00 78.75 621 GLY A N 1
ATOM 3469 C CA . GLY A 1 621 ? 136.680 119.001 128.728 1.00 91.93 621 GLY A CA 1
ATOM 3470 C C . GLY A 1 621 ? 135.378 119.109 129.530 1.00 97.63 621 GLY A C 1
ATOM 3471 O O . GLY A 1 621 ? 134.475 119.852 129.132 1.00 71.24 621 GLY A O 1
ATOM 3472 N N . ALA A 1 622 ? 135.291 118.378 130.659 1.00 80.04 622 ALA A N 1
ATOM 3473 C CA . ALA A 1 622 ? 134.123 118.405 131.527 1.00 78.31 622 ALA A CA 1
ATOM 3474 C C . ALA A 1 622 ? 133.823 119.809 132.039 1.00 67.52 622 ALA A C 1
ATOM 3475 O O . ALA A 1 622 ? 132.665 120.221 132.067 1.00 60.92 622 ALA A O 1
ATOM 3477 N N . ALA A 1 623 ? 134.871 120.522 132.465 1.00 69.10 623 ALA A N 1
ATOM 3478 C CA . ALA A 1 623 ? 134.747 121.860 133.027 1.00 82.49 623 ALA A CA 1
ATOM 3479 C C . ALA A 1 623 ? 134.309 122.884 131.972 1.00 64.99 623 ALA A C 1
ATOM 3480 O O . ALA A 1 623 ? 133.486 123.754 132.251 1.00 56.13 623 ALA A O 1
ATOM 3482 N N . TYR A 1 624 ? 134.860 122.780 130.761 1.00 60.00 624 TYR A N 1
ATOM 3483 C CA . TYR A 1 624 ? 134.380 123.556 129.637 1.00 71.68 624 TYR A CA 1
ATOM 3484 C C . TYR A 1 624 ? 132.911 123.245 129.374 1.00 96.51 624 TYR A C 1
ATOM 3485 O O . TYR A 1 624 ? 132.094 124.174 129.338 1.00 83.74 624 TYR A O 1
ATOM 3494 N N . ALA A 1 625 ? 132.565 121.955 129.196 1.00 86.94 625 ALA A N 1
ATOM 3495 C CA . ALA A 1 625 ? 131.193 121.573 128.877 1.00 102.30 625 ALA A CA 1
ATOM 3496 C C . ALA A 1 625 ? 130.203 122.161 129.892 1.00 96.94 625 ALA A C 1
ATOM 3497 O O . ALA A 1 625 ? 129.194 122.773 129.521 1.00 85.34 625 ALA A O 1
ATOM 3499 N N . TRP A 1 626 ? 130.529 121.994 131.179 1.00 77.90 626 TRP A N 1
ATOM 3500 C CA . TRP A 1 626 ? 129.681 122.447 132.262 1.00 73.88 626 TRP A CA 1
ATOM 3501 C C . TRP A 1 626 ? 129.521 123.970 132.231 1.00 61.28 626 TRP A C 1
ATOM 3502 O O . TRP A 1 626 ? 128.391 124.447 132.282 1.00 74.44 626 TRP A O 1
ATOM 3513 N N . MET A 1 627 ? 130.572 124.777 132.076 1.00 59.82 627 MET A N 1
ATOM 3514 C CA . MET A 1 627 ? 130.359 126.219 132.160 1.00 76.03 627 MET A CA 1
ATOM 3515 C C . MET A 1 627 ? 129.628 126.771 130.922 1.00 85.99 627 MET A C 1
ATOM 3516 O O . MET A 1 627 ? 128.906 127.775 131.025 1.00 48.06 627 MET A O 1
ATOM 3521 N N . MET A 1 628 ? 129.759 126.113 129.749 1.00 102.67 628 MET A N 1
ATOM 3522 C CA . MET A 1 628 ? 129.027 126.549 128.562 1.00 114.87 628 MET A CA 1
ATOM 3523 C C . MET A 1 628 ? 127.565 126.110 128.579 1.00 101.72 628 MET A C 1
ATOM 3524 O O . MET A 1 628 ? 126.713 126.772 127.989 1.00 64.88 628 MET A O 1
ATOM 3529 N N . CYS A 1 629 ? 127.275 124.988 129.237 1.00 110.86 629 CYS A N 1
ATOM 3530 C CA . CYS A 1 629 ? 125.903 124.611 129.532 1.00 100.02 629 CYS A CA 1
ATOM 3531 C C . CYS A 1 629 ? 125.182 125.755 130.254 1.00 85.36 629 CYS A C 1
ATOM 3532 O O . CYS A 1 629 ? 124.134 126.207 129.810 1.00 82.01 629 CYS A O 1
ATOM 3535 N N . VAL A 1 630 ? 125.771 126.275 131.341 1.00 81.50 630 VAL A N 1
ATOM 3536 C CA . VAL A 1 630 ? 125.140 127.326 132.118 1.00 72.32 630 VAL A CA 1
ATOM 3537 C C . VAL A 1 630 ? 125.085 128.607 131.294 1.00 76.82 630 VAL A C 1
ATOM 3538 O O . VAL A 1 630 ? 124.059 129.285 131.296 1.00 54.59 630 VAL A O 1
ATOM 3542 N N . PHE A 1 631 ? 126.188 128.958 130.604 1.00 86.59 631 PHE A N 1
ATOM 3543 C CA . PHE A 1 631 ? 126.213 130.161 129.779 1.00 92.60 631 PHE A CA 1
ATOM 3544 C C . PHE A 1 631 ? 125.114 130.120 128.716 1.00 82.80 631 PHE A C 1
ATOM 3545 O O . PHE A 1 631 ? 124.518 131.157 128.395 1.00 62.49 631 PHE A O 1
ATOM 3553 N N . THR A 1 632 ? 124.840 128.919 128.190 1.00 68.70 632 THR A N 1
ATOM 3554 C CA . THR A 1 632 ? 123.823 128.787 127.163 1.00 67.77 632 THR A CA 1
ATOM 3555 C C . THR A 1 632 ? 122.461 129.174 127.710 1.00 67.56 632 THR A C 1
ATOM 3556 O O . THR A 1 632 ? 121.712 129.828 126.989 1.00 60.53 632 THR A O 1
ATOM 3560 N N . VAL A 1 633 ? 122.124 128.748 128.942 1.00 65.34 633 VAL A N 1
ATOM 3561 C CA . VAL A 1 633 ? 120.825 129.062 129.532 1.00 59.58 633 VAL A CA 1
ATOM 3562 C C . VAL A 1 633 ? 120.686 130.572 129.686 1.00 71.59 633 VAL A C 1
ATOM 3563 O O . VAL A 1 633 ? 119.685 131.141 129.253 1.00 68.40 633 VAL A O 1
ATOM 3567 N N . VAL A 1 634 ? 121.733 131.196 130.252 1.00 76.39 634 VAL A N 1
ATOM 3568 C CA . VAL A 1 634 ? 121.767 132.626 130.478 1.00 78.79 634 VAL A CA 1
ATOM 3569 C C . VAL A 1 634 ? 121.513 133.319 129.149 1.00 82.22 634 VAL A C 1
ATOM 3570 O O . VAL A 1 634 ? 120.642 134.186 129.084 1.00 60.55 634 VAL A O 1
ATOM 3574 N N . MET A 1 635 ? 122.292 132.962 128.103 1.00 86.18 635 MET A N 1
ATOM 3575 C CA . MET A 1 635 ? 122.163 133.605 126.802 1.00 82.92 635 MET A CA 1
ATOM 3576 C C . MET A 1 635 ? 120.764 133.371 126.224 1.00 68.92 635 MET A C 1
ATOM 3577 O O . MET A 1 635 ? 120.142 134.306 125.722 1.00 53.10 635 MET A O 1
ATOM 3582 N N . THR A 1 636 ? 120.267 132.134 126.333 1.00 53.00 636 THR A N 1
ATOM 3583 C CA . THR A 1 636 ? 118.970 131.788 125.778 1.00 49.27 636 THR A CA 1
ATOM 3584 C C . THR A 1 636 ? 117.868 132.694 126.319 1.00 55.11 636 THR A C 1
ATOM 3585 O O . THR A 1 636 ? 117.042 133.194 125.565 1.00 59.12 636 THR A O 1
ATOM 3589 N N . TYR A 1 637 ? 117.868 132.915 127.640 1.00 57.19 637 TYR A N 1
ATOM 3590 C CA . TYR A 1 637 ? 116.823 133.676 128.303 1.00 53.37 637 TYR A CA 1
ATOM 3591 C C . TYR A 1 637 ? 117.194 135.149 128.460 1.00 53.80 637 TYR A C 1
ATOM 3592 O O . TYR A 1 637 ? 116.350 135.924 128.890 1.00 49.86 637 TYR A O 1
ATOM 3601 N N . SER A 1 638 ? 118.416 135.559 128.105 1.00 48.58 638 SER A N 1
ATOM 3602 C CA . SER A 1 638 ? 118.883 136.908 128.403 1.00 56.47 638 SER A CA 1
ATOM 3603 C C . SER A 1 638 ? 118.004 137.996 127.778 1.00 53.86 638 SER A C 1
ATOM 3604 O O . SER A 1 638 ? 118.096 139.152 128.182 1.00 47.13 638 SER A O 1
ATOM 3607 N N . ILE A 1 639 ? 117.223 137.648 126.749 1.00 65.13 639 ILE A N 1
ATOM 3608 C CA . ILE A 1 639 ? 116.438 138.633 126.005 1.00 83.10 639 ILE A CA 1
ATOM 3609 C C . ILE A 1 639 ? 114.923 138.414 126.164 1.00 83.49 639 ILE A C 1
ATOM 3610 O O . ILE A 1 639 ? 114.146 139.360 126.047 1.00 70.96 639 ILE A O 1
ATOM 3615 N N . THR A 1 640 ? 114.493 137.172 126.424 1.00 90.79 640 THR A N 1
ATOM 3616 C CA . THR A 1 640 ? 113.105 136.879 126.757 1.00 91.32 640 THR A CA 1
ATOM 3617 C C . THR A 1 640 ? 112.830 137.107 128.244 1.00 82.98 640 THR A C 1
ATOM 3618 O O . THR A 1 640 ? 111.692 137.295 128.634 1.00 75.81 640 THR A O 1
ATOM 3622 N N . CYS A 1 641 ? 113.877 137.086 129.070 1.00 80.03 641 CYS A N 1
ATOM 3623 C CA . CYS A 1 641 ? 113.757 137.061 130.516 1.00 85.34 641 CYS A CA 1
ATOM 3624 C C . CYS A 1 641 ? 114.986 137.743 131.141 1.00 88.77 641 CYS A C 1
ATOM 3625 O O . CYS A 1 641 ? 115.829 137.081 131.731 1.00 67.58 641 CYS A O 1
ATOM 3628 N N . PRO A 1 642 ? 115.110 139.098 131.049 1.00 85.66 642 PRO A N 1
ATOM 3629 C CA . PRO A 1 642 ? 116.351 139.810 131.342 1.00 75.75 642 PRO A CA 1
ATOM 3630 C C . PRO A 1 642 ? 117.020 139.428 132.654 1.00 94.38 642 PRO A C 1
ATOM 3631 O O . PRO A 1 642 ? 118.238 139.322 132.707 1.00 80.10 642 PRO A O 1
ATOM 3635 N N . ILE A 1 643 ? 116.206 139.317 133.714 1.00 114.80 643 ILE A N 1
ATOM 3636 C CA . ILE A 1 643 ? 116.674 139.256 135.091 1.00 94.97 643 ILE A CA 1
ATOM 3637 C C . ILE A 1 643 ? 117.526 138.021 135.350 1.00 69.89 643 ILE A C 1
ATOM 3638 O O . ILE A 1 643 ? 118.115 137.914 136.418 1.00 73.19 643 ILE A O 1
ATOM 3643 N N . ILE A 1 644 ? 117.660 137.119 134.374 1.00 63.59 644 ILE A N 1
ATOM 3644 C CA . ILE A 1 644 ? 118.514 135.967 134.581 1.00 68.07 644 ILE A CA 1
ATOM 3645 C C . ILE A 1 644 ? 119.991 136.368 134.532 1.00 83.35 644 ILE A C 1
ATOM 3646 O O . ILE A 1 644 ? 120.833 135.667 135.106 1.00 89.62 644 ILE A O 1
ATOM 3651 N N . VAL A 1 645 ? 120.328 137.509 133.907 1.00 70.16 645 VAL A N 1
ATOM 3652 C CA . VAL A 1 645 ? 121.722 137.759 133.566 1.00 69.17 645 VAL A CA 1
ATOM 3653 C C . VAL A 1 645 ? 122.574 138.082 134.799 1.00 73.28 645 VAL A C 1
ATOM 3654 O O . VAL A 1 645 ? 123.700 137.608 134.875 1.00 68.19 645 VAL A O 1
ATOM 3658 N N . PRO A 1 646 ? 122.146 138.905 135.788 1.00 75.39 646 PRO A N 1
ATOM 3659 C CA . PRO A 1 646 ? 122.945 139.127 136.997 1.00 71.00 646 PRO A CA 1
ATOM 3660 C C . PRO A 1 646 ? 123.411 137.854 137.677 1.00 55.79 646 PRO A C 1
ATOM 3661 O O . PRO A 1 646 ? 124.565 137.741 138.090 1.00 61.12 646 PRO A O 1
ATOM 3665 N N . PHE A 1 647 ? 122.503 136.895 137.803 1.00 59.59 647 PHE A N 1
ATOM 3666 C CA . PHE A 1 647 ? 122.836 135.605 138.382 1.00 79.17 647 PHE A CA 1
ATOM 3667 C C . PHE A 1 647 ? 123.782 134.817 137.462 1.00 70.02 647 PHE A C 1
ATOM 3668 O O . PHE A 1 647 ? 124.656 134.100 137.965 1.00 46.23 647 PHE A O 1
ATOM 3676 N N . GLY A 1 648 ? 123.609 134.949 136.125 1.00 57.00 648 GLY A N 1
ATOM 3677 C CA . GLY A 1 648 ? 124.553 134.401 135.167 1.00 58.43 648 GLY A CA 1
ATOM 3678 C C . GLY A 1 648 ? 125.983 134.929 135.377 1.00 69.55 648 GLY A C 1
ATOM 3679 O O . GLY A 1 648 ? 126.956 134.171 135.352 1.00 55.13 648 GLY A O 1
ATOM 3680 N N . LEU A 1 649 ? 126.106 136.249 135.592 1.00 79.68 649 LEU A N 1
ATOM 3681 C CA . LEU A 1 649 ? 127.385 136.889 135.850 1.00 81.60 649 LEU A CA 1
ATOM 3682 C C . LEU A 1 649 ? 128.025 136.336 137.134 1.00 90.63 649 LEU A C 1
ATOM 3683 O O . LEU A 1 649 ? 129.211 135.993 137.142 1.00 68.48 649 LEU A O 1
ATOM 3688 N N . MET A 1 650 ? 127.246 136.232 138.225 1.00 91.50 650 MET A N 1
ATOM 3689 C CA . MET A 1 650 ? 127.809 135.759 139.479 1.00 82.00 650 MET A CA 1
ATOM 3690 C C . MET A 1 650 ? 128.032 134.236 139.482 1.00 63.55 650 MET A C 1
ATOM 3691 O O . MET A 1 650 ? 128.871 133.769 140.249 1.00 45.69 650 MET A O 1
ATOM 3696 N N . TYR A 1 651 ? 127.360 133.462 138.602 1.00 55.57 651 TYR A N 1
ATOM 3697 C CA . TYR A 1 651 ? 127.769 132.088 138.348 1.00 59.36 651 TYR A CA 1
ATOM 3698 C C . TYR A 1 651 ? 129.240 132.080 137.916 1.00 73.31 651 TYR A C 1
ATOM 3699 O O . TYR A 1 651 ? 130.065 131.346 138.466 1.00 56.24 651 TYR A O 1
ATOM 3708 N N . MET A 1 652 ? 129.566 132.958 136.959 1.00 102.79 652 MET A N 1
ATOM 3709 C CA . MET A 1 652 ? 130.890 133.029 136.353 1.00 116.25 652 MET A CA 1
ATOM 3710 C C . MET A 1 652 ? 131.944 133.550 137.336 1.00 111.38 652 MET A C 1
ATOM 3711 O O . MET A 1 652 ? 133.010 132.959 137.447 1.00 66.44 652 MET A O 1
ATOM 3716 N N . LEU A 1 653 ? 131.656 134.635 138.074 1.00 94.61 653 LEU A N 1
ATOM 3717 C CA . LEU A 1 653 ? 132.630 135.189 138.999 1.00 71.66 653 LEU A CA 1
ATOM 3718 C C . LEU A 1 653 ? 133.040 134.141 140.021 1.00 73.29 653 LEU A C 1
ATOM 3719 O O . LEU A 1 653 ? 134.228 133.953 140.260 1.00 93.61 653 LEU A O 1
ATOM 3724 N N . LEU A 1 654 ? 132.077 133.430 140.611 1.00 70.97 654 LEU A N 1
ATOM 3725 C CA . LEU A 1 654 ? 132.401 132.442 141.632 1.00 72.81 654 LEU A CA 1
ATOM 3726 C C . LEU A 1 654 ? 133.064 131.214 141.007 1.00 60.58 654 LEU A C 1
ATOM 3727 O O . LEU A 1 654 ? 134.018 130.694 141.575 1.00 45.35 654 LEU A O 1
ATOM 3732 N N . LYS A 1 655 ? 132.641 130.803 139.803 1.00 72.01 655 LYS A N 1
ATOM 3733 C CA . LYS A 1 655 ? 133.304 129.715 139.080 1.00 84.74 655 LYS A CA 1
ATOM 3734 C C . LYS A 1 655 ? 134.752 130.085 138.750 1.00 84.04 655 LYS A C 1
ATOM 3735 O O . LYS A 1 655 ? 135.629 129.223 138.784 1.00 64.19 655 LYS A O 1
ATOM 3741 N N . HIS A 1 656 ? 134.990 131.371 138.434 1.00 82.50 656 HIS A N 1
ATOM 3742 C CA . HIS A 1 656 ? 136.314 131.887 138.113 1.00 79.49 656 HIS A CA 1
ATOM 3743 C C . HIS A 1 656 ? 137.220 131.845 139.338 1.00 85.32 656 HIS A C 1
ATOM 3744 O O . HIS A 1 656 ? 138.285 131.216 139.263 1.00 58.61 656 HIS A O 1
ATOM 3751 N N . LEU A 1 657 ? 136.778 132.452 140.459 1.00 69.30 657 LEU A N 1
ATOM 3752 C CA . LEU A 1 657 ? 137.581 132.480 141.670 1.00 56.27 657 LEU A CA 1
ATOM 3753 C C . LEU A 1 657 ? 137.889 131.061 142.110 1.00 59.67 657 LEU A C 1
ATOM 3754 O O . LEU A 1 657 ? 139.039 130.768 142.437 1.00 75.83 657 LEU A O 1
ATOM 3759 N N . VAL A 1 658 ? 136.888 130.189 142.133 1.00 54.23 658 VAL A N 1
ATOM 3760 C CA . VAL A 1 658 ? 137.115 128.829 142.576 1.00 56.28 658 VAL A CA 1
ATOM 3761 C C . VAL A 1 658 ? 138.064 128.136 141.615 1.00 67.85 658 VAL A C 1
ATOM 3762 O O . VAL A 1 658 ? 138.843 127.300 142.065 1.00 74.88 658 VAL A O 1
ATOM 3766 N N . ASP A 1 659 ? 138.029 128.474 140.311 1.00 87.12 659 ASP A N 1
ATOM 3767 C CA . ASP A 1 659 ? 138.966 127.900 139.354 1.00 100.65 659 ASP A CA 1
ATOM 3768 C C . ASP A 1 659 ? 140.383 128.427 139.608 1.00 109.15 659 ASP A C 1
ATOM 3769 O O . ASP A 1 659 ? 141.313 127.633 139.794 1.00 76.96 659 ASP A O 1
ATOM 3774 N N . ARG A 1 660 ? 140.545 129.759 139.639 1.00 62.62 660 ARG A N 1
ATOM 3775 C CA . ARG A 1 660 ? 141.853 130.339 139.842 1.00 52.29 660 ARG A CA 1
ATOM 3776 C C . ARG A 1 660 ? 142.488 129.761 141.105 1.00 70.29 660 ARG A C 1
ATOM 3777 O O . ARG A 1 660 ? 143.672 129.455 141.115 1.00 83.04 660 ARG A O 1
ATOM 3785 N N . TYR A 1 661 ? 141.698 129.605 142.176 1.00 97.26 661 TYR A N 1
ATOM 3786 C CA . TYR A 1 661 ? 142.105 128.899 143.397 1.00 105.88 661 TYR A CA 1
ATOM 3787 C C . TYR A 1 661 ? 142.541 127.454 143.103 1.00 77.32 661 TYR A C 1
ATOM 3788 O O . TYR A 1 661 ? 143.711 127.109 143.275 1.00 74.70 661 TYR A O 1
ATOM 3797 N N . ASN A 1 662 ? 141.610 126.594 142.689 1.00 78.41 662 ASN A N 1
ATOM 3798 C CA . ASN A 1 662 ? 141.864 125.157 142.704 1.00 96.78 662 ASN A CA 1
ATOM 3799 C C . ASN A 1 662 ? 142.795 124.729 141.570 1.00 119.35 662 ASN A C 1
ATOM 3800 O O . ASN A 1 662 ? 143.341 123.629 141.658 1.00 107.69 662 ASN A O 1
ATOM 3805 N N . LEU A 1 663 ? 143.001 125.580 140.539 1.00 118.90 663 LEU A N 1
ATOM 3806 C CA . LEU A 1 663 ? 143.999 125.332 139.491 1.00 128.15 663 LEU A CA 1
ATOM 3807 C C . LEU A 1 663 ? 145.418 125.419 140.060 1.00 138.71 663 LEU A C 1
ATOM 3808 O O . LEU A 1 663 ? 146.248 124.535 139.825 1.00 101.14 663 LEU A O 1
ATOM 3813 N N . TYR A 1 664 ? 145.670 126.494 140.815 1.00 136.96 664 TYR A N 1
ATOM 3814 C CA . TYR A 1 664 ? 146.980 126.782 141.370 1.00 116.55 664 TYR A CA 1
ATOM 3815 C C . TYR A 1 664 ? 147.303 125.802 142.499 1.00 95.87 664 TYR A C 1
ATOM 3816 O O . TYR A 1 664 ? 148.357 125.181 142.477 1.00 101.46 664 TYR A O 1
ATOM 3825 N N . TYR A 1 665 ? 146.408 125.666 143.488 1.00 113.26 665 TYR A N 1
ATOM 3826 C CA . TYR A 1 665 ? 146.731 124.973 144.730 1.00 123.53 665 TYR A CA 1
ATOM 3827 C C . TYR A 1 665 ? 146.449 123.462 144.704 1.00 125.05 665 TYR A C 1
ATOM 3828 O O . TYR A 1 665 ? 147.162 122.719 145.375 1.00 92.99 665 TYR A O 1
ATOM 3837 N N . ALA A 1 666 ? 145.398 123.001 143.993 1.00 143.80 666 ALA A N 1
ATOM 3838 C CA . ALA A 1 666 ? 144.807 121.694 144.278 1.00 146.50 666 ALA A CA 1
ATOM 3839 C C . ALA A 1 666 ? 145.020 120.675 143.153 1.00 152.18 666 ALA A C 1
ATOM 3840 O O . ALA A 1 666 ? 145.623 119.623 143.385 1.00 138.47 666 ALA A O 1
ATOM 3842 N N . TYR A 1 667 ? 144.498 120.967 141.948 1.00 151.29 667 TYR A N 1
ATOM 3843 C CA . TYR A 1 667 ? 144.605 120.061 140.810 1.00 141.54 667 TYR A CA 1
ATOM 3844 C C . TYR A 1 667 ? 146.036 119.998 140.268 1.00 153.87 667 TYR A C 1
ATOM 3845 O O . TYR A 1 667 ? 146.735 121.005 140.190 1.00 177.26 667 TYR A O 1
ATOM 3854 N N . LEU A 1 668 ? 146.434 118.799 139.820 1.00 136.95 668 LEU A N 1
ATOM 3855 C CA . LEU A 1 668 ? 147.754 118.521 139.262 1.00 124.27 668 LEU A CA 1
ATOM 3856 C C . LEU A 1 668 ? 147.973 119.346 137.985 1.00 126.27 668 LEU A C 1
ATOM 3857 O O . LEU A 1 668 ? 147.116 119.343 137.101 1.00 101.33 668 LEU A O 1
ATOM 3862 N N . PRO A 1 669 ? 149.101 120.097 137.846 1.00 136.72 669 PRO A N 1
ATOM 3863 C CA . PRO A 1 669 ? 149.405 120.853 136.621 1.00 131.39 669 PRO A CA 1
ATOM 3864 C C . PRO A 1 669 ? 149.432 120.005 135.353 1.00 131.82 669 PRO A C 1
ATOM 3865 O O . PRO A 1 669 ? 150.188 119.037 135.273 1.00 128.15 669 PRO A O 1
ATOM 3869 N N . ALA A 1 670 ? 148.619 120.385 134.351 1.00 150.27 670 ALA A N 1
ATOM 3870 C CA . ALA A 1 670 ? 148.366 119.518 133.204 1.00 187.13 670 ALA A CA 1
ATOM 3871 C C . ALA A 1 670 ? 148.527 120.227 131.853 1.00 170.18 670 ALA A C 1
ATOM 3872 O O . ALA A 1 670 ? 148.030 121.333 131.656 1.00 149.35 670 ALA A O 1
ATOM 3874 N N . LYS A 1 671 ? 149.220 119.535 130.927 1.00 165.39 671 LYS A N 1
ATOM 3875 C CA . LYS A 1 671 ? 149.314 119.902 129.517 1.00 172.81 671 LYS A CA 1
ATOM 3876 C C . LYS A 1 671 ? 148.246 119.150 128.717 1.00 145.19 671 LYS A C 1
ATOM 3877 O O . LYS A 1 671 ? 147.956 117.990 129.021 1.00 152.39 671 LYS A O 1
ATOM 3883 N N . LEU A 1 672 ? 147.701 119.799 127.669 1.00 103.39 672 LEU A N 1
ATOM 3884 C CA . LEU A 1 672 ? 146.438 119.386 127.066 1.00 92.73 672 LEU A CA 1
ATOM 3885 C C . LEU A 1 672 ? 146.492 119.458 125.532 1.00 118.40 672 LEU A C 1
ATOM 3886 O O . LEU A 1 672 ? 147.377 120.093 124.959 1.00 146.31 672 LEU A O 1
ATOM 3891 N N . ASP A 1 673 ? 145.546 118.770 124.865 1.00 122.71 673 ASP A N 1
ATOM 3892 C CA . ASP A 1 673 ? 145.346 118.848 123.419 1.00 128.37 673 ASP A CA 1
ATOM 3893 C C . ASP A 1 673 ? 144.582 120.134 123.056 1.00 116.51 673 ASP A C 1
ATOM 3894 O O . ASP A 1 673 ? 143.423 120.320 123.438 1.00 84.27 673 ASP A O 1
ATOM 3899 N N . LYS A 1 674 ? 145.233 120.992 122.249 1.00 110.83 674 LYS A N 1
ATOM 3900 C CA . LYS A 1 674 ? 144.779 122.350 121.977 1.00 114.56 674 LYS A CA 1
ATOM 3901 C C . LYS A 1 674 ? 143.416 122.385 121.288 1.00 88.32 674 LYS A C 1
ATOM 3902 O O . LYS A 1 674 ? 142.760 123.427 121.325 1.00 68.30 674 LYS A O 1
ATOM 3908 N N . LYS A 1 675 ? 142.969 121.261 120.704 1.00 95.17 675 LYS A N 1
ATOM 3909 C CA . LYS A 1 675 ? 141.816 121.297 119.808 1.00 106.55 675 LYS A CA 1
ATOM 3910 C C . LYS A 1 675 ? 140.505 121.406 120.583 1.00 91.90 675 LYS A C 1
ATOM 3911 O O . LYS A 1 675 ? 139.480 121.756 120.003 1.00 70.38 675 LYS A O 1
ATOM 3917 N N . ILE A 1 676 ? 140.559 121.201 121.907 1.00 95.91 676 ILE A N 1
ATOM 3918 C CA . ILE A 1 676 ? 139.387 121.398 122.750 1.00 95.26 676 ILE A CA 1
ATOM 3919 C C . ILE A 1 676 ? 139.170 122.899 123.051 1.00 88.45 676 ILE A C 1
ATOM 3920 O O . ILE A 1 676 ? 138.023 123.341 123.045 1.00 92.46 676 ILE A O 1
ATOM 3925 N N . HIS A 1 677 ? 140.225 123.712 123.248 1.00 69.49 677 HIS A N 1
ATOM 3926 C CA . HIS A 1 677 ? 140.015 125.119 123.534 1.00 60.78 677 HIS A CA 1
ATOM 3927 C C . HIS A 1 677 ? 139.300 125.779 122.350 1.00 95.37 677 HIS A C 1
ATOM 3928 O O . HIS A 1 677 ? 138.398 126.615 122.541 1.00 90.76 677 HIS A O 1
ATOM 3935 N N . SER A 1 678 ? 139.756 125.455 121.119 1.00 99.09 678 SER A N 1
ATOM 3936 C CA . SER A 1 678 ? 139.176 125.971 119.885 1.00 101.44 678 SER A CA 1
ATOM 3937 C C . SER A 1 678 ? 137.777 125.412 119.648 1.00 96.09 678 SER A C 1
ATOM 3938 O O . SER A 1 678 ? 136.958 126.092 119.022 1.00 80.76 678 SER A O 1
ATOM 3941 N N . GLY A 1 679 ? 137.519 124.183 120.136 1.00 87.04 679 GLY A N 1
ATOM 3942 C CA . GLY A 1 679 ? 136.184 123.593 120.121 1.00 96.89 679 GLY A CA 1
ATOM 3943 C C . GLY A 1 679 ? 135.178 124.410 120.940 1.00 93.41 679 GLY A C 1
ATOM 3944 O O . GLY A 1 679 ? 134.106 124.770 120.449 1.00 75.77 679 GLY A O 1
ATOM 3945 N N . ALA A 1 680 ? 135.567 124.750 122.171 1.00 76.36 680 ALA A N 1
ATOM 3946 C CA . ALA A 1 680 ? 134.715 125.459 123.110 1.00 70.16 680 ALA A CA 1
ATOM 3947 C C . ALA A 1 680 ? 134.210 126.794 122.571 1.00 74.79 680 ALA A C 1
ATOM 3948 O O . ALA A 1 680 ? 133.089 127.175 122.882 1.00 67.16 680 ALA A O 1
ATOM 3950 N N . VAL A 1 681 ? 135.005 127.493 121.751 1.00 77.44 681 VAL A N 1
ATOM 3951 C CA . VAL A 1 681 ? 134.584 128.765 121.171 1.00 81.17 681 VAL A CA 1
ATOM 3952 C C . VAL A 1 681 ? 133.384 128.600 120.229 1.00 90.93 681 VAL A C 1
ATOM 3953 O O . VAL A 1 681 ? 132.555 129.505 120.149 1.00 73.95 681 VAL A O 1
ATOM 3957 N N . ASN A 1 682 ? 133.230 127.437 119.577 1.00 95.11 682 ASN A N 1
ATOM 3958 C CA . ASN A 1 682 ? 132.057 127.188 118.746 1.00 107.30 682 ASN A CA 1
ATOM 3959 C C . ASN A 1 682 ? 130.774 127.112 119.579 1.00 106.03 682 ASN A C 1
ATOM 3960 O O . ASN A 1 682 ? 129.723 127.619 119.162 1.00 78.53 682 ASN A O 1
ATOM 3965 N N . GLN A 1 683 ? 130.884 126.501 120.767 1.00 89.67 683 GLN A N 1
ATOM 3966 C CA . GLN A 1 683 ? 129.766 126.383 121.691 1.00 68.03 683 GLN A CA 1
ATOM 3967 C C . GLN A 1 683 ? 129.328 127.769 122.145 1.00 67.26 683 GLN A C 1
ATOM 3968 O O . GLN A 1 683 ? 128.137 127.995 122.334 1.00 83.77 683 GLN A O 1
ATOM 3974 N N . VAL A 1 684 ? 130.273 128.701 122.324 1.00 59.10 684 VAL A N 1
ATOM 3975 C CA . VAL A 1 684 ? 129.919 130.056 122.702 1.00 65.20 684 VAL A CA 1
ATOM 3976 C C . VAL A 1 684 ? 129.132 130.735 121.587 1.00 86.81 684 VAL A C 1
ATOM 3977 O O . VAL A 1 684 ? 128.279 131.584 121.878 1.00 71.50 684 VAL A O 1
ATOM 3981 N N . VAL A 1 685 ? 129.400 130.356 120.324 1.00 103.33 685 VAL A N 1
ATOM 3982 C CA . VAL A 1 685 ? 128.672 130.904 119.181 1.00 114.96 685 VAL A CA 1
ATOM 3983 C C . VAL A 1 685 ? 127.284 130.258 119.045 1.00 100.31 685 VAL A C 1
ATOM 3984 O O . VAL A 1 685 ? 126.362 130.888 118.526 1.00 71.92 685 VAL A O 1
ATOM 3988 N N . ALA A 1 686 ? 127.113 129.029 119.554 1.00 101.91 686 ALA A N 1
ATOM 3989 C CA . ALA A 1 686 ? 125.812 128.367 119.591 1.00 103.64 686 ALA A CA 1
ATOM 3990 C C . ALA A 1 686 ? 124.832 129.088 120.523 1.00 88.60 686 ALA A C 1
ATOM 3991 O O . ALA A 1 686 ? 123.655 129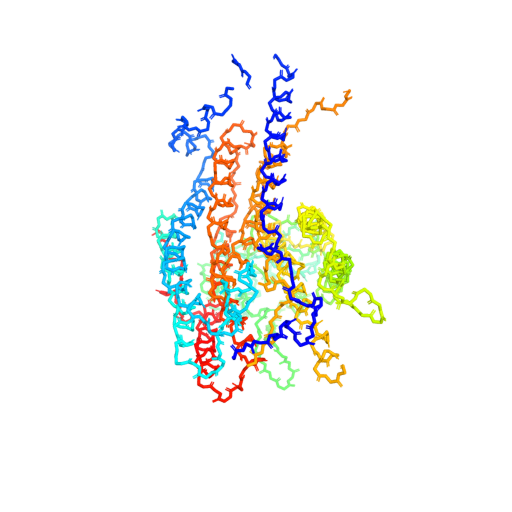.214 120.193 1.00 78.57 686 ALA A O 1
ATOM 3993 N N . ALA A 1 687 ? 125.318 129.565 121.676 1.00 78.50 687 ALA A N 1
ATOM 3994 C CA . ALA A 1 687 ? 124.501 130.194 122.706 1.00 72.23 687 ALA A CA 1
ATOM 3995 C C . ALA A 1 687 ? 123.599 131.331 122.186 1.00 73.84 687 ALA A C 1
ATOM 3996 O O . ALA A 1 687 ? 122.389 131.307 122.423 1.00 71.22 687 ALA A O 1
ATOM 3998 N N . PRO A 1 688 ? 124.091 132.372 121.472 1.00 73.08 688 PRO A N 1
ATOM 3999 C CA . PRO A 1 688 ? 123.214 133.421 120.932 1.00 77.77 688 PRO A CA 1
ATOM 4000 C C . PRO A 1 688 ? 122.353 132.959 119.753 1.00 82.24 688 PRO A C 1
ATOM 4001 O O . PRO A 1 688 ? 121.329 133.569 119.472 1.00 70.00 688 PRO A O 1
ATOM 4005 N N . ILE A 1 689 ? 122.751 131.879 119.067 1.00 102.56 689 ILE A N 1
ATOM 4006 C CA . ILE A 1 689 ? 121.932 131.305 118.004 1.00 108.15 689 ILE A CA 1
ATOM 4007 C C . ILE A 1 689 ? 120.711 130.616 118.617 1.00 91.93 689 ILE A C 1
ATOM 4008 O O . ILE A 1 689 ? 119.594 130.815 118.139 1.00 62.95 689 ILE A O 1
ATOM 4013 N N . LEU A 1 690 ? 120.896 129.846 119.702 1.00 83.58 690 LEU A N 1
ATOM 4014 C CA . LEU A 1 690 ? 119.751 129.306 120.429 1.00 71.94 690 LEU A CA 1
ATOM 4015 C C . LEU A 1 690 ? 118.955 130.418 121.115 1.00 66.06 690 LEU A C 1
ATOM 4016 O O . LEU A 1 690 ? 117.748 130.271 121.268 1.00 67.36 690 LEU A O 1
ATOM 4021 N N . CYS A 1 691 ? 119.588 131.542 121.461 1.00 54.84 691 CYS A N 1
ATOM 4022 C CA . CYS A 1 691 ? 118.830 132.701 121.878 1.00 74.29 691 CYS A CA 1
ATOM 4023 C C . CYS A 1 691 ? 117.862 133.153 120.772 1.00 83.48 691 CYS A C 1
ATOM 4024 O O . CYS A 1 691 ? 116.721 133.510 121.068 1.00 80.27 691 CYS A O 1
ATOM 4027 N N . LEU A 1 692 ? 118.311 133.158 119.503 1.00 92.17 692 LEU A N 1
ATOM 4028 C CA . LEU A 1 692 ? 117.462 133.506 118.369 1.00 93.86 692 LEU A CA 1
ATOM 4029 C C . LEU A 1 692 ? 116.399 132.439 118.137 1.00 88.62 692 LEU A C 1
ATOM 4030 O O . LEU A 1 692 ? 115.254 132.801 117.862 1.00 98.16 692 LEU A O 1
ATOM 4035 N N . PHE A 1 693 ? 116.748 131.147 118.242 1.00 66.63 693 PHE A N 1
ATOM 4036 C CA . PHE A 1 693 ? 115.752 130.126 117.973 1.00 69.24 693 PHE A CA 1
ATOM 4037 C C . PHE A 1 693 ? 114.580 130.204 118.955 1.00 68.12 693 PHE A C 1
ATOM 4038 O O . PHE A 1 693 ? 113.428 130.281 118.533 1.00 65.74 693 PHE A O 1
ATOM 4046 N N . TRP A 1 694 ? 114.841 130.175 120.266 1.00 78.15 694 TRP A N 1
ATOM 4047 C CA . TRP A 1 694 ? 113.744 130.274 121.222 1.00 76.52 694 TRP A CA 1
ATOM 4048 C C . TRP A 1 694 ? 113.000 131.609 121.094 1.00 54.94 694 TRP A C 1
ATOM 4049 O O . TRP A 1 694 ? 111.814 131.653 121.405 1.00 48.83 694 TRP A O 1
ATOM 4060 N N . LEU A 1 695 ? 113.637 132.674 120.583 1.00 46.32 695 LEU A N 1
ATOM 4061 C CA . LEU A 1 695 ? 112.911 133.901 120.323 1.00 58.32 695 LEU A CA 1
ATOM 4062 C C . LEU A 1 695 ? 111.911 133.666 119.188 1.00 67.14 695 LEU A C 1
ATOM 4063 O O . LEU A 1 695 ? 110.764 134.099 119.273 1.00 49.87 695 LEU A O 1
ATOM 4068 N N . LEU A 1 696 ? 112.327 132.978 118.119 1.00 83.19 696 LEU A N 1
ATOM 4069 C CA . LEU A 1 696 ? 111.416 132.662 117.022 1.00 86.77 696 LEU A CA 1
ATOM 4070 C C . LEU A 1 696 ? 110.278 131.760 117.512 1.00 94.00 696 LEU A C 1
ATOM 4071 O O . LEU A 1 696 ? 109.131 131.973 117.142 1.00 84.03 696 LEU A O 1
ATOM 4076 N N . PHE A 1 697 ? 110.579 130.796 118.389 1.00 91.75 697 PHE A N 1
ATOM 4077 C CA . PHE A 1 697 ? 109.581 129.915 118.980 1.00 86.99 697 PHE A CA 1
ATOM 4078 C C . PHE A 1 697 ? 108.553 130.695 119.809 1.00 84.71 697 PHE A C 1
ATOM 4079 O O . PHE A 1 697 ? 107.364 130.663 119.516 1.00 74.65 697 PHE A O 1
ATOM 4087 N N . PHE A 1 698 ? 108.997 131.422 120.846 1.00 91.62 698 PHE A N 1
ATOM 4088 C CA . PHE A 1 698 ? 108.084 132.154 121.722 1.00 90.34 698 PHE A CA 1
ATOM 4089 C C . PHE A 1 698 ? 107.496 133.402 121.035 1.00 94.29 698 PHE A C 1
ATOM 4090 O O . PHE A 1 698 ? 106.543 133.987 121.541 1.00 82.13 698 PHE A O 1
ATOM 4098 N N . SER A 1 699 ? 108.050 133.832 119.890 1.00 84.41 699 SER A N 1
ATOM 4099 C CA . SER A 1 699 ? 107.356 134.770 119.024 1.00 99.69 699 SER A CA 1
ATOM 4100 C C . SER A 1 699 ? 106.235 134.054 118.285 1.00 117.87 699 SER A C 1
ATOM 4101 O O . SER A 1 699 ? 105.112 134.548 118.275 1.00 116.93 699 SER A O 1
ATOM 4104 N N . THR A 1 700 ? 106.541 132.903 117.662 1.00 120.35 700 THR A N 1
ATOM 4105 C CA . THR A 1 700 ? 105.637 132.304 116.685 1.00 122.58 700 THR A CA 1
ATOM 4106 C C . THR A 1 700 ? 104.495 131.519 117.350 1.00 117.67 700 THR A C 1
ATOM 4107 O O . THR A 1 700 ? 103.500 131.220 116.689 1.00 122.50 700 THR A O 1
ATOM 4111 N N . MET A 1 701 ? 104.623 131.200 118.645 1.00 101.26 701 MET A N 1
ATOM 4112 C CA . MET A 1 701 ? 103.532 130.648 119.434 1.00 96.37 701 MET A CA 1
ATOM 4113 C C . MET A 1 701 ? 102.705 131.763 120.095 1.00 112.76 701 MET A C 1
ATOM 4114 O O . MET A 1 701 ? 101.728 131.452 120.778 1.00 148.23 701 MET A O 1
ATOM 4119 N N . ARG A 1 702 ? 103.063 133.050 119.893 1.00 111.17 702 ARG A N 1
ATOM 4120 C CA . ARG A 1 702 ? 102.361 134.190 120.482 1.00 105.29 702 ARG A CA 1
ATOM 4121 C C . ARG A 1 702 ? 101.888 135.203 119.424 1.00 115.06 702 ARG A C 1
ATOM 4122 O O . ARG A 1 702 ? 101.070 136.074 119.736 1.00 145.59 702 ARG A O 1
ATOM 4130 N N . THR A 1 703 ? 102.443 135.141 118.201 1.00 105.73 703 THR A N 1
ATOM 4131 C CA . THR A 1 703 ? 101.942 135.851 117.027 1.00 122.95 703 THR A CA 1
ATOM 4132 C C . THR A 1 703 ? 102.319 135.015 115.806 1.00 155.78 703 THR A C 1
ATOM 4133 O O . THR A 1 703 ? 103.124 134.106 115.939 1.00 157.14 703 THR A O 1
ATOM 4137 N N . GLY A 1 704 ? 101.756 135.296 114.622 1.00 183.33 704 GLY A N 1
ATOM 4138 C CA . GLY A 1 704 ? 101.965 134.444 113.456 1.00 203.88 704 GLY A CA 1
ATOM 4139 C C . GLY A 1 704 ? 103.406 134.421 112.924 1.00 175.11 704 GLY A C 1
ATOM 4140 O O . GLY A 1 704 ? 104.209 135.317 113.177 1.00 174.19 704 GLY A O 1
ATOM 4141 N N . PHE A 1 705 ? 103.716 133.410 112.107 1.00 143.43 705 PHE A N 1
ATOM 4142 C CA . PHE A 1 705 ? 104.986 133.365 111.398 1.00 129.26 705 PHE A CA 1
ATOM 4143 C C . PHE A 1 705 ? 105.065 134.490 110.358 1.00 122.51 705 PHE A C 1
ATOM 4144 O O . PHE A 1 705 ? 106.155 134.921 109.992 1.00 103.30 705 PHE A O 1
ATOM 4152 N N . LEU A 1 706 ? 103.904 134.974 109.893 1.00 145.70 706 LEU A N 1
ATOM 4153 C CA . LEU A 1 706 ? 103.824 136.079 108.945 1.00 176.44 706 LEU A CA 1
ATOM 4154 C C . LEU A 1 706 ? 103.932 137.442 109.652 1.00 173.45 706 LEU A C 1
ATOM 4155 O O . LEU A 1 706 ? 104.071 138.465 108.977 1.00 185.92 706 LEU A O 1
ATOM 4160 N N . ALA A 1 707 ? 103.900 137.476 110.999 1.00 147.02 707 ALA A N 1
ATOM 4161 C CA . ALA A 1 707 ? 104.165 138.700 111.752 1.00 129.82 707 ALA A CA 1
ATOM 4162 C C . ALA A 1 707 ? 105.641 139.072 111.598 1.00 134.59 707 ALA A C 1
ATOM 4163 O O . ALA A 1 707 ? 106.523 138.224 111.737 1.00 127.17 707 ALA A O 1
ATOM 4165 N N . PRO A 1 708 ? 105.964 140.351 111.288 1.00 150.56 708 PRO A N 1
ATOM 4166 C CA . PRO A 1 708 ? 107.293 140.699 110.788 1.00 139.45 708 PRO A CA 1
ATOM 4167 C C . PRO A 1 708 ? 108.449 140.373 111.730 1.00 118.64 708 PRO A C 1
ATOM 4168 O O . PRO A 1 708 ? 109.530 140.055 111.244 1.00 125.97 708 PRO A O 1
ATOM 4172 N N . THR A 1 709 ? 108.239 140.375 113.053 1.00 107.87 709 THR A N 1
ATOM 4173 C CA . THR A 1 709 ? 109.324 140.017 113.958 1.00 119.89 709 THR A CA 1
ATOM 4174 C C . THR A 1 709 ? 109.676 138.530 113.836 1.00 118.05 709 THR A C 1
ATOM 4175 O O . THR A 1 709 ? 110.853 138.167 113.928 1.00 115.67 709 THR A O 1
ATOM 4179 N N . SER A 1 710 ? 108.663 137.666 113.641 1.00 108.67 710 SER A N 1
ATOM 4180 C CA . SER A 1 710 ? 108.893 136.258 113.367 1.00 105.56 710 SER A CA 1
ATOM 4181 C C . SER A 1 710 ? 109.727 136.122 112.097 1.00 113.88 710 SER A C 1
ATOM 4182 O O . SER A 1 710 ? 110.704 135.378 112.074 1.00 119.63 710 SER A O 1
ATOM 4185 N N . MET A 1 711 ? 109.362 136.877 111.052 1.00 129.67 711 MET A N 1
ATOM 4186 C CA . MET A 1 711 ? 110.081 136.854 109.786 1.00 154.86 711 MET A CA 1
ATOM 4187 C C . MET A 1 711 ? 111.541 137.273 109.999 1.00 145.07 711 MET A C 1
ATOM 4188 O O . MET A 1 711 ? 112.447 136.529 109.624 1.00 108.70 711 MET A O 1
ATOM 4193 N N . PHE A 1 712 ? 111.768 138.459 110.592 1.00 124.95 712 PHE A N 1
ATOM 4194 C CA . PHE A 1 712 ? 113.104 139.003 110.822 1.00 111.04 712 PHE A CA 1
ATOM 4195 C C . PHE A 1 712 ? 113.975 138.011 111.596 1.00 99.28 712 PHE A C 1
ATOM 4196 O O . PHE A 1 712 ? 115.124 137.781 111.227 1.00 90.41 712 PHE A O 1
ATOM 4204 N N . THR A 1 713 ? 113.424 137.412 112.660 1.00 103.11 713 THR A N 1
ATOM 4205 C CA . THR A 1 713 ? 114.182 136.461 113.452 1.00 105.88 713 THR A CA 1
ATOM 4206 C C . THR A 1 713 ? 114.533 135.242 112.602 1.00 117.89 713 THR A C 1
ATOM 4207 O O . THR A 1 713 ? 115.642 134.720 112.705 1.00 151.91 713 THR A O 1
ATOM 4211 N N . PHE A 1 714 ? 113.598 134.781 111.765 1.00 92.37 714 PHE A N 1
ATOM 4212 C CA . PHE A 1 714 ? 113.892 133.676 110.874 1.00 105.20 714 PHE A CA 1
ATOM 4213 C C . PHE A 1 714 ? 115.002 134.063 109.893 1.00 123.52 714 PHE A C 1
ATOM 4214 O O . PHE A 1 714 ? 115.987 133.330 109.771 1.00 127.47 714 PHE A O 1
ATOM 4222 N N . VAL A 1 715 ? 114.862 135.216 109.213 1.00 105.06 715 VAL A N 1
ATOM 4223 C CA . VAL A 1 715 ? 115.835 135.671 108.222 1.00 96.27 715 VAL A CA 1
ATOM 4224 C C . VAL A 1 715 ? 117.240 135.714 108.821 1.00 99.78 715 VAL A C 1
ATOM 4225 O O . VAL A 1 715 ? 118.169 135.146 108.249 1.00 89.60 715 VAL A O 1
ATOM 4229 N N . VAL A 1 716 ? 117.397 136.373 109.979 1.00 105.94 716 VAL A N 1
ATOM 4230 C CA . VAL A 1 716 ? 118.680 136.419 110.667 1.00 100.79 716 VAL A CA 1
ATOM 4231 C C . VAL A 1 716 ? 119.172 135.001 110.927 1.00 94.23 716 VAL A C 1
ATOM 4232 O O . VAL A 1 716 ? 120.343 134.714 110.699 1.00 82.19 716 VAL A O 1
ATOM 4236 N N . LEU A 1 717 ? 118.289 134.130 111.429 1.00 86.90 717 LEU A N 1
ATOM 4237 C CA . LEU A 1 717 ? 118.713 132.808 111.822 1.00 90.02 717 LEU A CA 1
ATOM 4238 C C . LEU A 1 717 ? 119.201 132.037 110.597 1.00 117.93 717 LEU A C 1
ATOM 4239 O O . LEU A 1 717 ? 120.285 131.457 110.656 1.00 144.06 717 LEU A O 1
ATOM 4244 N N . VAL A 1 718 ? 118.462 132.053 109.475 1.00 132.61 718 VAL A N 1
ATOM 4245 C CA . VAL A 1 718 ? 118.856 131.270 108.300 1.00 150.77 718 VAL A CA 1
ATOM 4246 C C . VAL A 1 718 ? 120.144 131.813 107.663 1.00 146.19 718 VAL A C 1
ATOM 4247 O O . VAL A 1 718 ? 121.013 131.026 107.287 1.00 126.93 718 VAL A O 1
ATOM 4251 N N . ILE A 1 719 ? 120.295 133.143 107.578 1.00 134.08 719 ILE A N 1
ATOM 4252 C CA . ILE A 1 719 ? 121.529 133.762 107.102 1.00 126.26 719 ILE A CA 1
ATOM 4253 C C . ILE A 1 719 ? 122.708 133.372 108.004 1.00 130.45 719 ILE A C 1
ATOM 4254 O O . ILE A 1 719 ? 123.771 132.989 107.520 1.00 102.10 719 ILE A O 1
ATOM 4259 N N . THR A 1 720 ? 122.512 133.459 109.325 1.00 132.99 720 THR A N 1
ATOM 4260 C CA . THR A 1 720 ? 123.546 133.126 110.291 1.00 110.91 720 THR A CA 1
ATOM 4261 C C . THR A 1 720 ? 124.012 131.682 110.120 1.00 102.29 720 THR A C 1
ATOM 4262 O O . THR A 1 720 ? 125.208 131.419 110.138 1.00 87.76 720 THR A O 1
ATOM 4266 N N . ILE A 1 721 ? 123.073 130.742 109.958 1.00 108.66 721 ILE A N 1
ATOM 4267 C CA . ILE A 1 721 ? 123.447 129.338 109.960 1.00 142.06 721 ILE A CA 1
ATOM 4268 C C . ILE A 1 721 ? 124.139 128.943 108.648 1.00 150.72 721 ILE A C 1
ATOM 4269 O O . ILE A 1 721 ? 125.094 128.176 108.701 1.00 162.70 721 ILE A O 1
ATOM 4274 N N . VAL A 1 722 ? 123.748 129.469 107.475 1.00 129.68 722 VAL A N 1
ATOM 4275 C CA . VAL A 1 722 ? 124.480 129.105 106.263 1.00 128.20 722 VAL A CA 1
ATOM 4276 C C . VAL A 1 722 ? 125.944 129.559 106.369 1.00 128.72 722 VAL A C 1
ATOM 4277 O O . VAL A 1 722 ? 126.841 128.818 105.964 1.00 106.27 722 VAL A O 1
ATOM 4281 N N . ILE A 1 723 ? 126.205 130.751 106.936 1.00 111.85 723 ILE A N 1
ATOM 4282 C CA . ILE A 1 723 ? 127.568 131.247 107.104 1.00 96.28 723 ILE A CA 1
ATOM 4283 C C . ILE A 1 723 ? 128.348 130.324 108.032 1.00 94.61 723 ILE A C 1
ATOM 4284 O O . ILE A 1 723 ? 129.483 129.957 107.733 1.00 95.41 723 ILE A O 1
ATOM 4289 N N . CYS A 1 724 ? 127.739 129.969 109.169 1.00 124.13 724 CYS A N 1
ATOM 4290 C CA . CYS A 1 724 ? 128.391 129.143 110.170 1.00 140.75 724 CYS A CA 1
ATOM 4291 C C . CYS A 1 724 ? 128.687 127.753 109.614 1.00 126.77 724 CYS A C 1
ATOM 4292 O O . CYS A 1 724 ? 129.766 127.225 109.864 1.00 130.46 724 CYS A O 1
ATOM 4295 N N . LEU A 1 725 ? 127.770 127.187 108.816 1.00 138.81 725 LEU A N 1
ATOM 4296 C CA . LEU A 1 725 ? 127.996 125.902 108.162 1.00 164.54 725 LEU A CA 1
ATOM 4297 C C . LEU A 1 725 ? 129.128 125.984 107.126 1.00 163.45 725 LEU A C 1
ATOM 4298 O O . LEU A 1 725 ? 129.882 125.022 106.977 1.00 161.21 725 LEU A O 1
ATOM 4303 N N . CYS A 1 726 ? 129.280 127.124 106.434 1.00 136.85 726 CYS A N 1
ATOM 4304 C CA . CYS A 1 726 ? 130.303 127.273 105.405 1.00 125.80 726 CYS A CA 1
ATOM 4305 C C . CYS A 1 726 ? 131.730 127.345 105.959 1.00 124.67 726 CYS A C 1
ATOM 4306 O O . CYS A 1 726 ? 132.679 127.334 105.180 1.00 119.33 726 CYS A O 1
ATOM 4309 N N . HIS A 1 727 ? 131.898 127.411 107.285 1.00 127.96 727 HIS A N 1
ATOM 4310 C CA . HIS A 1 727 ? 133.205 127.267 107.903 1.00 130.22 727 HIS A CA 1
ATOM 4311 C C . HIS A 1 727 ? 133.594 125.801 108.107 1.00 170.78 727 HIS A C 1
ATOM 4312 O O . HIS A 1 727 ? 134.788 125.505 108.183 1.00 210.84 727 HIS A O 1
ATOM 4319 N N . VAL A 1 728 ? 132.609 124.889 108.205 1.00 202.21 728 VAL A N 1
ATOM 4320 C CA . VAL A 1 728 ? 132.812 123.590 108.844 1.00 251.68 728 VAL A CA 1
ATOM 4321 C C . VAL A 1 728 ? 133.658 122.656 107.969 1.00 273.52 728 VAL A C 1
ATOM 4322 O O . VAL A 1 728 ? 134.581 122.013 108.475 1.00 278.59 728 VAL A O 1
ATOM 4326 N N . CYS A 1 729 ? 133.314 122.542 106.675 1.00 275.46 729 CYS A N 1
ATOM 4327 C CA . CYS A 1 729 ? 134.078 121.734 105.729 1.00 278.45 729 CYS A CA 1
ATOM 4328 C C . CYS A 1 729 ? 134.297 122.469 104.402 1.00 260.69 729 CYS A C 1
ATOM 4329 O O . CYS A 1 729 ? 135.380 122.377 103.825 1.00 250.24 729 CYS A O 1
ATOM 4332 N N . PHE A 1 730 ? 133.275 123.206 103.938 1.00 257.46 730 PHE A N 1
ATOM 4333 C CA . PHE A 1 730 ? 133.296 123.940 102.676 1.00 274.23 730 PHE A CA 1
ATOM 4334 C C . PHE A 1 730 ? 134.448 124.953 102.626 1.00 240.56 730 PHE A C 1
ATOM 4335 O O . PHE A 1 730 ? 134.966 125.253 101.548 1.00 217.22 730 PHE A O 1
ATOM 4343 N N . GLY A 1 731 ? 134.801 125.519 103.789 1.00 239.31 731 GLY A N 1
ATOM 4344 C CA . GLY A 1 731 ? 136.071 126.202 104.001 1.00 242.48 731 GLY A CA 1
ATOM 4345 C C . GLY A 1 731 ? 136.206 127.558 103.307 1.00 234.08 731 GLY A C 1
ATOM 4346 O O . GLY A 1 731 ? 137.318 128.081 103.214 1.00 239.31 731 GLY A O 1
ATOM 4347 N N . HIS A 1 732 ? 135.088 128.147 102.862 1.00 223.41 732 HIS A N 1
ATOM 4348 C CA . HIS A 1 732 ? 135.131 129.407 102.131 1.00 220.98 732 HIS A CA 1
ATOM 4349 C C . HIS A 1 732 ? 135.495 130.557 103.072 1.00 204.75 732 HIS A C 1
ATOM 4350 O O . HIS A 1 732 ? 136.438 131.305 102.811 1.00 225.29 732 HIS A O 1
ATOM 4357 N N . PHE A 1 733 ? 134.745 130.693 104.172 1.00 177.32 733 PHE A N 1
ATOM 4358 C CA . PHE A 1 733 ? 134.974 131.751 105.144 1.00 177.88 733 PHE A CA 1
ATOM 4359 C C . PHE A 1 733 ? 135.963 131.291 106.217 1.00 168.37 733 PHE A C 1
ATOM 4360 O O . PHE A 1 733 ? 135.626 130.435 107.032 1.00 180.07 733 PHE A O 1
ATOM 4368 N N . LYS A 1 734 ? 137.171 131.880 106.243 1.00 171.67 734 LYS A N 1
ATOM 4369 C CA . LYS A 1 734 ? 138.137 131.641 107.314 1.00 179.40 734 LYS A CA 1
ATOM 4370 C C . LYS A 1 734 ? 138.806 132.947 107.763 1.00 175.23 734 LYS A C 1
ATOM 4371 O O . LYS A 1 734 ? 139.929 132.924 108.273 1.00 181.57 734 LYS A O 1
ATOM 4377 N N . TYR A 1 735 ? 138.084 134.072 107.615 1.00 167.60 735 TYR A N 1
ATOM 4378 C CA . TYR A 1 735 ? 138.496 135.382 108.115 1.00 164.75 735 TYR A CA 1
ATOM 4379 C C . TYR A 1 735 ? 137.460 135.935 109.101 1.00 134.52 735 TYR A C 1
ATOM 4380 O O . TYR A 1 735 ? 137.573 137.089 109.518 1.00 118.22 735 TYR A O 1
ATOM 4389 N N . LEU A 1 736 ? 136.486 135.100 109.510 1.00 147.90 736 LEU A N 1
ATOM 4390 C CA . LEU A 1 736 ? 135.228 135.569 110.091 1.00 155.95 736 LEU A CA 1
ATOM 4391 C C . LEU A 1 736 ? 134.746 134.645 111.223 1.00 134.02 736 LEU A C 1
ATOM 4392 O O . LEU A 1 736 ? 135.158 133.490 111.311 1.00 117.36 736 LEU A O 1
ATOM 4397 N N . SER A 1 737 ? 133.898 135.201 112.104 1.00 124.34 737 SER A N 1
ATOM 4398 C CA .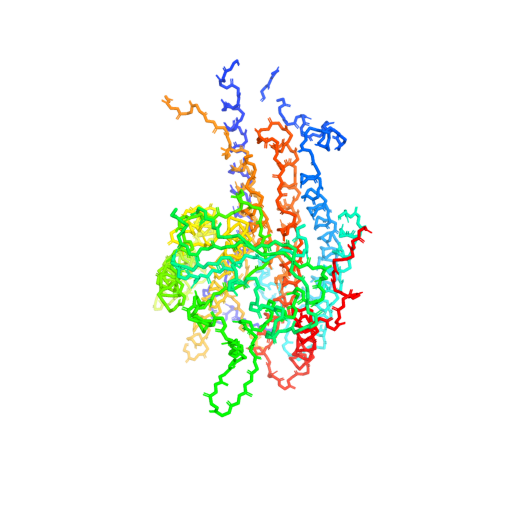 SER A 1 737 ? 133.181 134.501 113.172 1.00 143.54 737 SER A CA 1
ATOM 4399 C C . SER A 1 737 ? 134.053 134.112 114.379 1.00 140.16 737 SER A C 1
ATOM 4400 O O . SER A 1 737 ? 133.592 134.231 115.513 1.00 126.59 737 SER A O 1
ATOM 4403 N N . ALA A 1 738 ? 135.285 133.608 114.191 1.00 125.07 738 ALA A N 1
ATOM 4404 C CA . ALA A 1 738 ? 136.125 133.244 115.329 1.00 111.59 738 ALA A CA 1
ATOM 4405 C C . ALA A 1 738 ? 137.534 132.852 114.873 1.00 122.44 738 ALA A C 1
ATOM 4406 O O . ALA A 1 738 ? 137.876 132.965 113.693 1.00 116.52 738 ALA A O 1
ATOM 4408 N N . HIS A 1 739 ? 138.356 132.452 115.859 1.00 112.66 739 HIS A N 1
ATOM 4409 C CA . HIS A 1 739 ? 139.612 131.730 115.680 1.00 112.27 739 HIS A CA 1
ATOM 4410 C C . HIS A 1 739 ? 140.706 132.544 114.972 1.00 104.54 739 HIS A C 1
ATOM 4411 O O . HIS A 1 739 ? 141.555 131.964 114.289 1.00 125.79 739 HIS A O 1
ATOM 4418 N N . ASN A 1 740 ? 140.759 133.864 115.180 1.00 84.98 740 ASN A N 1
ATOM 4419 C CA . ASN A 1 740 ? 141.998 134.597 114.955 1.00 108.42 740 ASN A CA 1
ATOM 4420 C C . ASN A 1 740 ? 143.094 133.965 115.818 1.00 119.64 740 ASN A C 1
ATOM 4421 O O . ASN A 1 740 ? 142.866 133.734 117.001 1.00 117.00 740 ASN A O 1
ATOM 4426 N N . TYR A 1 741 ? 144.286 133.700 115.258 1.00 143.27 741 TYR A N 1
ATOM 4427 C CA . TYR A 1 741 ? 145.346 133.009 115.987 1.00 165.10 741 TYR A CA 1
ATOM 4428 C C . TYR A 1 741 ? 146.700 133.676 115.727 1.00 172.07 741 TYR A C 1
ATOM 4429 O O . TYR A 1 741 ? 146.913 134.268 114.670 1.00 181.19 741 TYR A O 1
ATOM 4438 N N . LYS A 1 742 ? 147.627 133.545 116.689 1.00 176.18 742 LYS A N 1
ATOM 4439 C CA . LYS A 1 742 ? 148.953 134.140 116.585 1.00 188.50 742 LYS A CA 1
ATOM 4440 C C . LYS A 1 742 ? 149.743 133.500 115.428 1.00 212.64 742 LYS A C 1
ATOM 4441 O O . LYS A 1 742 ? 150.037 134.237 114.455 1.00 213.60 742 LYS A O 1
#

Nearest PDB structures (foldseek):
  8wg3-assembly1_A  TM=1.002E+00  e=1.670E-75  Mus musculus
  8ehx-assembly1_A  TM=9.267E-01  e=6.550E-54  Homo sapiens
  8wg4-assembly1_A  TM=7.756E-01  e=3.242E-51  Mus musculus
  8ehw-assembly1_A  TM=9.013E-01  e=1.136E-38  Homo sapiens
  8k0b-assembly1_A  TM=8.573E-01  e=6.501E-30  Mus musculus

Sequence (547 aa):
DYCYSARIRSTVLQGLPFGGVPTVLALDFMCFLALLFLFSILRKVAWNGFSWLTAIFRIKDDEIRDKCGGDAVHYLSFQRHIIGLLVVVGVLSVGIVLPVNFSGDLLENNAYSFGRTTIANLKSGNNLLWLHTSFAFLYLLLTVYSMRRHTSKMRVKRTLFINGISKYAESEKIKKHFEEAYPNCTVLEARPCYKPLGMAFVTFHNETITAIILKDFNVCKCQGCTCRGEPRASSCSEALHISNWTVTYAPDPQNIYWEHLSIRGFIWWLRCLVINVVLFILLFFLTTPAIIITTMDKFNVTKPVEYLNNPIITQFFPTLLLWCFSALLPTIVYYSAFFEAHWTRSGENRTTMHKCYTFLIFMVLLLPSLGLSSLDLFFRWLFDECVFLPDNGAFFVNYVIASAFIGNAMDLLRIPGLLMYEFQFGAAYAWMMCVFTVVMTYSITCPIIVPFGLMYMLLKHLVDRYNLYYAYLPAKLDKKIHSGAVNQVVAAPILCLFWLLFFSTMRTGFLAPTSMFTFVVLVITIVICLCHVCFGHFKYLSAHNYK